Protein AF-A0A3L7RV10-F1 (afdb_monomer_lite)

pLDDT: mean 90.23, std 9.14, range [39.81, 98.38]

Sequence (395 aa):
PRLGLLSETFELLQVALQMERTSRPSGQAVTEFDRLFRIGLSSSVEAVLQSAAKWKGESSQKVRNILKRIQRLLDAYSDLWTRHSGSMRLSVVEDLHDEEYAEDVKQFIETYGEDLFHTRMLTLGNARAILHHGAESLFDELQQTVALTQNVKILEDLESGELDREDAAELAEFVYECVVDNFDRFLEYNTTTTHSDYGNRLYCLLDFLRLEALYDRFEWNTIPWQVAHETMVRKGELEVAAGVEEYVGDESRDIANSFVEELVQLEAEYGVRLPALHDHVGERVVGALAQNRMAALVSRACSDAAGLSQDEVNSNFQTLRQEIADFMSTRIGSGIEPPDWMQRLASELDRVQEGRPGQLSDSLMEGDFQKLSQKAIDQQISDISRLNDAAGSGM

Structure (mmCIF, N/CA/C/O backbone):
data_AF-A0A3L7RV10-F1
#
_entry.id   AF-A0A3L7RV10-F1
#
loop_
_atom_site.group_PDB
_atom_site.id
_atom_site.type_symbol
_atom_site.label_atom_id
_atom_site.label_alt_id
_atom_site.label_comp_id
_atom_site.label_asym_id
_atom_site.label_entity_id
_atom_site.label_seq_id
_atom_site.pdbx_PDB_ins_code
_atom_site.Cartn_x
_atom_site.Cartn_y
_atom_site.Cartn_z
_atom_site.occupancy
_atom_site.B_iso_or_equiv
_atom_site.auth_seq_id
_atom_site.auth_comp_id
_atom_site.auth_asym_id
_atom_site.auth_atom_id
_atom_site.pdbx_PDB_model_num
ATOM 1 N N . PRO A 1 1 ? 5.960 -12.779 -22.281 1.00 82.56 1 PRO A N 1
ATOM 2 C CA . PRO A 1 1 ? 6.681 -11.556 -22.745 1.00 82.56 1 PRO A CA 1
ATOM 3 C C . PRO A 1 1 ? 8.024 -11.779 -23.449 1.00 82.56 1 PRO A C 1
ATOM 5 O O . PRO A 1 1 ? 8.232 -11.196 -24.506 1.00 82.56 1 PRO A O 1
ATOM 8 N N . ARG A 1 2 ? 8.939 -12.597 -22.896 1.00 85.00 2 ARG A N 1
ATOM 9 C CA . ARG A 1 2 ? 10.297 -12.793 -23.455 1.00 85.00 2 ARG A CA 1
ATOM 10 C C . ARG A 1 2 ? 10.323 -13.247 -24.915 1.00 85.00 2 ARG A C 1
ATOM 12 O O . ARG A 1 2 ? 11.174 -12.803 -25.671 1.00 85.00 2 ARG A O 1
ATOM 19 N N . LEU A 1 3 ? 9.336 -14.035 -25.334 1.00 89.00 3 LEU A N 1
ATOM 20 C CA . LEU A 1 3 ? 9.142 -14.465 -26.726 1.00 89.00 3 LEU A CA 1
ATOM 21 C C . LEU A 1 3 ? 8.536 -13.374 -27.637 1.00 89.00 3 LEU A C 1
ATOM 23 O O . LEU A 1 3 ? 8.089 -13.664 -28.738 1.00 89.00 3 LEU A O 1
ATOM 27 N N . GLY A 1 4 ? 8.466 -12.119 -27.185 1.00 89.00 4 GLY A N 1
ATOM 28 C CA . GLY A 1 4 ? 7.871 -11.021 -27.947 1.00 89.00 4 GLY A CA 1
ATOM 29 C C . GLY A 1 4 ? 6.340 -11.068 -28.036 1.00 89.00 4 GLY A C 1
ATOM 30 O O . GLY A 1 4 ? 5.780 -10.440 -28.929 1.00 89.00 4 GLY A O 1
ATOM 31 N N . LEU A 1 5 ? 5.693 -11.812 -27.134 1.00 93.69 5 LEU A N 1
ATOM 32 C CA . LEU A 1 5 ? 4.243 -12.030 -27.058 1.00 93.69 5 LEU A CA 1
ATOM 33 C C . LEU A 1 5 ? 3.642 -11.207 -25.906 1.00 93.69 5 LEU A C 1
ATOM 35 O O . LEU A 1 5 ? 3.408 -11.736 -24.817 1.00 93.69 5 LEU A O 1
ATOM 39 N N . LEU A 1 6 ? 3.518 -9.890 -26.078 1.00 95.38 6 LEU A N 1
ATOM 40 C CA . LEU A 1 6 ? 2.980 -8.978 -25.058 1.00 95.38 6 LEU A CA 1
ATOM 41 C C . LEU A 1 6 ? 1.459 -9.121 -24.945 1.00 95.38 6 LEU A C 1
ATOM 43 O O . LEU A 1 6 ? 0.950 -9.272 -23.837 1.00 95.38 6 LEU A O 1
ATOM 47 N N . SER A 1 7 ? 0.755 -9.142 -26.079 1.00 96.25 7 SER A N 1
ATOM 48 C CA . SER A 1 7 ? -0.704 -9.310 -26.155 1.00 96.25 7 SER A CA 1
ATOM 49 C C . SER A 1 7 ? -1.182 -10.598 -25.494 1.00 96.25 7 SER A C 1
ATOM 51 O O . SER A 1 7 ? -2.079 -10.570 -24.660 1.00 96.25 7 SER A O 1
ATOM 53 N N . GLU A 1 8 ? -0.522 -11.711 -25.788 1.00 96.06 8 GLU A N 1
ATOM 54 C CA . GLU A 1 8 ? -0.854 -13.033 -25.266 1.00 96.06 8 GLU A CA 1
ATOM 55 C C . GLU A 1 8 ? -0.511 -13.143 -23.777 1.00 96.06 8 GLU A C 1
ATOM 57 O O . GLU A 1 8 ? -1.174 -13.858 -23.033 1.00 96.06 8 GLU A O 1
ATOM 62 N N . THR A 1 9 ? 0.512 -12.412 -23.312 1.00 95.44 9 THR A N 1
ATOM 63 C CA . THR A 1 9 ? 0.781 -12.320 -21.868 1.00 95.44 9 THR A CA 1
ATOM 64 C C . THR A 1 9 ? -0.363 -11.598 -21.170 1.00 95.44 9 THR A C 1
ATOM 66 O O . THR A 1 9 ? -0.821 -12.054 -20.128 1.00 95.44 9 THR A O 1
ATOM 69 N N . PHE A 1 10 ? -0.827 -10.482 -21.728 1.00 96.38 10 PHE A N 1
ATOM 70 C CA . PHE A 1 10 ? -1.940 -9.736 -21.154 1.00 96.38 10 PHE A CA 1
ATOM 71 C C . PHE A 1 10 ? -3.239 -10.552 -21.166 1.00 96.38 10 PHE A C 1
ATOM 73 O O . PHE A 1 10 ? -3.935 -10.600 -20.157 1.00 96.38 10 PHE A O 1
ATOM 80 N N . GLU A 1 11 ? -3.527 -11.259 -22.261 1.00 95.50 11 GLU A N 1
ATOM 81 C CA . GLU A 1 11 ? -4.657 -12.190 -22.352 1.00 95.50 11 GLU A CA 1
ATOM 82 C C . GLU A 1 11 ? -4.570 -13.292 -21.285 1.00 95.50 11 GLU A C 1
ATOM 84 O O . GLU A 1 11 ? -5.546 -13.554 -20.587 1.00 95.50 11 GLU A O 1
ATOM 89 N N . LEU A 1 12 ? -3.386 -13.879 -21.072 1.00 95.06 12 LEU A N 1
ATOM 90 C CA . LEU A 1 12 ? -3.177 -14.868 -20.012 1.00 95.06 12 LEU A CA 1
ATOM 91 C C . LEU A 1 12 ? -3.457 -14.292 -18.616 1.00 95.06 12 LEU A C 1
ATOM 93 O O . LEU A 1 12 ? -4.049 -14.979 -17.785 1.00 95.06 12 LEU A O 1
ATOM 97 N N . LEU A 1 13 ? -3.068 -13.040 -18.354 1.00 95.38 13 LEU A N 1
ATOM 98 C CA . LEU A 1 13 ? -3.403 -12.369 -17.096 1.00 95.38 13 LEU A CA 1
ATOM 99 C C . LEU A 1 13 ? -4.918 -12.159 -16.962 1.00 95.38 13 LEU A C 1
ATOM 101 O O . LEU A 1 13 ? -5.470 -12.428 -15.900 1.00 95.38 13 LEU A O 1
ATOM 105 N N . GLN A 1 14 ? -5.617 -11.754 -18.026 1.00 94.38 14 GLN A N 1
ATOM 106 C CA . GLN A 1 14 ? -7.081 -11.649 -17.988 1.00 94.38 14 GLN A CA 1
ATOM 107 C C . GLN A 1 14 ? -7.743 -12.991 -17.652 1.00 94.38 14 GLN A C 1
ATOM 109 O O . GLN A 1 14 ? -8.644 -13.038 -16.813 1.00 94.38 14 GLN A O 1
ATOM 114 N N . VAL A 1 15 ? -7.266 -14.083 -18.258 1.00 93.31 15 VAL A N 1
ATOM 115 C CA . VAL A 1 15 ? -7.745 -15.441 -17.964 1.00 93.31 15 VAL A CA 1
ATOM 116 C C . VAL A 1 15 ? -7.464 -15.814 -16.508 1.00 93.31 15 VAL A C 1
ATOM 118 O O . VAL A 1 15 ? -8.359 -16.320 -15.836 1.00 93.31 15 VAL A O 1
ATOM 121 N N . ALA A 1 16 ? -6.265 -15.528 -15.992 1.00 92.50 16 ALA A N 1
ATOM 122 C CA . ALA A 1 16 ? -5.918 -15.792 -14.596 1.00 92.50 16 ALA A CA 1
ATOM 123 C C . ALA A 1 16 ? -6.843 -15.039 -13.622 1.00 92.50 16 ALA A C 1
ATOM 125 O O . ALA A 1 16 ? -7.386 -15.650 -12.702 1.00 92.50 16 ALA A O 1
ATOM 126 N N . LEU A 1 17 ? -7.103 -13.750 -13.873 1.00 91.00 17 LEU A N 1
ATOM 127 C CA . LEU A 1 17 ? -8.033 -12.952 -13.068 1.00 91.00 17 LEU A CA 1
ATOM 128 C C . LEU A 1 17 ? -9.462 -13.513 -13.121 1.00 91.00 17 LEU A C 1
ATOM 130 O O . LEU A 1 17 ? -10.152 -13.581 -12.103 1.00 91.00 17 LEU A O 1
ATOM 134 N N . GLN A 1 18 ? -9.922 -13.925 -14.305 1.00 89.88 18 GLN A N 1
ATOM 135 C CA . GLN A 1 18 ? -11.240 -14.533 -14.463 1.00 89.88 18 GLN A CA 1
ATOM 136 C C . GLN A 1 18 ? -11.344 -15.856 -13.690 1.00 89.88 18 GLN A C 1
ATOM 138 O O . GLN A 1 18 ? -12.330 -16.088 -12.988 1.00 89.88 18 GLN A O 1
ATOM 143 N N . MET A 1 19 ? -10.330 -16.718 -13.789 1.00 88.88 19 MET A N 1
ATOM 144 C CA . MET A 1 19 ? -10.284 -17.986 -13.061 1.00 88.88 19 MET A CA 1
ATOM 145 C C . MET A 1 19 ? -10.368 -17.763 -11.551 1.00 88.88 19 MET A C 1
ATOM 147 O O . MET A 1 19 ? -11.185 -18.406 -10.895 1.00 88.88 19 MET A O 1
ATOM 151 N N . GLU A 1 20 ? -9.601 -16.811 -11.020 1.00 86.31 20 GLU A N 1
ATOM 152 C CA . GLU A 1 20 ? -9.607 -16.490 -9.592 1.00 86.31 20 GLU A CA 1
ATOM 153 C C . GLU A 1 20 ? -10.981 -16.004 -9.109 1.00 86.31 20 GLU A C 1
ATOM 155 O O . GLU A 1 20 ? -11.493 -16.480 -8.097 1.00 86.31 20 GLU A O 1
ATOM 160 N N . ARG A 1 21 ? -11.639 -15.135 -9.885 1.00 83.94 21 ARG A N 1
ATOM 161 C CA . ARG A 1 21 ? -12.991 -14.645 -9.570 1.00 83.94 21 ARG A CA 1
ATOM 162 C C . ARG A 1 21 ? -14.054 -15.741 -9.616 1.00 83.94 21 ARG A C 1
ATOM 164 O O . ARG A 1 21 ? -14.984 -15.729 -8.819 1.00 83.94 21 ARG A O 1
ATOM 171 N N . THR A 1 22 ? -13.939 -16.676 -10.558 1.00 84.38 22 THR A N 1
ATOM 172 C CA . THR A 1 22 ? -14.929 -17.756 -10.737 1.00 84.38 22 THR A CA 1
ATOM 173 C C . THR A 1 22 ? -14.748 -18.936 -9.785 1.00 84.38 22 THR A C 1
ATOM 175 O O . THR A 1 22 ? -15.707 -19.664 -9.550 1.00 84.38 22 THR A O 1
ATOM 178 N N . SER A 1 23 ? -13.544 -19.144 -9.249 1.00 77.69 23 SER A N 1
ATOM 179 C CA . SER A 1 23 ? -13.180 -20.360 -8.508 1.00 77.69 23 SER A CA 1
ATOM 180 C C . SER A 1 23 ? -12.632 -20.055 -7.112 1.00 77.69 23 SER A C 1
ATOM 182 O O . SER A 1 23 ? -11.711 -20.729 -6.647 1.00 77.69 23 SER A O 1
ATOM 184 N N . ARG A 1 24 ? -13.173 -19.029 -6.440 1.00 71.06 24 ARG A N 1
ATOM 185 C CA . ARG A 1 24 ? -12.690 -18.613 -5.119 1.00 71.06 24 ARG A CA 1
ATOM 186 C C . ARG A 1 24 ? -12.996 -19.693 -4.061 1.00 71.06 24 ARG A C 1
ATOM 188 O O . ARG A 1 24 ? -14.158 -20.085 -3.931 1.00 71.06 24 ARG A O 1
ATOM 195 N N . PRO A 1 25 ? -11.992 -20.185 -3.309 1.00 72.25 25 PRO A N 1
ATOM 196 C CA . PRO A 1 25 ? -12.217 -21.102 -2.192 1.00 72.25 25 PRO A CA 1
ATOM 197 C C . PRO A 1 25 ? -13.092 -20.459 -1.108 1.00 72.25 25 PRO A C 1
ATOM 199 O O . PRO A 1 25 ? -13.104 -19.238 -0.961 1.00 72.25 25 PRO A O 1
ATOM 202 N N . SER A 1 26 ? -13.790 -21.272 -0.313 1.00 67.06 26 SER A N 1
ATOM 203 C CA . SER A 1 26 ? -14.480 -20.790 0.890 1.00 67.06 26 SER A CA 1
ATOM 204 C C . SER A 1 26 ? -13.469 -20.406 1.978 1.00 67.06 26 SER A C 1
ATOM 206 O O . SER A 1 26 ? -12.641 -21.242 2.343 1.00 67.06 26 SER A O 1
ATOM 208 N N . GLY A 1 27 ? -13.576 -19.194 2.529 1.00 64.62 27 GLY A N 1
ATOM 209 C CA . GLY A 1 27 ? -12.704 -18.673 3.593 1.00 64.62 27 GLY A CA 1
ATOM 210 C C . GLY A 1 27 ? -11.655 -17.669 3.096 1.00 64.62 27 GLY A C 1
ATOM 211 O O . GLY A 1 27 ? -11.717 -17.202 1.957 1.00 64.62 27 GLY A O 1
ATOM 212 N N . GLN A 1 28 ? -10.691 -17.322 3.957 1.00 62.41 28 GLN A N 1
ATOM 213 C CA . GLN A 1 28 ? -9.563 -16.463 3.581 1.00 62.41 28 GLN A CA 1
ATOM 214 C C . GLN A 1 28 ? -8.718 -17.148 2.498 1.00 62.41 28 GLN A C 1
ATOM 216 O O . GLN A 1 28 ? -8.235 -18.266 2.677 1.00 62.41 28 GLN A O 1
ATOM 221 N N . ALA A 1 29 ? -8.542 -16.470 1.367 1.00 67.00 29 ALA A N 1
ATOM 222 C CA . ALA A 1 29 ? -7.756 -16.950 0.239 1.00 67.00 29 ALA A CA 1
ATOM 223 C C . ALA A 1 29 ? -6.799 -15.849 -0.220 1.00 67.00 29 ALA A C 1
ATOM 225 O O . ALA A 1 29 ? -7.225 -14.716 -0.453 1.00 67.00 29 ALA A O 1
ATOM 226 N N . VAL A 1 30 ? -5.521 -16.200 -0.357 1.00 71.56 30 VAL A N 1
ATOM 227 C CA . VAL A 1 30 ? -4.487 -15.322 -0.916 1.00 71.56 30 VAL A CA 1
ATOM 228 C C . VAL A 1 30 ? -4.592 -15.353 -2.439 1.00 71.56 30 VAL A C 1
ATOM 230 O O . VAL A 1 30 ? -4.742 -16.423 -3.032 1.00 71.56 30 VAL A O 1
ATOM 233 N N . THR A 1 31 ? -4.539 -14.181 -3.067 1.00 78.88 31 THR A N 1
ATOM 234 C CA . THR A 1 31 ? -4.520 -14.065 -4.527 1.00 78.88 31 THR A CA 1
ATOM 235 C C . THR A 1 31 ? -3.152 -14.457 -5.083 1.00 78.88 31 THR A C 1
ATOM 237 O O . THR A 1 31 ? -2.127 -13.911 -4.680 1.00 78.88 31 THR A O 1
ATOM 240 N N . GLU A 1 32 ? -3.120 -15.374 -6.051 1.00 84.94 32 GLU A N 1
ATOM 241 C CA . GLU A 1 32 ? -1.907 -15.606 -6.850 1.00 84.94 32 GLU A CA 1
ATOM 242 C C . GLU A 1 32 ? -1.825 -14.630 -8.034 1.00 84.94 32 GLU A C 1
ATOM 244 O O . GLU A 1 32 ? -0.769 -14.492 -8.664 1.00 84.94 32 GLU A O 1
ATOM 249 N N . PHE A 1 33 ? -2.921 -13.930 -8.349 1.00 90.25 33 PHE A N 1
ATOM 250 C CA . PHE A 1 33 ? -2.957 -12.976 -9.443 1.00 90.25 33 PHE A CA 1
ATOM 251 C C . PHE A 1 33 ? -1.999 -11.800 -9.231 1.00 90.25 33 PHE A C 1
ATOM 253 O O . PHE A 1 33 ? -1.328 -11.443 -10.195 1.00 90.25 33 PHE A O 1
ATOM 260 N N . ASP A 1 34 ? -1.850 -11.249 -8.018 1.00 89.94 34 ASP A N 1
ATOM 261 C CA . ASP A 1 34 ? -0.875 -10.169 -7.754 1.00 89.94 34 ASP A CA 1
ATOM 262 C C . ASP A 1 34 ? 0.541 -10.567 -8.206 1.00 89.94 34 ASP A C 1
ATOM 264 O O . ASP A 1 34 ? 1.200 -9.864 -8.982 1.00 89.94 34 ASP A O 1
ATOM 268 N N . ARG A 1 35 ? 0.980 -11.770 -7.825 1.00 89.25 35 ARG A N 1
ATOM 269 C CA . ARG A 1 35 ? 2.285 -12.302 -8.224 1.00 89.25 35 ARG A CA 1
ATOM 270 C C . ARG A 1 35 ? 2.400 -12.452 -9.742 1.00 89.25 35 ARG A C 1
ATOM 272 O O . ARG A 1 35 ? 3.405 -12.038 -10.329 1.00 89.25 35 ARG A O 1
ATOM 279 N N . LEU A 1 36 ? 1.393 -13.042 -10.391 1.00 92.31 36 LEU A N 1
ATOM 280 C CA . LEU A 1 36 ? 1.373 -13.210 -11.849 1.00 92.31 36 LEU A CA 1
ATOM 281 C C . LEU A 1 36 ? 1.370 -11.860 -12.573 1.00 92.31 36 LEU A C 1
ATOM 283 O O . LEU A 1 36 ? 2.097 -11.692 -13.555 1.00 92.31 36 LEU A O 1
ATOM 287 N N . PHE A 1 37 ? 0.607 -10.892 -12.069 1.00 94.19 37 PHE A N 1
ATOM 288 C CA . PHE A 1 37 ? 0.517 -9.534 -12.582 1.00 94.19 37 PHE A CA 1
ATOM 289 C C . PHE A 1 37 ? 1.879 -8.844 -12.540 1.00 94.19 37 PHE A C 1
ATOM 291 O O . PHE A 1 37 ? 2.361 -8.389 -13.580 1.00 94.19 37 PHE A O 1
ATOM 298 N N . ARG A 1 38 ? 2.553 -8.845 -11.381 1.00 93.94 38 ARG A N 1
ATOM 299 C CA . ARG A 1 38 ? 3.892 -8.254 -11.215 1.00 93.94 38 ARG A CA 1
ATOM 300 C C . ARG A 1 38 ? 4.911 -8.873 -12.169 1.00 93.94 38 ARG A C 1
ATOM 302 O O . ARG A 1 38 ? 5.669 -8.148 -12.819 1.00 93.94 38 ARG A O 1
ATOM 309 N N . ILE A 1 39 ? 4.907 -10.201 -12.318 1.00 91.81 39 ILE A N 1
ATOM 310 C CA . ILE A 1 39 ? 5.794 -10.915 -13.254 1.00 91.81 39 ILE A CA 1
ATOM 311 C C . ILE A 1 39 ? 5.473 -10.539 -14.704 1.00 91.81 39 ILE A C 1
ATOM 313 O O . ILE A 1 39 ? 6.379 -10.233 -15.485 1.00 91.81 39 ILE A O 1
ATOM 317 N N . GLY A 1 40 ? 4.194 -10.561 -15.077 1.00 93.81 40 GLY A N 1
ATOM 318 C CA . GLY A 1 40 ? 3.740 -10.264 -16.430 1.00 93.81 40 GLY A CA 1
ATOM 319 C C . GLY A 1 40 ? 4.053 -8.828 -16.837 1.00 93.81 40 GLY A C 1
ATOM 320 O O . GLY A 1 40 ? 4.583 -8.612 -17.927 1.00 93.81 40 GLY A O 1
ATOM 321 N N . LEU A 1 41 ? 3.786 -7.864 -15.956 1.00 96.12 41 LEU A N 1
ATOM 322 C CA . LEU A 1 41 ? 4.036 -6.448 -16.198 1.00 96.12 41 LEU A CA 1
ATOM 323 C C . LEU A 1 41 ? 5.531 -6.135 -16.282 1.00 96.12 41 LEU A C 1
ATOM 325 O O . LEU A 1 41 ? 5.975 -5.596 -17.297 1.00 96.12 41 LEU A O 1
ATOM 329 N N . SER A 1 42 ? 6.320 -6.519 -15.274 1.00 94.81 42 SER A N 1
ATOM 330 C CA . SER A 1 42 ? 7.775 -6.284 -15.277 1.00 94.81 42 SER A CA 1
ATOM 331 C C . SER A 1 42 ? 8.442 -6.895 -16.513 1.00 94.81 42 SER A C 1
ATOM 333 O O . SER A 1 42 ? 9.223 -6.242 -17.205 1.00 94.81 42 SER A O 1
ATOM 335 N N . SER A 1 43 ? 8.054 -8.116 -16.886 1.00 92.62 43 SER A N 1
ATOM 336 C CA . SER A 1 43 ? 8.576 -8.790 -18.077 1.00 92.62 43 SER A CA 1
ATOM 337 C C . SER A 1 43 ? 8.138 -8.126 -19.390 1.00 92.62 43 SER A C 1
ATOM 339 O O . SER A 1 43 ? 8.893 -8.141 -20.366 1.00 92.62 43 SER A O 1
ATOM 341 N N . SER A 1 44 ? 6.930 -7.558 -19.452 1.00 95.38 44 SER A N 1
ATOM 342 C CA . SER A 1 44 ? 6.452 -6.791 -20.611 1.00 95.38 44 SER A CA 1
ATOM 343 C C . SER A 1 44 ? 7.190 -5.459 -20.753 1.00 95.38 44 SER A C 1
ATOM 345 O O . SER A 1 44 ? 7.634 -5.126 -21.854 1.00 95.38 44 SER A O 1
ATOM 347 N N . VAL A 1 45 ? 7.401 -4.740 -19.647 1.00 95.81 45 VAL A N 1
ATOM 348 C CA . VAL A 1 45 ? 8.211 -3.513 -19.611 1.00 95.81 45 VAL A CA 1
ATOM 349 C C . VAL A 1 45 ? 9.643 -3.816 -20.051 1.00 95.81 45 VAL A C 1
ATOM 351 O O . VAL A 1 45 ? 10.155 -3.167 -20.964 1.00 95.81 45 VAL A O 1
ATOM 354 N N . GLU A 1 46 ? 10.271 -4.857 -19.498 1.00 93.12 46 GLU A N 1
ATOM 355 C CA . GLU A 1 46 ? 11.624 -5.261 -19.883 1.00 93.12 46 GLU A CA 1
ATOM 356 C C . GLU A 1 46 ? 11.720 -5.596 -21.380 1.00 93.12 46 GLU A C 1
ATOM 358 O O . GLU A 1 46 ? 12.658 -5.161 -22.050 1.00 93.12 46 GLU A O 1
ATOM 363 N N . ALA A 1 47 ? 10.737 -6.304 -21.944 1.00 92.88 47 ALA A N 1
ATOM 364 C CA . ALA A 1 47 ? 10.714 -6.619 -23.372 1.00 92.88 47 ALA A CA 1
ATOM 365 C C . ALA A 1 47 ? 10.668 -5.360 -24.259 1.00 92.88 47 ALA A C 1
ATOM 367 O O . ALA A 1 47 ? 11.331 -5.314 -25.305 1.00 92.88 47 ALA A O 1
ATOM 368 N N . VAL A 1 48 ? 9.929 -4.324 -23.842 1.00 94.62 48 VAL A N 1
ATOM 369 C CA . VAL A 1 48 ? 9.898 -3.025 -24.532 1.00 94.62 48 VAL A CA 1
ATOM 370 C C . VAL A 1 48 ? 11.262 -2.334 -24.444 1.00 94.62 48 VAL A C 1
ATOM 372 O O . VAL A 1 48 ? 11.792 -1.928 -25.481 1.00 94.62 48 VAL A O 1
ATOM 375 N N . LEU A 1 49 ? 11.873 -2.266 -23.256 1.00 93.56 49 LEU A N 1
ATOM 376 C CA . LEU A 1 49 ? 13.194 -1.651 -23.046 1.00 93.56 49 LEU A CA 1
ATOM 377 C C . LEU A 1 49 ? 14.291 -2.361 -23.866 1.00 93.56 49 LEU A C 1
ATOM 379 O O . LEU A 1 49 ? 15.023 -1.729 -24.632 1.00 93.56 49 LEU A O 1
ATOM 383 N N . GLN A 1 50 ? 14.335 -3.697 -23.816 1.00 91.06 50 GLN A N 1
ATOM 384 C CA . GLN A 1 50 ? 15.288 -4.526 -24.570 1.00 91.06 50 GLN A CA 1
ATOM 385 C C . GLN A 1 50 ? 15.154 -4.359 -26.089 1.00 91.06 50 GLN A C 1
ATOM 387 O O . GLN A 1 50 ? 16.146 -4.369 -26.833 1.00 91.06 50 GLN A O 1
ATOM 392 N N . SER A 1 51 ? 13.923 -4.190 -26.569 1.00 92.00 51 SER A N 1
ATOM 393 C CA . SER A 1 51 ? 13.642 -3.901 -27.976 1.00 92.00 51 SER A CA 1
ATOM 394 C C . SER A 1 51 ? 14.088 -2.487 -28.355 1.00 92.00 51 SER A C 1
ATOM 396 O O . SER A 1 51 ? 14.646 -2.276 -29.438 1.00 92.00 51 SER A O 1
ATOM 398 N N . ALA A 1 52 ? 13.903 -1.528 -27.445 1.00 90.88 52 ALA A N 1
ATOM 399 C CA . ALA A 1 52 ? 14.257 -0.132 -27.644 1.00 90.88 52 ALA A CA 1
ATOM 400 C C . ALA A 1 52 ? 15.765 0.134 -27.669 1.00 90.88 52 ALA A C 1
ATOM 402 O O . ALA A 1 52 ? 16.200 1.073 -28.340 1.00 90.88 52 ALA A O 1
ATOM 403 N N . ALA A 1 53 ? 16.588 -0.718 -27.050 1.00 85.62 53 ALA A N 1
ATOM 404 C CA . ALA A 1 53 ? 18.048 -0.604 -27.070 1.00 85.62 53 ALA A CA 1
ATOM 405 C C . ALA A 1 53 ? 18.632 -0.381 -28.485 1.00 85.62 53 ALA A C 1
ATOM 407 O O . ALA A 1 53 ? 19.578 0.387 -28.647 1.00 85.62 53 ALA A O 1
ATOM 408 N N . LYS A 1 54 ? 18.031 -0.980 -29.528 1.00 81.38 54 LYS A N 1
ATOM 409 C CA . LYS A 1 54 ? 18.483 -0.877 -30.934 1.00 81.38 54 LYS A CA 1
ATOM 410 C C . LYS A 1 54 ? 17.817 0.237 -31.754 1.00 81.38 54 LYS A C 1
ATOM 412 O O . LYS A 1 54 ? 18.081 0.346 -32.954 1.00 81.38 54 LYS A O 1
ATOM 417 N N . TRP A 1 55 ? 16.921 1.029 -31.170 1.00 84.88 55 TRP A N 1
ATOM 418 C CA . TRP A 1 55 ? 16.232 2.086 -31.911 1.00 84.88 55 TRP A CA 1
ATOM 419 C C . TRP A 1 55 ? 17.189 3.223 -32.262 1.00 84.88 55 TRP A C 1
ATOM 421 O O . TRP A 1 55 ? 17.976 3.671 -31.430 1.00 84.88 55 TRP A O 1
ATOM 431 N N . LYS A 1 56 ? 17.104 3.691 -33.511 1.00 79.25 56 LYS A N 1
ATOM 432 C CA . LYS A 1 56 ? 17.861 4.847 -33.996 1.00 79.25 56 LYS A CA 1
ATOM 433 C C . LYS A 1 56 ? 17.140 6.137 -33.608 1.00 79.25 56 LYS A C 1
ATOM 435 O O . LYS A 1 56 ? 15.917 6.206 -33.716 1.00 79.25 56 LYS A O 1
ATOM 440 N N . GLY A 1 57 ? 17.900 7.154 -33.223 1.00 78.56 57 GLY A N 1
ATOM 441 C CA . GLY A 1 57 ? 17.392 8.486 -32.901 1.00 78.56 57 GLY A CA 1
ATOM 442 C C . GLY A 1 57 ? 18.289 9.195 -31.895 1.00 78.56 57 GLY A C 1
ATOM 443 O O . GLY A 1 57 ? 19.148 8.567 -31.278 1.00 78.56 57 GLY A O 1
ATOM 444 N N . GLU A 1 58 ? 18.087 10.499 -31.736 1.00 81.69 58 GLU A N 1
ATOM 445 C CA . GLU A 1 58 ? 18.679 11.258 -30.632 1.00 81.69 58 GLU A CA 1
ATOM 446 C C . GLU A 1 58 ? 18.173 10.720 -29.285 1.00 81.69 58 GLU A C 1
ATOM 448 O O . GLU A 1 58 ? 17.008 10.319 -29.189 1.00 81.69 58 GLU A O 1
ATOM 453 N N . SER A 1 59 ? 19.026 10.728 -28.250 1.00 83.38 59 SER A N 1
ATOM 454 C CA . SER A 1 59 ? 18.712 10.130 -26.936 1.00 83.38 59 SER A CA 1
ATOM 455 C C . SER A 1 59 ? 17.388 10.648 -26.371 1.00 83.38 59 SER A C 1
ATOM 457 O O . SER A 1 59 ? 16.494 9.868 -26.053 1.00 83.38 59 SER A O 1
ATOM 459 N N . SER A 1 60 ? 17.190 11.970 -26.390 1.00 87.88 60 SER A N 1
ATOM 460 C CA . SER A 1 60 ? 15.979 12.602 -25.854 1.00 87.88 60 SER A CA 1
ATOM 461 C C . SER A 1 60 ? 14.704 12.195 -26.606 1.00 87.88 60 SER A C 1
ATOM 463 O O . SER A 1 60 ? 13.663 11.947 -25.998 1.00 87.88 60 SER A O 1
ATOM 465 N N . GLN A 1 61 ? 14.764 12.076 -27.936 1.00 89.62 61 GLN A N 1
ATOM 466 C CA . GLN A 1 61 ? 13.622 11.629 -28.734 1.00 89.62 61 GLN A CA 1
ATOM 467 C C . GLN A 1 61 ? 13.337 10.142 -28.520 1.00 89.62 61 GLN A C 1
ATOM 469 O O . GLN A 1 61 ? 12.173 9.735 -28.506 1.00 89.62 61 GLN A O 1
ATOM 474 N N . LYS A 1 62 ? 14.386 9.333 -28.347 1.00 90.38 62 LYS A N 1
ATOM 475 C CA . LYS A 1 62 ? 14.266 7.911 -28.032 1.00 90.38 62 LYS A CA 1
ATOM 476 C C . LYS A 1 62 ? 13.567 7.712 -26.684 1.00 90.38 62 LYS A C 1
ATOM 478 O O . LYS A 1 62 ? 12.584 6.978 -26.657 1.00 90.38 62 LYS A O 1
ATOM 483 N N . VAL A 1 63 ? 13.990 8.408 -25.627 1.00 92.94 63 VAL A N 1
ATOM 484 C CA . VAL A 1 63 ? 13.353 8.351 -24.297 1.00 92.94 63 VAL A CA 1
ATOM 485 C C . VAL A 1 63 ? 11.877 8.721 -24.376 1.00 92.94 63 VAL A C 1
ATOM 487 O O . VAL A 1 63 ? 11.033 7.919 -23.984 1.00 92.94 63 VAL A O 1
ATOM 490 N N . ARG A 1 64 ? 11.532 9.857 -25.001 1.00 92.69 64 ARG A N 1
ATOM 491 C CA . ARG A 1 64 ? 10.124 10.259 -25.192 1.00 92.69 64 ARG A CA 1
ATOM 492 C C . ARG A 1 64 ? 9.299 9.200 -25.928 1.00 92.69 64 ARG A C 1
ATOM 494 O O . ARG A 1 64 ? 8.134 8.980 -25.608 1.00 92.69 64 ARG A O 1
ATOM 501 N N . ASN A 1 65 ? 9.880 8.550 -26.934 1.00 93.50 65 ASN A N 1
ATOM 502 C CA . ASN A 1 65 ? 9.198 7.512 -27.706 1.00 93.50 65 ASN A CA 1
ATOM 503 C C . ASN A 1 65 ? 8.994 6.210 -26.917 1.00 93.50 65 ASN A C 1
ATOM 505 O O . ASN A 1 65 ? 8.015 5.506 -27.180 1.00 93.50 65 ASN A O 1
ATOM 509 N N . ILE A 1 66 ? 9.918 5.871 -26.012 1.00 95.31 66 ILE A N 1
ATOM 510 C CA . ILE A 1 66 ? 9.789 4.731 -25.096 1.00 95.31 66 ILE A CA 1
ATOM 511 C C . ILE A 1 66 ? 8.724 5.049 -24.050 1.00 95.31 66 ILE A C 1
ATOM 513 O O . ILE A 1 66 ? 7.780 4.276 -23.919 1.00 95.31 66 ILE A O 1
ATOM 517 N N . LEU A 1 67 ? 8.823 6.208 -23.392 1.00 95.31 67 LEU A N 1
ATOM 518 C CA . LEU A 1 67 ? 7.900 6.637 -22.342 1.00 95.31 67 LEU A CA 1
ATOM 519 C C . LEU A 1 67 ? 6.446 6.592 -22.819 1.00 95.31 67 LEU A C 1
ATOM 521 O O . LEU A 1 67 ? 5.625 5.936 -22.195 1.00 95.31 67 LEU A O 1
ATOM 525 N N . LYS A 1 68 ? 6.151 7.145 -24.004 1.00 95.25 68 LYS A N 1
ATOM 526 C CA . LYS A 1 68 ? 4.803 7.089 -24.603 1.00 95.25 68 LYS A CA 1
ATOM 527 C C . LYS A 1 68 ? 4.259 5.671 -24.796 1.00 95.25 68 LYS A C 1
ATOM 529 O O . LYS A 1 68 ? 3.053 5.463 -24.749 1.00 95.25 68 LYS A O 1
ATOM 534 N N . ARG A 1 69 ? 5.122 4.697 -25.099 1.00 96.12 69 ARG A N 1
ATOM 535 C CA . ARG A 1 69 ? 4.710 3.294 -25.272 1.00 96.12 69 ARG A CA 1
ATOM 536 C C . ARG A 1 69 ? 4.526 2.604 -23.935 1.00 96.12 69 ARG A C 1
ATOM 538 O O . ARG A 1 69 ? 3.593 1.824 -23.805 1.00 96.12 69 ARG A O 1
ATOM 545 N N . ILE A 1 70 ? 5.389 2.902 -22.969 1.00 96.81 70 ILE A N 1
ATOM 546 C CA . ILE A 1 70 ? 5.217 2.408 -21.610 1.00 96.81 70 ILE A CA 1
ATOM 547 C C . ILE A 1 70 ? 3.924 2.953 -21.009 1.00 96.81 70 ILE A C 1
ATOM 549 O O . ILE A 1 70 ? 3.147 2.149 -20.530 1.00 96.81 70 ILE A O 1
ATOM 553 N N . GLN A 1 71 ? 3.643 4.254 -21.100 1.00 96.00 71 GLN A N 1
ATOM 554 C CA . GLN A 1 71 ? 2.399 4.840 -20.582 1.00 96.00 71 GLN A CA 1
ATOM 555 C C . GLN A 1 71 ? 1.170 4.124 -21.153 1.00 96.00 71 GLN A C 1
ATOM 557 O O . GLN A 1 71 ? 0.405 3.549 -20.399 1.00 96.00 71 GLN A O 1
ATOM 562 N N . ARG A 1 72 ? 1.078 3.977 -22.483 1.00 96.00 72 ARG A N 1
ATOM 563 C CA . ARG A 1 72 ? -0.024 3.227 -23.120 1.00 96.00 72 ARG A CA 1
ATOM 564 C C . ARG A 1 72 ? -0.129 1.764 -22.677 1.00 96.00 72 ARG A C 1
ATOM 566 O O . ARG A 1 72 ? -1.218 1.199 -22.680 1.00 96.00 72 ARG A O 1
ATOM 573 N N . LEU A 1 73 ? 1.002 1.118 -22.393 1.00 96.69 73 LEU A N 1
ATOM 574 C CA . LEU A 1 73 ? 1.019 -0.237 -21.844 1.00 96.69 73 LEU A CA 1
ATOM 575 C C . LEU A 1 73 ? 0.497 -0.229 -20.401 1.00 96.69 73 LEU A C 1
ATOM 577 O O . LEU A 1 73 ? -0.306 -1.086 -20.045 1.00 96.69 73 LEU A O 1
ATOM 581 N N . LEU A 1 74 ? 0.937 0.734 -19.592 1.00 96.69 74 LEU A N 1
ATOM 582 C CA . LEU A 1 74 ? 0.550 0.877 -18.195 1.00 96.69 74 LEU A CA 1
ATOM 583 C C . LEU A 1 74 ? -0.906 1.268 -18.030 1.00 96.69 74 LEU A C 1
ATOM 585 O O . LEU A 1 74 ? -1.512 0.760 -17.100 1.00 96.69 74 LEU A O 1
ATOM 589 N N . ASP A 1 75 ? -1.489 2.047 -18.936 1.00 94.81 75 ASP A N 1
ATOM 590 C CA . ASP A 1 75 ? -2.921 2.355 -18.921 1.00 94.81 75 ASP A CA 1
ATOM 591 C C . ASP A 1 75 ? -3.741 1.051 -18.933 1.00 94.81 75 ASP A C 1
ATOM 593 O O . ASP A 1 75 ? -4.534 0.784 -18.034 1.00 94.81 75 ASP A O 1
ATOM 597 N N . ALA A 1 76 ? -3.450 0.147 -19.876 1.00 95.19 76 ALA A N 1
ATOM 598 C CA . ALA A 1 76 ? -4.168 -1.123 -19.981 1.00 95.19 76 ALA A CA 1
ATOM 599 C C . ALA A 1 76 ? -3.902 -2.080 -18.803 1.00 95.19 76 ALA A C 1
ATOM 601 O O . ALA A 1 76 ? -4.797 -2.810 -18.372 1.00 95.19 76 ALA A O 1
ATOM 602 N N . TYR A 1 77 ? -2.672 -2.108 -18.281 1.00 96.75 77 TYR A N 1
ATOM 603 C CA . TYR A 1 77 ? -2.355 -2.891 -17.082 1.00 96.75 77 TYR A CA 1
ATOM 604 C C . TYR A 1 77 ? -2.988 -2.296 -15.819 1.00 96.75 77 TYR A C 1
ATOM 606 O O . TYR A 1 77 ? -3.376 -3.061 -14.940 1.00 96.75 77 TYR A O 1
ATOM 614 N N . SER A 1 78 ? -3.133 -0.974 -15.741 1.00 95.62 78 SER A N 1
ATOM 615 C CA . SER A 1 78 ? -3.796 -0.288 -14.632 1.00 95.62 78 SER A CA 1
ATOM 616 C C . SER A 1 78 ? -5.278 -0.618 -14.610 1.00 95.62 78 SER A C 1
ATOM 618 O O . SER A 1 78 ? -5.774 -1.027 -13.573 1.00 95.62 78 SER A O 1
ATOM 620 N N . ASP A 1 79 ? -5.957 -0.617 -15.755 1.00 93.75 79 ASP A N 1
ATOM 621 C CA . ASP A 1 79 ? -7.361 -1.043 -15.826 1.00 93.75 79 ASP A CA 1
ATOM 622 C C . ASP A 1 79 ? -7.566 -2.511 -15.417 1.00 93.75 79 ASP A C 1
ATOM 624 O O . ASP A 1 79 ? -8.563 -2.880 -14.786 1.00 93.75 79 ASP A O 1
ATOM 628 N N . LEU A 1 80 ? -6.632 -3.393 -15.789 1.00 93.94 80 LEU A N 1
ATOM 629 C CA . LEU A 1 80 ? -6.653 -4.784 -15.338 1.00 93.94 80 LEU A CA 1
ATOM 630 C C . LEU A 1 80 ? -6.444 -4.880 -13.821 1.00 93.94 80 LEU A C 1
ATOM 632 O O . LEU A 1 80 ? -7.147 -5.639 -13.151 1.00 93.94 80 LEU A O 1
ATOM 636 N N . TRP A 1 81 ? -5.505 -4.098 -13.291 1.00 94.94 81 TRP A N 1
ATOM 637 C CA . TRP A 1 81 ? -5.222 -4.022 -11.866 1.00 94.94 81 TRP A CA 1
ATOM 638 C C . TRP A 1 81 ? -6.405 -3.474 -11.075 1.00 94.94 81 TRP A C 1
ATOM 640 O O . TRP A 1 81 ? -6.814 -4.121 -10.125 1.00 94.94 81 TRP A O 1
ATOM 650 N N . THR A 1 82 ? -7.029 -2.375 -11.502 1.00 92.69 82 THR A N 1
ATOM 651 C CA . THR A 1 82 ? -8.205 -1.781 -10.849 1.00 92.69 82 THR A CA 1
ATOM 652 C C . THR A 1 82 ? -9.356 -2.774 -10.730 1.00 92.69 82 THR A C 1
ATOM 654 O O . THR A 1 82 ? -10.017 -2.855 -9.695 1.00 92.69 82 THR A O 1
ATOM 657 N N . ARG A 1 83 ? -9.582 -3.598 -11.764 1.00 89.81 83 ARG A N 1
ATOM 658 C CA . ARG A 1 83 ? -10.568 -4.686 -11.686 1.00 89.81 83 ARG A CA 1
ATOM 659 C C . ARG A 1 83 ? -10.196 -5.687 -10.591 1.00 89.81 83 ARG A C 1
ATOM 661 O O . ARG A 1 83 ? -11.068 -6.122 -9.842 1.00 89.81 83 ARG A O 1
ATOM 668 N N . HIS A 1 84 ? -8.933 -6.076 -10.489 1.00 89.19 84 HIS A N 1
ATOM 669 C CA . HIS A 1 84 ? -8.483 -6.973 -9.430 1.00 89.19 84 HIS A CA 1
ATOM 670 C C . HIS A 1 84 ? -8.579 -6.326 -8.038 1.00 89.19 84 HIS A C 1
ATOM 672 O O . HIS A 1 84 ? -9.288 -6.845 -7.172 1.00 89.19 84 HIS A O 1
ATOM 678 N N . SER A 1 85 ? -7.939 -5.172 -7.852 1.00 88.56 85 SER A N 1
ATOM 679 C CA . SER A 1 85 ? -7.819 -4.474 -6.575 1.00 88.56 85 SER A CA 1
ATOM 680 C C . SER A 1 85 ? -9.165 -4.099 -5.968 1.00 88.56 85 SER A C 1
ATOM 682 O O . SER A 1 85 ? -9.353 -4.280 -4.769 1.00 88.56 85 SER A O 1
ATOM 684 N N . GLY A 1 86 ? -10.125 -3.654 -6.784 1.00 83.81 86 GLY A N 1
ATOM 685 C CA . GLY A 1 86 ? -11.458 -3.270 -6.316 1.00 83.81 86 GLY A CA 1
ATOM 686 C C . GLY A 1 86 ? -12.300 -4.426 -5.763 1.00 83.81 86 GLY A C 1
ATOM 687 O O . GLY A 1 86 ? -13.332 -4.185 -5.153 1.00 83.81 86 GLY A O 1
ATOM 688 N N . SER A 1 87 ? -11.886 -5.682 -5.962 1.00 81.50 87 SER A N 1
ATOM 689 C CA . SER A 1 87 ? -12.574 -6.858 -5.399 1.00 81.50 87 SER A CA 1
ATOM 690 C C . SER A 1 87 ? -11.978 -7.360 -4.080 1.00 81.50 87 SER A C 1
ATOM 692 O O . SER A 1 87 ? -12.460 -8.348 -3.520 1.00 81.50 87 SER A O 1
ATOM 694 N N . MET A 1 88 ? -10.920 -6.707 -3.594 1.00 82.44 88 MET A N 1
ATOM 695 C CA . MET A 1 88 ? -10.193 -7.095 -2.390 1.00 82.44 88 MET A CA 1
ATOM 696 C C . MET A 1 88 ? -10.353 -6.036 -1.305 1.00 82.44 88 MET A C 1
ATOM 698 O O . MET A 1 88 ? -10.174 -4.848 -1.567 1.00 82.44 88 MET A O 1
ATOM 702 N N . ARG A 1 89 ? -10.638 -6.487 -0.085 1.00 84.31 89 ARG A N 1
ATOM 703 C CA . ARG A 1 89 ? -10.561 -5.677 1.134 1.00 84.31 89 ARG A CA 1
ATOM 704 C C . ARG A 1 89 ? -9.111 -5.674 1.618 1.00 84.31 89 ARG A C 1
ATOM 706 O O . ARG A 1 89 ? -8.514 -6.750 1.682 1.00 84.31 89 ARG A O 1
ATOM 713 N N . LEU A 1 90 ? -8.552 -4.491 1.864 1.00 88.00 90 LEU A N 1
ATOM 714 C CA . LEU A 1 90 ? -7.169 -4.321 2.327 1.00 88.00 90 LEU A CA 1
ATOM 715 C C . LEU A 1 90 ? -7.086 -4.334 3.850 1.00 88.00 90 LEU A C 1
ATOM 717 O O . LEU A 1 90 ? -6.170 -4.939 4.392 1.00 88.00 90 LEU A O 1
ATOM 721 N N . SER A 1 91 ? -8.063 -3.720 4.515 1.00 91.88 91 SER A N 1
ATOM 722 C CA . SER A 1 91 ? -8.148 -3.680 5.973 1.00 91.88 91 SER A CA 1
ATOM 723 C C . SER A 1 91 ? -9.595 -3.798 6.429 1.00 91.88 91 SER A C 1
ATOM 725 O O . SER A 1 91 ? -10.537 -3.452 5.706 1.00 91.88 91 SER A O 1
ATOM 727 N N . VAL A 1 92 ? -9.784 -4.272 7.660 1.00 94.38 92 VAL A N 1
ATOM 728 C CA . VAL A 1 92 ? -11.096 -4.230 8.306 1.00 94.38 92 VAL A CA 1
ATOM 729 C C . VAL A 1 92 ? -11.612 -2.786 8.461 1.00 94.38 92 VAL A C 1
ATOM 731 O O . VAL A 1 92 ? -12.807 -2.527 8.360 1.00 94.38 92 VAL A O 1
ATOM 734 N N . VAL A 1 93 ? -10.705 -1.821 8.569 1.00 97.12 93 VAL A N 1
ATOM 735 C CA . VAL A 1 93 ? -11.019 -0.406 8.791 1.00 97.12 93 VAL A CA 1
ATOM 736 C C . VAL A 1 93 ? -11.781 0.238 7.624 1.00 97.12 93 VAL A C 1
ATOM 738 O O . VAL A 1 93 ? -12.452 1.246 7.815 1.00 97.12 93 VAL A O 1
ATOM 741 N N . GLU A 1 94 ? -11.744 -0.348 6.423 1.00 95.12 94 GLU A N 1
ATOM 742 C CA . GLU A 1 94 ? -12.457 0.190 5.253 1.00 95.12 94 GLU A CA 1
ATOM 743 C C . GLU A 1 94 ? -13.983 0.243 5.421 1.00 95.12 94 GLU A C 1
ATOM 745 O O . GLU A 1 94 ? -14.642 1.034 4.749 1.00 95.12 94 GLU A O 1
ATOM 750 N N . ASP A 1 95 ? -14.553 -0.538 6.344 1.00 95.56 95 ASP A N 1
ATOM 751 C CA . ASP A 1 95 ? -15.986 -0.453 6.647 1.00 95.56 95 ASP A CA 1
ATOM 752 C C . ASP A 1 95 ? -16.344 0.898 7.305 1.00 95.56 95 ASP A C 1
ATOM 754 O O . ASP A 1 95 ? -17.466 1.371 7.151 1.00 95.56 95 ASP A O 1
ATOM 758 N N . LEU A 1 96 ? -15.381 1.589 7.939 1.00 97.31 96 LEU A N 1
ATOM 759 C CA . LEU A 1 96 ? -15.559 2.944 8.492 1.00 97.31 96 LEU A CA 1
ATOM 760 C C . LEU A 1 96 ? -15.613 4.050 7.425 1.00 97.31 96 LEU A C 1
ATOM 762 O O . LEU A 1 96 ? -15.716 5.229 7.762 1.00 97.31 96 LEU A O 1
ATOM 766 N N . HIS A 1 97 ? -15.503 3.721 6.134 1.00 95.00 97 HIS A N 1
ATOM 767 C CA . HIS A 1 97 ? -15.766 4.693 5.065 1.00 95.00 97 HIS A CA 1
ATOM 768 C C . HIS A 1 97 ? -17.261 4.911 4.827 1.00 95.00 97 HIS A C 1
ATOM 770 O O . HIS A 1 97 ? -17.628 5.891 4.176 1.00 95.00 97 HIS A O 1
ATOM 776 N N . ASP A 1 98 ? -18.116 4.038 5.363 1.00 96.62 98 ASP A N 1
ATOM 777 C CA . ASP A 1 98 ? -19.535 4.327 5.528 1.00 96.62 98 ASP A CA 1
ATOM 778 C C . ASP A 1 98 ? -19.728 5.263 6.734 1.00 96.62 98 ASP A C 1
ATOM 780 O O . ASP A 1 98 ? -19.413 4.908 7.867 1.00 96.62 98 ASP A O 1
ATOM 784 N N . GLU A 1 99 ? -20.210 6.484 6.486 1.00 96.75 99 GLU A N 1
ATOM 785 C CA . GLU A 1 99 ? -20.333 7.517 7.526 1.00 96.75 99 GLU A CA 1
ATOM 786 C C . GLU A 1 99 ? -21.382 7.182 8.596 1.00 96.75 99 GLU A C 1
ATOM 788 O O . GLU A 1 99 ? -21.253 7.647 9.725 1.00 96.75 99 GLU A O 1
ATOM 793 N N . GLU A 1 100 ? -22.423 6.413 8.256 1.00 97.56 100 GLU A N 1
ATOM 794 C CA . GLU A 1 100 ? -23.449 6.001 9.222 1.00 97.56 100 GLU A CA 1
ATOM 795 C C . GLU A 1 100 ? -22.852 4.962 10.173 1.00 97.56 100 GLU A C 1
ATOM 797 O O . GLU A 1 100 ? -22.872 5.152 11.388 1.00 97.56 100 GLU A O 1
ATOM 802 N N . TYR A 1 101 ? -22.190 3.945 9.617 1.00 97.75 101 TYR A N 1
ATOM 803 C CA . TYR A 1 101 ? -21.507 2.932 10.419 1.00 97.75 101 TYR A CA 1
ATOM 804 C C . TYR A 1 101 ? -20.361 3.515 11.258 1.00 97.75 101 TYR A C 1
ATOM 806 O O . TYR A 1 101 ? -20.171 3.136 12.415 1.00 97.75 101 TYR A O 1
ATOM 814 N N . ALA A 1 102 ? -19.603 4.468 10.709 1.00 97.81 102 ALA A N 1
ATOM 815 C CA . ALA A 1 102 ? -18.529 5.127 11.442 1.00 97.81 102 ALA A CA 1
ATOM 816 C C . ALA A 1 102 ? -19.040 5.910 12.659 1.00 97.81 102 ALA A C 1
ATOM 818 O O . ALA A 1 102 ? -18.409 5.869 13.719 1.00 97.81 102 ALA A O 1
ATOM 819 N N . GLU A 1 103 ? -20.179 6.594 12.529 1.00 97.94 103 GLU A N 1
ATOM 820 C CA . GLU A 1 103 ? -20.800 7.303 13.648 1.00 97.94 103 GLU A CA 1
ATOM 821 C C . GLU A 1 103 ? -21.344 6.326 14.700 1.00 97.94 103 GLU A C 1
ATOM 823 O O . GLU A 1 103 ? -21.126 6.549 15.892 1.00 97.94 103 GLU A O 1
ATOM 828 N N . ASP A 1 104 ? -21.950 5.209 14.285 1.00 97.81 104 ASP A N 1
ATOM 829 C CA . ASP A 1 104 ? -22.421 4.163 15.203 1.00 97.81 104 ASP A CA 1
ATOM 830 C C . ASP A 1 104 ? -21.261 3.573 16.025 1.00 97.81 104 ASP A C 1
ATOM 832 O O . ASP A 1 104 ? -21.326 3.504 17.259 1.00 97.81 104 ASP A O 1
ATOM 836 N N . VAL A 1 105 ? -20.152 3.215 15.366 1.00 98.38 105 VAL A N 1
ATOM 837 C CA . VAL A 1 105 ? -18.938 2.708 16.030 1.00 98.38 105 VAL A CA 1
ATOM 838 C C . VAL A 1 105 ? -18.357 3.756 16.978 1.00 98.38 105 VAL A C 1
ATOM 840 O O . VAL A 1 105 ? -17.982 3.438 18.112 1.00 98.38 105 VAL A O 1
ATOM 843 N N . LYS A 1 106 ? -18.298 5.023 16.558 1.00 98.19 106 LYS A N 1
ATOM 844 C CA . LYS A 1 106 ? -17.804 6.115 17.400 1.00 98.19 106 LYS A CA 1
ATOM 845 C C . LYS A 1 106 ? -18.672 6.304 18.640 1.00 98.19 106 LYS A C 1
ATOM 847 O O . LYS A 1 106 ? -18.130 6.356 19.745 1.00 98.19 106 LYS A O 1
ATOM 852 N N . GLN A 1 107 ? -19.992 6.359 18.485 1.00 97.94 107 GLN A N 1
ATOM 853 C CA . GLN A 1 107 ? -20.924 6.512 19.599 1.00 97.94 107 GLN A CA 1
ATOM 854 C C . GLN A 1 107 ? -20.830 5.327 20.570 1.00 97.94 107 GLN A C 1
ATOM 856 O O . GLN A 1 107 ? -20.853 5.522 21.792 1.00 97.94 107 GLN A O 1
ATOM 861 N N . PHE A 1 108 ? -20.674 4.109 20.043 1.00 98.25 108 PHE A N 1
ATOM 862 C CA . PHE A 1 108 ? -20.450 2.909 20.842 1.00 98.25 108 PHE A CA 1
ATOM 863 C C . PHE A 1 108 ? -19.171 3.019 21.681 1.00 98.25 108 PHE A C 1
ATOM 865 O O . PHE A 1 108 ? -19.206 2.798 22.894 1.00 98.25 108 PHE A O 1
ATOM 872 N N . ILE A 1 109 ? -18.055 3.437 21.076 1.00 97.69 109 ILE A N 1
ATOM 873 C CA . ILE A 1 109 ? -16.789 3.650 21.789 1.00 97.69 109 ILE A CA 1
ATOM 874 C C . ILE A 1 109 ? -16.928 4.757 22.837 1.00 97.69 109 ILE A C 1
ATOM 876 O O . ILE A 1 109 ? -16.522 4.559 23.979 1.00 97.69 109 ILE A O 1
ATOM 880 N N . GLU A 1 110 ? -17.506 5.909 22.499 1.00 97.06 110 GLU A N 1
ATOM 881 C CA . GLU A 1 110 ? -17.661 7.019 23.448 1.00 97.06 110 GLU A CA 1
ATOM 882 C C . GLU A 1 110 ? -18.499 6.621 24.673 1.00 97.06 110 GLU A C 1
ATOM 884 O O . GLU A 1 110 ? -18.201 7.041 25.795 1.00 97.06 110 GLU A O 1
ATOM 889 N N . THR A 1 111 ? -19.520 5.784 24.466 1.00 96.81 111 THR A N 1
ATOM 890 C CA . THR A 1 111 ? -20.474 5.384 25.507 1.00 96.81 111 THR A CA 1
ATOM 891 C C . THR A 1 111 ? -19.970 4.215 26.357 1.00 96.81 111 THR A C 1
ATOM 893 O O . THR A 1 111 ? -20.127 4.244 27.578 1.00 96.81 111 THR A O 1
ATOM 896 N N . TYR A 1 112 ? -19.362 3.201 25.733 1.00 96.62 112 TYR A N 1
ATOM 897 C CA . TYR A 1 112 ? -19.025 1.919 26.369 1.00 96.62 112 TYR A CA 1
ATOM 898 C C . TYR A 1 112 ? -17.525 1.614 26.397 1.00 96.62 112 TYR A C 1
ATOM 900 O O . TYR A 1 112 ? -17.095 0.630 26.997 1.00 96.62 112 TYR A O 1
ATOM 908 N N . GLY A 1 113 ? -16.693 2.452 25.780 1.00 95.00 113 GLY A N 1
ATOM 909 C CA . GLY A 1 113 ? -15.269 2.175 25.627 1.00 95.00 113 GLY A CA 1
ATOM 910 C C . GLY A 1 113 ? -14.490 2.135 26.938 1.00 95.00 113 GLY A C 1
ATOM 911 O O . GLY A 1 113 ? -13.479 1.440 27.001 1.00 95.00 113 GLY A O 1
ATOM 912 N N . GLU A 1 114 ? -14.947 2.810 27.999 1.00 92.00 114 GLU A N 1
ATOM 913 C CA . GLU A 1 114 ? -14.359 2.637 29.339 1.00 92.00 114 GLU A CA 1
ATOM 914 C C . GLU A 1 114 ? -14.541 1.201 29.852 1.00 92.00 114 GLU A C 1
ATOM 916 O O . GLU A 1 114 ? -13.630 0.644 30.445 1.00 92.00 114 GLU A O 1
ATOM 921 N N . ASP A 1 115 ? -15.652 0.535 29.552 1.00 92.00 115 ASP A N 1
ATOM 922 C CA . ASP A 1 115 ? -15.860 -0.840 30.010 1.00 92.00 115 ASP A CA 1
ATOM 923 C C . ASP A 1 115 ? -15.065 -1.862 29.170 1.00 92.00 115 ASP A C 1
ATOM 925 O O . ASP A 1 115 ? -14.652 -2.905 29.682 1.00 92.00 115 ASP A O 1
ATOM 929 N N . LEU A 1 116 ? -14.829 -1.566 27.883 1.00 93.31 116 LEU A N 1
ATOM 930 C CA . LEU A 1 116 ? -14.364 -2.551 26.894 1.00 93.31 116 LEU A CA 1
ATOM 931 C C . LEU A 1 116 ? -12.915 -2.363 26.421 1.00 93.31 116 LEU A C 1
ATOM 933 O O . LEU A 1 116 ? -12.169 -3.330 26.242 1.00 93.31 116 LEU A O 1
ATOM 937 N N . PHE A 1 117 ? -12.486 -1.122 26.199 1.00 93.00 117 PHE A N 1
ATOM 938 C CA . PHE A 1 117 ? -11.318 -0.815 25.364 1.00 93.00 117 PHE A CA 1
ATOM 939 C C . PHE A 1 117 ? -10.144 -0.224 26.141 1.00 93.00 117 PHE A C 1
ATOM 941 O O . PHE A 1 117 ? -9.297 0.480 25.597 1.00 93.00 117 PHE A O 1
ATOM 948 N N . HIS A 1 118 ? -10.047 -0.522 27.433 1.00 84.62 118 HIS A N 1
ATOM 949 C CA . HIS A 1 118 ? -8.856 -0.168 28.192 1.00 84.62 118 HIS A CA 1
ATOM 950 C C . HIS A 1 118 ? -7.610 -0.892 27.666 1.00 84.62 118 HIS A C 1
ATOM 952 O O . HIS A 1 118 ? -7.653 -2.066 27.296 1.00 84.62 118 HIS A O 1
ATOM 958 N N . THR A 1 119 ? -6.450 -0.234 27.740 1.00 82.00 119 THR A N 1
ATOM 959 C CA . THR A 1 119 ? -5.167 -0.725 27.198 1.00 82.00 119 THR A CA 1
ATOM 960 C C . THR A 1 119 ? -4.805 -2.145 27.653 1.00 82.00 119 THR A C 1
ATOM 962 O O . THR A 1 119 ? -4.195 -2.908 26.911 1.00 82.00 119 THR A O 1
ATOM 965 N N . ARG A 1 120 ? -5.195 -2.538 28.876 1.00 81.06 120 ARG A N 1
ATOM 966 C CA . ARG A 1 120 ? -4.955 -3.895 29.410 1.00 81.06 120 ARG A CA 1
ATOM 967 C C . ARG A 1 120 ? -5.763 -4.975 28.688 1.00 81.06 120 ARG A C 1
ATOM 969 O O . ARG A 1 120 ? -5.281 -6.100 28.577 1.00 81.06 120 ARG A O 1
ATOM 976 N N . MET A 1 121 ? -6.953 -4.631 28.201 1.00 82.06 121 MET A N 1
ATOM 977 C CA . MET A 1 121 ? -7.805 -5.518 27.406 1.00 82.06 121 MET A CA 1
ATOM 978 C C . MET A 1 121 ? -7.350 -5.579 25.947 1.00 82.06 121 MET A C 1
ATOM 980 O O . MET A 1 121 ? -7.506 -6.606 25.296 1.00 82.06 121 MET A O 1
ATOM 984 N N . LEU A 1 122 ? -6.696 -4.526 25.459 1.00 89.62 122 LEU A N 1
ATOM 985 C CA . LEU A 1 122 ? -6.189 -4.422 24.089 1.00 89.62 122 LEU A CA 1
ATOM 986 C C . LEU A 1 122 ? -4.773 -4.987 23.904 1.00 89.62 122 LEU A C 1
ATOM 988 O O . LEU A 1 122 ? -4.075 -4.641 22.956 1.00 89.62 122 LEU A O 1
ATOM 992 N N . THR A 1 123 ? -4.311 -5.882 24.781 1.00 91.56 123 THR A N 1
ATOM 993 C CA . THR A 1 123 ? -3.099 -6.652 24.458 1.00 91.56 123 THR A CA 1
ATOM 994 C C . THR A 1 123 ? -3.393 -7.595 23.291 1.00 91.56 123 THR A C 1
ATOM 996 O O . THR A 1 123 ? -4.461 -8.203 23.250 1.00 91.56 123 THR A O 1
ATOM 999 N N . LEU A 1 124 ? -2.443 -7.776 22.366 1.00 92.81 124 LEU A N 1
ATOM 1000 C CA . LEU A 1 124 ? -2.658 -8.584 21.154 1.00 92.81 124 LEU A CA 1
ATOM 1001 C C . LEU A 1 124 ? -3.189 -9.995 21.450 1.00 92.81 124 LEU A C 1
ATOM 1003 O O . LEU A 1 124 ? -4.047 -10.506 20.737 1.00 92.81 124 LEU A O 1
ATOM 1007 N N . GLY A 1 125 ? -2.678 -10.633 22.509 1.00 92.75 125 GLY A N 1
ATOM 1008 C CA . GLY A 1 125 ? -3.127 -11.962 22.923 1.00 92.75 125 GLY A CA 1
ATOM 1009 C C . GLY A 1 125 ? -4.568 -11.972 23.432 1.00 92.75 125 GLY A C 1
ATOM 1010 O O . GLY A 1 125 ? -5.319 -12.876 23.079 1.00 92.75 125 GLY A O 1
ATOM 1011 N N . ASN A 1 126 ? -4.956 -10.964 24.219 1.00 92.25 126 ASN A N 1
ATOM 1012 C CA . ASN A 1 126 ? -6.311 -10.857 24.751 1.00 92.25 126 ASN A CA 1
ATOM 1013 C C . ASN A 1 126 ? -7.318 -10.496 23.656 1.00 92.25 126 ASN A C 1
ATOM 1015 O O . ASN A 1 126 ? -8.318 -11.187 23.506 1.00 92.25 126 ASN A O 1
ATOM 1019 N N . ALA A 1 127 ? -7.008 -9.494 22.830 1.00 93.56 127 ALA A N 1
ATOM 1020 C CA . ALA A 1 127 ? -7.852 -9.096 21.707 1.00 93.56 127 ALA A CA 1
ATOM 1021 C C . ALA A 1 127 ? -8.106 -10.273 20.746 1.00 93.56 127 ALA A C 1
ATOM 1023 O O . ALA A 1 127 ? -9.245 -10.550 20.388 1.00 93.56 127 ALA A O 1
ATOM 1024 N N . ARG A 1 128 ? -7.070 -11.058 20.411 1.00 93.88 128 ARG A N 1
ATOM 1025 C CA . ARG A 1 128 ? -7.233 -12.281 19.602 1.00 93.88 128 ARG A CA 1
ATOM 1026 C C . ARG A 1 128 ? -8.073 -13.358 20.285 1.00 93.88 128 ARG A C 1
ATOM 1028 O O . ARG A 1 128 ? -8.784 -14.081 19.597 1.00 93.88 128 ARG A O 1
ATOM 1035 N N . ALA A 1 129 ? -7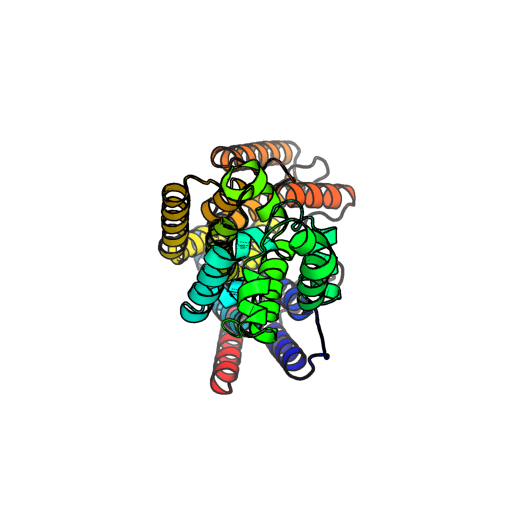.967 -13.505 21.605 1.00 93.81 129 ALA A N 1
ATOM 1036 C CA . ALA A 1 129 ? -8.783 -14.462 22.347 1.00 93.81 129 ALA A CA 1
ATOM 1037 C C . ALA A 1 129 ? -10.264 -14.058 22.328 1.00 93.81 129 ALA A C 1
ATOM 1039 O O . ALA A 1 129 ? -11.106 -14.916 22.074 1.00 93.81 129 ALA A O 1
ATOM 1040 N N . ILE A 1 130 ? -10.558 -12.767 22.516 1.00 92.88 130 ILE A N 1
ATOM 1041 C CA . ILE A 1 130 ? -11.915 -12.213 22.414 1.00 92.88 130 ILE A CA 1
ATOM 1042 C C . ILE A 1 130 ? -12.481 -12.482 21.018 1.00 92.88 130 ILE A C 1
ATOM 1044 O O . ILE A 1 130 ? -13.519 -13.118 20.914 1.00 92.88 130 ILE A O 1
ATOM 1048 N N . LEU A 1 131 ? -11.758 -12.130 19.950 1.00 94.00 131 LEU A N 1
ATOM 1049 C CA . LEU A 1 131 ? -12.203 -12.392 18.572 1.00 94.00 131 LEU A CA 1
ATOM 1050 C C . LEU A 1 131 ? -12.405 -13.885 18.272 1.00 94.00 131 LEU A C 1
ATOM 1052 O O . LEU A 1 131 ? -13.304 -14.265 17.534 1.00 94.00 131 LEU A O 1
ATOM 1056 N N . HIS A 1 132 ? -11.580 -14.762 18.846 1.00 93.56 132 HIS A N 1
ATOM 1057 C CA . HIS A 1 132 ? -11.716 -16.205 18.642 1.00 93.56 132 HIS A CA 1
ATOM 1058 C C . HIS A 1 132 ? -12.935 -16.804 19.370 1.00 93.56 132 HIS A C 1
ATOM 1060 O O . HIS A 1 132 ? -13.496 -17.801 18.913 1.00 93.56 132 HIS A O 1
ATOM 1066 N N . HIS A 1 133 ? -13.311 -16.257 20.527 1.00 92.75 133 HIS A N 1
ATOM 1067 C CA . HIS A 1 133 ? -14.422 -16.751 21.346 1.00 92.75 133 HIS A CA 1
ATOM 1068 C C . HIS A 1 133 ? -15.734 -15.976 21.151 1.00 92.75 133 HIS A C 1
ATOM 1070 O O . HIS A 1 133 ? -16.779 -16.472 21.572 1.00 92.75 133 HIS A O 1
ATOM 1076 N N . GLY A 1 134 ? -15.669 -14.817 20.498 1.00 93.25 134 GLY A N 1
ATOM 1077 C CA . GLY A 1 134 ? -16.744 -13.846 20.338 1.00 93.25 134 GLY A CA 1
ATOM 1078 C C . GLY A 1 134 ? -16.801 -12.841 21.494 1.00 93.25 134 GLY A C 1
ATOM 1079 O O . GLY A 1 134 ? -16.533 -13.192 22.651 1.00 93.25 134 GLY A O 1
ATOM 1080 N N . ALA A 1 135 ? -17.180 -11.594 21.212 1.00 93.06 135 ALA A N 1
ATOM 1081 C CA . ALA A 1 135 ? -17.273 -10.536 22.223 1.00 93.06 135 ALA A CA 1
ATOM 1082 C C . ALA A 1 135 ? -18.390 -10.773 23.248 1.00 93.06 135 ALA A C 1
ATOM 1084 O O . ALA A 1 135 ? -18.301 -10.275 24.368 1.00 93.06 135 ALA A O 1
ATOM 1085 N N . GLU A 1 136 ? -19.386 -11.615 22.957 1.00 93.19 136 GLU A N 1
ATOM 1086 C CA . GLU A 1 136 ? -20.362 -12.023 23.977 1.00 93.19 136 GLU A CA 1
ATOM 1087 C C . GLU A 1 136 ? -19.694 -12.656 25.208 1.00 93.19 136 GLU A C 1
ATOM 1089 O O . GLU A 1 136 ? -20.145 -12.456 26.339 1.00 93.19 136 GLU A O 1
ATOM 1094 N N . SER A 1 137 ? -18.593 -13.390 25.000 1.00 90.88 137 SER A N 1
ATOM 1095 C CA . SER A 1 137 ? -17.837 -14.014 26.090 1.00 90.88 137 SER A CA 1
ATOM 1096 C C . SER A 1 137 ? -17.163 -12.983 27.003 1.00 90.88 137 SER A C 1
ATOM 1098 O O . SER A 1 137 ? -17.042 -13.218 28.206 1.00 90.88 137 SER A O 1
ATOM 1100 N N . LEU A 1 138 ? -16.801 -11.814 26.460 1.00 91.69 138 LEU A N 1
ATOM 1101 C CA . LEU A 1 138 ? -16.286 -10.684 27.232 1.00 91.69 138 LEU A CA 1
ATOM 1102 C C . LEU A 1 138 ? -17.372 -10.121 28.155 1.00 91.69 138 LEU A C 1
ATOM 1104 O O . LEU A 1 138 ? -17.098 -9.842 29.321 1.00 91.69 138 LEU A O 1
ATOM 1108 N N . PHE A 1 139 ? -18.612 -9.991 27.677 1.00 93.56 139 PHE A N 1
ATOM 1109 C CA . PHE A 1 139 ? -19.718 -9.501 28.506 1.00 93.56 139 PHE A CA 1
ATOM 1110 C C . PHE A 1 139 ? -20.009 -10.451 29.675 1.00 93.56 139 PHE A C 1
ATOM 1112 O O . PHE A 1 139 ? -20.204 -10.000 30.806 1.00 93.56 139 PHE A O 1
ATOM 1119 N N . ASP A 1 140 ? -19.965 -11.762 29.429 1.00 91.38 140 ASP A N 1
ATOM 1120 C CA . ASP A 1 140 ? -20.112 -12.773 30.481 1.00 91.38 140 ASP A CA 1
ATOM 1121 C C . ASP A 1 140 ? -18.983 -12.689 31.518 1.00 91.38 140 ASP A C 1
ATOM 1123 O O . ASP A 1 140 ? -19.231 -12.793 32.724 1.00 91.38 140 ASP A O 1
ATOM 1127 N N . GLU A 1 141 ? -17.742 -12.470 31.072 1.00 89.56 141 GLU A N 1
ATOM 1128 C CA . GLU A 1 141 ? -16.597 -12.277 31.964 1.00 89.56 141 GLU A CA 1
ATOM 1129 C C . GLU A 1 141 ? -16.753 -11.009 32.813 1.00 89.56 141 GLU A C 1
ATOM 1131 O O . GLU A 1 141 ? -16.570 -11.062 34.035 1.00 89.56 141 GLU A O 1
ATOM 1136 N N . LEU A 1 142 ? -17.145 -9.884 32.206 1.00 90.06 142 LEU A N 1
ATOM 1137 C CA . LEU A 1 142 ? -17.397 -8.624 32.911 1.00 90.06 142 LEU A CA 1
ATOM 1138 C C . LEU A 1 142 ? -18.483 -8.791 33.981 1.00 90.06 142 LEU A C 1
ATOM 1140 O O . LEU A 1 142 ? -18.307 -8.319 35.110 1.00 90.06 142 LEU A O 1
ATOM 1144 N N . GLN A 1 143 ? -19.559 -9.520 33.670 1.00 89.75 143 GLN A N 1
ATOM 1145 C CA . GLN A 1 143 ? -20.647 -9.791 34.612 1.00 89.75 143 GLN A CA 1
ATOM 1146 C C . GLN A 1 143 ? -20.184 -10.655 35.796 1.00 89.75 143 GLN A C 1
ATOM 1148 O O . GLN A 1 143 ? -20.586 -10.430 36.939 1.00 89.75 143 GLN A O 1
ATOM 1153 N N . GLN A 1 144 ? -19.311 -11.634 35.549 1.00 88.94 144 GLN A N 1
ATOM 1154 C CA . GLN A 1 144 ? -18.818 -12.553 36.580 1.00 88.94 144 GLN A CA 1
ATOM 1155 C C . GLN A 1 144 ? -17.685 -11.977 37.436 1.00 88.94 144 GLN A C 1
ATOM 1157 O O . GLN A 1 144 ? -17.421 -12.501 38.521 1.00 88.94 144 GLN A O 1
ATOM 1162 N N . THR A 1 145 ? -17.001 -10.929 36.970 1.00 85.50 145 THR A N 1
ATOM 1163 C CA . THR A 1 145 ? -15.786 -10.409 37.615 1.00 85.50 145 THR A CA 1
ATOM 1164 C C . THR A 1 145 ? -15.927 -8.953 38.057 1.00 85.50 145 THR A C 1
ATOM 1166 O O . THR A 1 145 ? -15.884 -8.672 39.257 1.00 85.50 145 THR A O 1
ATOM 1169 N N . VAL A 1 146 ? -16.109 -8.026 37.114 1.00 80.19 146 VAL A N 1
ATOM 1170 C CA . VAL A 1 146 ? -16.047 -6.573 37.341 1.00 80.19 146 VAL A CA 1
ATOM 1171 C C . VAL A 1 146 ? -17.337 -6.053 37.974 1.00 80.19 146 VAL A C 1
ATOM 1173 O O . VAL A 1 146 ? -17.273 -5.349 38.989 1.00 80.19 146 VAL A O 1
ATOM 1176 N N . ALA A 1 147 ? -18.493 -6.489 37.461 1.00 75.94 147 ALA A N 1
ATOM 1177 C CA . ALA A 1 147 ? -19.821 -6.068 37.922 1.00 75.94 147 ALA A CA 1
ATOM 1178 C C . ALA A 1 147 ? -20.089 -6.378 39.409 1.00 75.94 147 ALA A C 1
ATOM 1180 O O . ALA A 1 147 ? -20.941 -5.769 40.052 1.00 75.94 147 ALA A O 1
ATOM 1181 N N . LEU A 1 148 ? -19.322 -7.301 40.003 1.00 78.06 148 LEU A N 1
ATOM 1182 C CA . LEU A 1 148 ? -19.393 -7.614 41.433 1.00 78.06 148 LEU A CA 1
ATOM 1183 C C . LEU A 1 148 ? -18.878 -6.479 42.331 1.00 78.06 148 LEU A C 1
ATOM 1185 O O . LEU A 1 148 ? -19.158 -6.467 43.531 1.00 78.06 148 LEU A O 1
ATOM 1189 N N . THR A 1 149 ? -18.078 -5.563 41.781 1.00 75.88 149 THR A N 1
ATOM 1190 C CA . THR A 1 149 ? -17.374 -4.525 42.552 1.00 75.88 149 THR A CA 1
ATOM 1191 C C . THR A 1 149 ? -17.554 -3.115 42.007 1.00 75.88 149 THR A C 1
ATOM 1193 O O . THR A 1 149 ? -17.353 -2.153 42.752 1.00 75.88 149 THR A O 1
ATOM 1196 N N . GLN A 1 150 ? -17.926 -2.981 40.737 1.00 83.81 150 GLN A N 1
ATOM 1197 C CA . GLN A 1 150 ? -18.064 -1.714 40.030 1.00 83.81 150 GLN A CA 1
ATOM 1198 C C . GLN A 1 150 ? -19.301 -1.755 39.144 1.00 83.81 150 GLN A C 1
ATOM 1200 O O . GLN A 1 150 ? -19.757 -2.830 38.765 1.00 83.81 150 GLN A O 1
ATOM 1205 N N . ASN A 1 151 ? -19.838 -0.578 38.836 1.00 84.19 151 ASN A N 1
ATOM 1206 C CA . ASN A 1 151 ? -20.893 -0.478 37.846 1.00 84.19 151 ASN A CA 1
ATOM 1207 C C . ASN A 1 151 ? -20.280 -0.507 36.441 1.00 84.19 151 ASN A C 1
ATOM 1209 O O . ASN A 1 151 ? -19.273 0.165 36.227 1.00 84.19 151 ASN A O 1
ATOM 1213 N N . VAL A 1 152 ? -20.877 -1.276 35.535 1.00 90.94 152 VAL A N 1
ATOM 1214 C CA . VAL A 1 152 ? -20.413 -1.487 34.160 1.00 90.94 152 VAL A CA 1
ATOM 1215 C C . VAL A 1 152 ? -21.571 -1.102 33.251 1.00 90.94 152 VAL A C 1
ATOM 1217 O O . VAL A 1 152 ? -22.566 -1.826 33.175 1.00 90.94 152 VAL A O 1
ATOM 1220 N N . LYS A 1 153 ? -21.463 0.057 32.600 1.00 93.50 153 LYS A N 1
ATOM 1221 C CA . LYS A 1 153 ? -22.577 0.691 31.889 1.00 93.50 153 LYS A CA 1
ATOM 1222 C C . LYS A 1 153 ? -23.108 -0.193 30.766 1.00 93.50 153 LYS A C 1
ATOM 1224 O O . LYS A 1 153 ? -24.320 -0.305 30.613 1.00 93.50 153 LYS A O 1
ATOM 1229 N N . ILE A 1 154 ? -22.224 -0.850 30.012 1.00 94.56 154 ILE A N 1
ATOM 1230 C CA . ILE A 1 154 ? -22.674 -1.737 28.932 1.00 94.56 154 ILE A CA 1
ATOM 1231 C C . ILE A 1 154 ? -23.564 -2.871 29.455 1.00 94.56 154 ILE A C 1
ATOM 1233 O O . ILE A 1 154 ? -24.559 -3.206 28.824 1.00 94.56 154 ILE A O 1
ATOM 1237 N N . LEU A 1 155 ? -23.278 -3.426 30.637 1.00 94.31 155 LEU A N 1
ATOM 1238 C CA . LEU A 1 155 ? -24.104 -4.491 31.210 1.00 94.31 155 LEU A CA 1
ATOM 1239 C C . LEU A 1 155 ? -25.468 -3.969 31.677 1.00 94.31 155 LEU A C 1
ATOM 1241 O O . LEU A 1 155 ? -26.462 -4.667 31.505 1.00 94.31 155 LEU A O 1
ATOM 1245 N N . GLU A 1 156 ? -25.534 -2.751 32.223 1.00 93.19 156 GLU A N 1
ATOM 1246 C CA . GLU A 1 156 ? -26.808 -2.123 32.602 1.00 93.19 156 GLU A CA 1
ATOM 1247 C C . GLU A 1 156 ? -27.717 -1.893 31.389 1.00 93.19 156 GLU A C 1
ATOM 1249 O O . GLU A 1 156 ? -28.911 -2.202 31.435 1.00 93.19 156 GLU A O 1
ATOM 1254 N N . ASP A 1 157 ? -27.153 -1.376 30.297 1.00 95.75 157 ASP A N 1
ATOM 1255 C CA . ASP A 1 157 ? -27.901 -1.064 29.078 1.00 95.75 157 ASP A CA 1
ATOM 1256 C C . ASP A 1 157 ? -28.330 -2.354 28.338 1.00 95.75 157 ASP A C 1
ATOM 1258 O O . ASP A 1 157 ? -29.429 -2.412 27.781 1.00 95.75 157 ASP A O 1
ATOM 1262 N N . LEU A 1 158 ? -27.528 -3.426 28.416 1.00 94.69 158 LEU A N 1
ATOM 1263 C CA . LEU A 1 158 ? -27.904 -4.766 27.943 1.00 94.69 158 LEU A CA 1
ATOM 1264 C C . LEU A 1 158 ? -29.034 -5.386 28.786 1.00 94.69 158 LEU A C 1
ATOM 1266 O O . LEU A 1 158 ? -29.960 -5.988 28.244 1.00 94.69 158 LEU A O 1
ATOM 1270 N N . GLU A 1 159 ? -28.987 -5.257 30.116 1.00 92.81 159 GLU A N 1
ATOM 1271 C CA . GLU A 1 159 ? -30.026 -5.791 31.012 1.00 92.81 159 GLU A CA 1
ATOM 1272 C C . GLU A 1 159 ? -31.355 -5.030 30.893 1.00 92.81 159 GLU A C 1
ATOM 1274 O O . GLU A 1 159 ? -32.429 -5.628 31.021 1.00 92.81 159 GLU A O 1
ATOM 1279 N N . SER A 1 160 ? -31.300 -3.718 30.650 1.00 93.56 160 SER A N 1
ATOM 1280 C CA . SER A 1 160 ? -32.484 -2.877 30.451 1.00 93.56 160 SER A CA 1
ATOM 1281 C C . SER A 1 160 ? -33.119 -3.045 29.063 1.00 93.56 160 SER A C 1
ATOM 1283 O O . SER A 1 160 ? -34.299 -2.720 28.893 1.00 93.56 160 SER A O 1
ATOM 1285 N N . GLY A 1 161 ? -32.369 -3.597 28.102 1.00 92.06 161 GLY A N 1
ATOM 1286 C CA . GLY A 1 161 ? -32.769 -3.739 26.702 1.00 92.06 161 GLY A CA 1
ATOM 1287 C C . GLY A 1 161 ? -32.658 -2.440 25.900 1.00 92.06 161 GLY A C 1
ATOM 1288 O O . GLY A 1 161 ? -33.299 -2.322 24.858 1.00 92.06 161 GLY A O 1
ATOM 1289 N N . GLU A 1 162 ? -31.902 -1.456 26.398 1.00 93.75 162 GLU A N 1
ATOM 1290 C CA . GLU A 1 162 ? -31.553 -0.239 25.652 1.00 93.75 162 GLU A CA 1
ATOM 1291 C C . GLU A 1 162 ? -30.544 -0.528 24.533 1.00 93.75 162 GLU A C 1
ATOM 1293 O O . GLU A 1 162 ? -30.576 0.140 23.501 1.00 93.75 162 GLU A O 1
ATOM 1298 N N . LEU A 1 163 ? -29.697 -1.543 24.725 1.00 94.56 163 LEU A N 1
ATOM 1299 C CA . LEU A 1 163 ? -28.730 -2.034 23.751 1.00 94.56 163 LEU A CA 1
ATOM 1300 C C . LEU A 1 163 ? -29.012 -3.512 23.453 1.00 94.56 163 LEU A C 1
ATOM 1302 O O . LEU A 1 163 ? -29.168 -4.312 24.379 1.00 94.56 163 LEU A O 1
ATOM 1306 N N . ASP A 1 164 ? -29.082 -3.880 22.173 1.00 96.06 164 ASP A N 1
ATOM 1307 C CA . ASP A 1 164 ? -29.170 -5.287 21.785 1.00 96.06 164 ASP A CA 1
ATOM 1308 C C . ASP A 1 164 ? -27.809 -5.976 21.957 1.00 96.06 164 ASP A C 1
ATOM 1310 O O . ASP A 1 164 ? -26.752 -5.391 21.715 1.00 96.06 164 ASP A O 1
ATOM 1314 N N . ARG A 1 165 ? -27.827 -7.224 22.431 1.00 95.00 165 ARG A N 1
ATOM 1315 C CA . ARG A 1 165 ? -26.602 -7.956 22.765 1.00 95.00 165 ARG A CA 1
ATOM 1316 C C . ARG A 1 165 ? -25.821 -8.397 21.532 1.00 95.00 165 ARG A C 1
ATOM 1318 O O . ARG A 1 165 ? -24.593 -8.391 21.598 1.00 95.00 165 ARG A O 1
ATOM 1325 N N . GLU A 1 166 ? -26.515 -8.787 20.466 1.00 95.19 166 GLU A N 1
ATOM 1326 C CA . GLU A 1 166 ? -25.893 -9.206 19.209 1.00 95.19 166 GLU A CA 1
ATOM 1327 C C . GLU A 1 166 ? -25.225 -7.986 18.564 1.00 95.19 166 GLU A C 1
ATOM 1329 O O . GLU A 1 166 ? -24.017 -8.011 18.336 1.00 95.19 166 GLU A O 1
ATOM 1334 N N . ASP A 1 167 ? -25.952 -6.867 18.456 1.00 95.25 167 ASP A N 1
ATOM 1335 C CA . ASP A 1 167 ? -25.423 -5.600 17.928 1.00 95.25 167 ASP A CA 1
ATOM 1336 C C . ASP A 1 167 ? -24.199 -5.104 18.730 1.00 95.25 167 ASP A C 1
ATOM 1338 O O . ASP A 1 167 ? -23.183 -4.683 18.169 1.00 95.25 167 ASP A O 1
ATOM 1342 N N . ALA A 1 168 ? -24.255 -5.181 20.066 1.00 96.88 168 ALA A N 1
ATOM 1343 C CA . ALA A 1 168 ? -23.136 -4.799 20.929 1.00 96.88 168 ALA A CA 1
ATOM 1344 C C . ALA A 1 168 ? -21.901 -5.683 20.724 1.00 96.88 168 ALA A C 1
ATOM 1346 O O . ALA A 1 168 ? -20.770 -5.192 20.786 1.00 96.88 168 ALA A O 1
ATOM 1347 N N . ALA A 1 169 ? -22.108 -6.989 20.532 1.00 96.75 169 ALA A N 1
ATOM 1348 C CA . ALA A 1 169 ? -21.027 -7.927 20.276 1.00 96.75 169 ALA A CA 1
ATOM 1349 C C . ALA A 1 169 ? -20.391 -7.656 18.908 1.00 96.75 169 ALA A C 1
ATOM 1351 O O . ALA A 1 169 ? -19.168 -7.575 18.840 1.00 96.75 169 ALA A O 1
ATOM 1352 N N . GLU A 1 170 ? -21.193 -7.427 17.865 1.00 96.88 170 GLU A N 1
ATOM 1353 C CA . GLU A 1 170 ? -20.702 -7.096 16.521 1.00 96.88 170 GLU A CA 1
ATOM 1354 C C . GLU A 1 170 ? -19.847 -5.819 16.521 1.00 96.88 170 GLU A C 1
ATOM 1356 O O . GLU A 1 170 ? -18.727 -5.820 16.005 1.00 96.88 170 GLU A O 1
ATOM 1361 N N . LEU A 1 171 ? -20.316 -4.742 17.162 1.00 97.81 171 LEU A N 1
ATOM 1362 C CA . LEU A 1 171 ? -19.554 -3.492 17.277 1.00 97.81 171 LEU A CA 1
ATOM 1363 C C . LEU A 1 171 ? -18.269 -3.670 18.097 1.00 97.81 171 LEU A C 1
ATOM 1365 O O . LEU A 1 171 ? -17.217 -3.141 17.732 1.00 97.81 171 LEU A O 1
ATOM 1369 N N . ALA A 1 172 ? -18.322 -4.428 19.196 1.00 97.25 172 ALA A N 1
ATOM 1370 C CA . ALA A 1 172 ? -17.137 -4.710 20.000 1.00 97.25 172 ALA A CA 1
ATOM 1371 C C . ALA A 1 172 ? -16.103 -5.533 19.219 1.00 97.25 172 ALA A C 1
ATOM 1373 O O . ALA A 1 172 ? -14.920 -5.185 19.224 1.00 97.25 172 ALA A O 1
ATOM 1374 N N . GLU A 1 173 ? -16.538 -6.594 18.534 1.00 97.19 173 GLU A N 1
ATOM 1375 C CA . GLU A 1 173 ? -15.687 -7.417 17.671 1.00 97.19 173 GLU A CA 1
ATOM 1376 C C . GLU A 1 173 ? -15.036 -6.567 16.591 1.00 97.19 173 GLU A C 1
ATOM 1378 O O . GLU A 1 173 ? -13.813 -6.576 16.490 1.00 97.19 173 GLU A O 1
ATOM 1383 N N . PHE A 1 174 ? -15.809 -5.745 15.881 1.00 98.00 174 PHE A N 1
ATOM 1384 C CA . PHE A 1 174 ? -15.285 -4.858 14.849 1.00 98.00 174 PHE A CA 1
ATOM 1385 C C . PHE A 1 174 ? -14.151 -3.952 15.359 1.00 98.00 174 PHE A C 1
ATOM 1387 O O . PHE A 1 174 ? -13.094 -3.836 14.729 1.00 98.00 174 PHE A O 1
ATOM 1394 N N . VAL A 1 175 ? -14.318 -3.340 16.537 1.00 97.69 175 VAL A N 1
ATOM 1395 C CA . VAL A 1 175 ? -13.278 -2.487 17.136 1.00 97.69 175 VAL A CA 1
ATOM 1396 C C . VAL A 1 175 ? -12.031 -3.300 17.502 1.00 97.69 175 VAL A C 1
ATOM 1398 O O . VAL A 1 175 ? -10.908 -2.855 17.239 1.00 97.69 175 VAL A O 1
ATOM 1401 N N . TYR A 1 176 ? -12.188 -4.503 18.065 1.00 97.12 176 TYR A N 1
ATOM 1402 C CA . TYR A 1 176 ? -11.051 -5.390 18.333 1.00 97.12 176 TYR A CA 1
ATOM 1403 C C . TYR A 1 176 ? -10.361 -5.850 17.045 1.00 97.12 176 TYR A C 1
ATOM 1405 O O . TYR A 1 176 ? -9.130 -5.910 17.023 1.00 97.12 176 TYR A O 1
ATOM 1413 N N . GLU A 1 177 ? -11.106 -6.141 15.978 1.00 96.88 177 GLU A N 1
ATOM 1414 C CA . GLU A 1 177 ? -10.543 -6.480 14.671 1.00 96.88 177 GLU A CA 1
ATOM 1415 C C . GLU A 1 177 ? -9.701 -5.324 14.135 1.00 96.88 177 GLU A C 1
ATOM 1417 O O . GLU A 1 177 ? -8.550 -5.554 13.768 1.00 96.88 177 GLU A O 1
ATOM 1422 N N . CYS A 1 178 ? -10.204 -4.083 14.179 1.00 97.06 178 CYS A N 1
ATOM 1423 C CA . CYS A 1 178 ? -9.454 -2.894 13.756 1.00 97.06 178 CYS A CA 1
ATOM 1424 C C . CYS A 1 178 ? -8.114 -2.764 14.488 1.00 97.06 178 CYS A C 1
ATOM 1426 O O . CYS A 1 178 ? -7.083 -2.506 13.861 1.00 97.06 178 CYS A O 1
ATOM 1428 N N . VAL A 1 179 ? -8.113 -2.976 15.809 1.00 95.88 179 VAL A N 1
ATOM 1429 C CA . VAL A 1 179 ? -6.897 -2.910 16.634 1.00 95.88 179 VAL A CA 1
ATOM 1430 C C . VAL A 1 179 ? -5.947 -4.070 16.342 1.00 95.88 179 VAL A C 1
ATOM 1432 O O . VAL A 1 179 ? -4.736 -3.868 16.309 1.00 95.88 179 VAL A O 1
ATOM 1435 N N . VAL A 1 180 ? -6.457 -5.288 16.147 1.00 95.62 180 VAL A N 1
ATOM 1436 C CA . VAL A 1 180 ? -5.619 -6.463 15.857 1.00 95.62 180 VAL A CA 1
ATOM 1437 C C . VAL A 1 180 ? -4.998 -6.373 14.465 1.00 95.62 180 VAL A C 1
ATOM 1439 O O . VAL A 1 180 ? -3.824 -6.714 14.321 1.00 95.62 180 VAL A O 1
ATOM 1442 N N . ASP A 1 181 ? -5.761 -5.910 13.474 1.00 95.00 181 ASP A N 1
ATOM 1443 C CA . ASP A 1 181 ? -5.311 -5.696 12.094 1.00 95.00 181 ASP A CA 1
ATOM 1444 C C . ASP A 1 181 ? -4.219 -4.612 12.033 1.00 95.00 181 ASP A C 1
ATOM 1446 O O . ASP A 1 181 ? -3.241 -4.751 11.305 1.00 95.00 181 ASP A O 1
ATOM 1450 N N . ASN A 1 182 ? -4.313 -3.591 12.896 1.00 94.94 182 ASN A N 1
ATOM 1451 C CA . ASN A 1 182 ? -3.414 -2.432 12.924 1.00 94.94 182 ASN A CA 1
ATOM 1452 C C . ASN A 1 182 ? -2.630 -2.310 14.243 1.00 94.94 182 ASN A C 1
ATOM 1454 O O . ASN A 1 182 ? -2.451 -1.218 14.795 1.00 94.94 182 ASN A O 1
ATOM 1458 N N . PHE A 1 183 ? -2.152 -3.436 14.780 1.00 93.69 183 PHE A N 1
ATOM 1459 C CA . PHE A 1 183 ? -1.585 -3.466 16.132 1.00 93.69 183 PHE A CA 1
ATOM 1460 C C . PHE A 1 183 ? -0.331 -2.593 16.296 1.00 93.69 183 PHE A C 1
ATOM 1462 O O . PHE A 1 183 ? -0.142 -1.980 17.346 1.00 93.69 183 PHE A O 1
ATOM 1469 N N . ASP A 1 184 ? 0.502 -2.470 15.260 1.00 91.62 184 ASP A N 1
ATOM 1470 C CA . ASP A 1 184 ? 1.698 -1.619 15.308 1.00 91.62 184 ASP A CA 1
ATOM 1471 C C . ASP A 1 184 ? 1.337 -0.128 15.419 1.00 91.62 184 ASP A C 1
ATOM 1473 O O . ASP A 1 184 ? 1.978 0.615 16.169 1.00 91.62 184 ASP A O 1
ATOM 1477 N N . ARG A 1 185 ? 0.253 0.302 14.757 1.00 93.19 185 ARG A N 1
ATOM 1478 C CA . ARG A 1 185 ? -0.308 1.657 14.896 1.00 93.19 185 ARG A CA 1
ATOM 1479 C C . ARG A 1 185 ? -0.905 1.875 16.277 1.00 93.19 185 ARG A C 1
ATOM 1481 O O . ARG A 1 185 ? -0.713 2.937 16.865 1.00 93.19 185 ARG A O 1
ATOM 1488 N N . PHE A 1 186 ? -1.566 0.863 16.837 1.00 93.88 186 PHE A N 1
ATOM 1489 C CA . PHE A 1 186 ? -2.053 0.917 18.214 1.00 93.88 186 PHE A CA 1
ATOM 1490 C C . PHE A 1 186 ? -0.907 1.045 19.231 1.00 93.88 186 PHE A C 1
ATOM 1492 O O . PHE A 1 186 ? -0.991 1.850 20.160 1.00 93.88 186 PHE A O 1
ATOM 1499 N N . LEU A 1 187 ? 0.195 0.307 19.055 1.00 92.31 187 LEU A N 1
ATOM 1500 C CA . LEU A 1 187 ? 1.385 0.455 19.898 1.00 92.31 187 LEU A CA 1
ATOM 1501 C C . LEU A 1 187 ? 1.961 1.871 19.809 1.00 92.31 187 LEU A C 1
ATOM 1503 O O . LEU A 1 187 ? 2.239 2.485 20.840 1.00 92.31 187 LEU A O 1
ATOM 1507 N N . GLU A 1 188 ? 2.097 2.409 18.598 1.00 91.69 188 GLU A N 1
ATOM 1508 C CA . GLU A 1 188 ? 2.554 3.781 18.377 1.00 91.69 188 GLU A CA 1
ATOM 1509 C C . GLU A 1 188 ? 1.639 4.805 19.060 1.00 91.69 188 GLU A C 1
ATOM 1511 O O . GLU A 1 188 ? 2.116 5.657 19.818 1.00 91.69 188 GLU A O 1
ATOM 1516 N N . TYR A 1 189 ? 0.325 4.671 18.895 1.00 92.94 189 TYR A N 1
ATOM 1517 C CA . TYR A 1 189 ? -0.678 5.504 19.557 1.00 92.94 189 TYR A CA 1
ATOM 1518 C C . TYR A 1 189 ? -0.539 5.478 21.086 1.00 92.94 189 TYR A C 1
ATOM 1520 O O . TYR A 1 189 ? -0.458 6.529 21.725 1.00 92.94 189 TYR A O 1
ATOM 1528 N N . ASN A 1 190 ? -0.380 4.293 21.681 1.00 90.56 190 ASN A N 1
ATOM 1529 C CA . ASN A 1 190 ? -0.201 4.152 23.130 1.00 90.56 190 ASN A CA 1
ATOM 1530 C C . ASN A 1 190 ? 1.068 4.829 23.659 1.00 90.56 190 ASN A C 1
ATOM 1532 O O . ASN A 1 190 ? 1.109 5.272 24.804 1.00 90.56 190 ASN A O 1
ATOM 1536 N N . THR A 1 191 ? 2.122 4.905 22.845 1.00 88.12 191 THR A N 1
ATOM 1537 C CA . THR A 1 191 ? 3.374 5.564 23.248 1.00 88.12 191 THR A CA 1
ATOM 1538 C C . THR A 1 191 ? 3.379 7.076 23.032 1.00 88.12 191 THR A C 1
ATOM 1540 O O . THR A 1 191 ? 4.193 7.772 23.642 1.00 88.12 191 THR A O 1
ATOM 1543 N N . THR A 1 192 ? 2.486 7.598 22.188 1.00 87.56 192 THR A N 1
ATOM 1544 C CA . THR A 1 192 ? 2.490 9.003 21.747 1.00 87.56 192 THR A CA 1
ATOM 1545 C C . THR A 1 192 ? 1.444 9.866 22.449 1.00 87.56 192 THR A C 1
ATOM 1547 O O . THR A 1 192 ? 1.629 11.081 22.532 1.00 87.56 192 THR A O 1
ATOM 1550 N N . THR A 1 193 ? 0.380 9.274 23.002 1.00 87.94 193 THR A N 1
ATOM 1551 C CA . THR A 1 193 ? -0.689 10.021 23.677 1.00 87.94 193 THR A CA 1
ATOM 1552 C C . THR A 1 193 ? -1.226 9.333 24.928 1.00 87.94 193 THR A C 1
ATOM 1554 O O . THR A 1 193 ? -1.325 8.110 24.998 1.00 87.94 193 THR A O 1
ATOM 1557 N N . THR A 1 194 ? -1.651 10.137 25.907 1.00 84.56 194 THR A N 1
ATOM 1558 C CA . THR A 1 194 ? -2.379 9.671 27.100 1.00 84.56 194 THR A CA 1
ATOM 1559 C C . THR A 1 194 ? -3.850 9.379 26.819 1.00 84.56 194 THR A C 1
ATOM 1561 O O . THR A 1 194 ? -4.543 8.847 27.680 1.00 84.56 194 THR A O 1
ATOM 1564 N N . HIS A 1 195 ? -4.364 9.713 25.630 1.00 83.56 195 HIS A N 1
ATOM 1565 C CA . HIS A 1 195 ? -5.718 9.321 25.230 1.00 83.56 195 HIS A CA 1
ATOM 1566 C C . HIS A 1 195 ? -5.896 7.800 25.214 1.00 83.56 195 HIS A C 1
ATOM 1568 O O . HIS A 1 195 ? -6.971 7.321 25.549 1.00 83.56 195 HIS A O 1
ATOM 1574 N N . SER A 1 196 ? -4.821 7.056 24.952 1.00 83.00 196 SER A N 1
ATOM 1575 C CA . SER A 1 196 ? -4.782 5.592 25.002 1.00 83.00 196 SER A CA 1
ATOM 1576 C C . SER A 1 196 ? -5.134 4.963 26.354 1.00 83.00 196 SER A C 1
ATOM 1578 O O . SER A 1 196 ? -5.533 3.798 26.396 1.00 83.00 196 SER A O 1
ATOM 1580 N N . ASP A 1 197 ? -5.014 5.713 27.455 1.00 81.19 197 ASP A N 1
ATOM 1581 C CA . ASP A 1 197 ? -5.413 5.248 28.787 1.00 81.19 197 ASP A CA 1
ATOM 1582 C C . ASP A 1 197 ? -6.949 5.149 28.919 1.00 81.19 197 ASP A C 1
ATOM 1584 O O . ASP A 1 197 ? -7.468 4.416 29.768 1.00 81.19 197 ASP A O 1
ATOM 1588 N N . TYR A 1 198 ? -7.684 5.868 28.065 1.00 86.88 198 TYR A N 1
ATOM 1589 C CA . TYR A 1 198 ? -9.135 6.008 28.106 1.00 86.88 198 TYR A CA 1
ATOM 1590 C C . TYR A 1 198 ? -9.768 5.262 26.931 1.00 86.88 198 TYR A C 1
ATOM 1592 O O . TYR A 1 198 ? -9.713 5.714 25.789 1.00 86.88 198 TYR A O 1
ATOM 1600 N N . GLY A 1 199 ? -10.406 4.121 27.202 1.00 89.81 199 GLY A N 1
ATOM 1601 C CA . GLY A 1 199 ? -10.979 3.290 26.140 1.00 89.81 199 GLY A CA 1
ATOM 1602 C C . GLY A 1 199 ? -12.096 3.985 25.347 1.00 89.81 199 GLY A C 1
ATOM 1603 O O . GLY A 1 199 ? -12.245 3.735 24.156 1.00 89.81 199 GLY A O 1
ATOM 1604 N N . ASN A 1 200 ? -12.80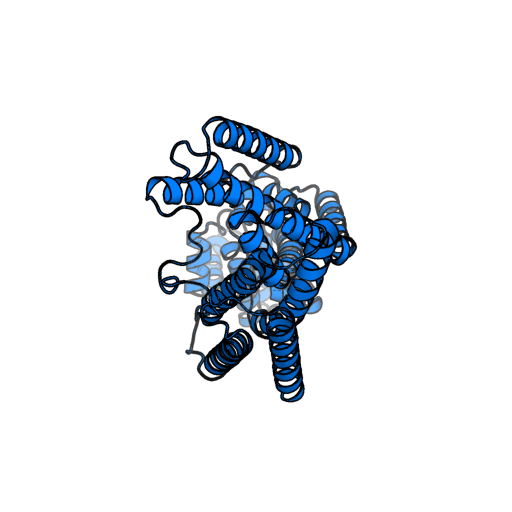3 4.949 25.949 1.00 93.88 200 ASN A N 1
ATOM 1605 C CA . ASN A 1 200 ? -13.784 5.799 25.261 1.00 93.88 200 ASN A CA 1
ATOM 1606 C C . ASN A 1 200 ? -13.180 6.848 24.313 1.00 93.88 200 ASN A C 1
ATOM 1608 O O . ASN A 1 200 ? -13.918 7.579 23.660 1.00 93.88 200 ASN A O 1
ATOM 1612 N N . ARG A 1 201 ? -11.849 6.941 24.222 1.00 94.94 201 ARG A N 1
ATOM 1613 C CA . ARG A 1 201 ? -11.128 7.774 23.247 1.00 94.94 201 ARG A CA 1
ATOM 1614 C C . ARG A 1 201 ? -10.502 6.965 22.115 1.00 94.94 201 ARG A C 1
ATOM 1616 O O . ARG A 1 201 ? -9.827 7.546 21.270 1.00 94.94 201 ARG A O 1
ATOM 1623 N N . LEU A 1 202 ? -10.728 5.649 22.065 1.00 95.88 202 LEU A N 1
ATOM 1624 C CA . LEU A 1 202 ? -10.134 4.793 21.037 1.00 95.88 202 LEU A CA 1
ATOM 1625 C C . LEU A 1 202 ? -10.568 5.187 19.614 1.00 95.88 202 LEU A C 1
ATOM 1627 O O . LEU A 1 202 ? -9.800 4.991 18.677 1.00 95.88 202 LEU A O 1
ATOM 1631 N N . TYR A 1 203 ? -11.738 5.812 19.453 1.00 96.06 203 TYR A N 1
ATOM 1632 C CA . TYR A 1 203 ? -12.212 6.305 18.157 1.00 96.06 203 TYR A CA 1
ATOM 1633 C C . TYR A 1 203 ? -11.213 7.278 17.505 1.00 96.06 203 TYR A C 1
ATOM 1635 O O . TYR A 1 203 ? -11.054 7.245 16.293 1.00 96.06 203 TYR A O 1
ATOM 1643 N N . CYS A 1 204 ? -10.445 8.048 18.292 1.00 96.44 204 CYS A N 1
ATOM 1644 C CA . CYS A 1 204 ? -9.402 8.925 17.757 1.00 96.44 204 CYS A CA 1
ATOM 1645 C C . CYS A 1 204 ? -8.339 8.144 16.971 1.00 96.44 204 CYS A C 1
ATOM 1647 O O . CYS A 1 204 ? -7.826 8.646 15.979 1.00 96.44 204 CYS A O 1
ATOM 1649 N N . LEU A 1 205 ? -7.979 6.931 17.417 1.00 96.75 205 LEU A N 1
ATOM 1650 C CA . LEU A 1 205 ? -7.090 6.054 16.652 1.00 96.75 205 LEU A CA 1
ATOM 1651 C C . LEU A 1 205 ? -7.784 5.565 15.379 1.00 96.75 205 LEU A C 1
ATOM 1653 O O . LEU A 1 205 ? -7.157 5.557 14.325 1.00 96.75 205 LEU A O 1
ATOM 1657 N N . LEU A 1 206 ? -9.057 5.170 15.467 1.00 97.69 206 LEU A N 1
ATOM 1658 C CA . LEU A 1 206 ? -9.803 4.686 14.304 1.00 97.69 206 LEU A CA 1
ATOM 1659 C C . LEU A 1 206 ? -9.912 5.746 13.204 1.00 97.69 206 LEU A C 1
ATOM 1661 O O . LEU A 1 206 ? -9.801 5.388 12.039 1.00 97.69 206 LEU A O 1
ATOM 1665 N N . ASP A 1 207 ? -10.015 7.031 13.547 1.00 97.94 207 ASP A N 1
ATOM 1666 C CA . ASP A 1 207 ? -9.994 8.115 12.558 1.00 97.94 207 ASP A CA 1
ATOM 1667 C C . ASP A 1 207 ? -8.646 8.192 11.810 1.00 97.94 207 ASP A C 1
ATOM 1669 O O . ASP A 1 207 ? -8.618 8.364 10.590 1.00 97.94 207 ASP A O 1
ATOM 1673 N N . PHE A 1 208 ? -7.515 7.985 12.503 1.00 98.12 208 PHE A N 1
ATOM 1674 C CA . PHE A 1 208 ? -6.200 7.891 11.846 1.00 98.12 208 PHE A CA 1
ATOM 1675 C C . PHE A 1 208 ? -6.114 6.667 10.934 1.00 98.12 208 PHE A C 1
ATOM 1677 O O . PHE A 1 208 ? -5.633 6.775 9.806 1.00 98.12 208 PHE A O 1
ATOM 1684 N N . LEU A 1 209 ? -6.598 5.514 11.402 1.00 98.06 209 LEU A N 1
ATOM 1685 C CA . LEU A 1 209 ? -6.608 4.286 10.607 1.00 98.06 209 LEU A CA 1
ATOM 1686 C C . LEU A 1 209 ? -7.532 4.411 9.390 1.00 98.06 209 LEU A C 1
ATOM 1688 O O . LEU A 1 209 ? -7.219 3.892 8.323 1.00 98.06 209 LEU A O 1
ATOM 1692 N N . ARG A 1 210 ? -8.661 5.116 9.521 1.00 97.75 210 ARG A N 1
ATOM 1693 C CA . ARG A 1 210 ? -9.607 5.370 8.429 1.00 97.75 210 ARG A CA 1
ATOM 1694 C C . ARG A 1 210 ? -8.939 6.160 7.306 1.00 97.75 210 ARG A C 1
ATOM 1696 O O . ARG A 1 210 ? -9.119 5.811 6.135 1.00 97.75 210 ARG A O 1
ATOM 1703 N N . LEU A 1 211 ? -8.154 7.180 7.659 1.00 98.25 211 LEU A N 1
ATOM 1704 C CA . LEU A 1 211 ? -7.346 7.950 6.713 1.00 98.25 211 LEU A CA 1
ATOM 1705 C C . LEU A 1 211 ? -6.247 7.093 6.073 1.00 98.25 211 LEU A C 1
ATOM 1707 O O . LEU A 1 211 ? -6.080 7.126 4.853 1.00 98.25 211 LEU A O 1
ATOM 1711 N N . GLU A 1 212 ? -5.522 6.313 6.881 1.00 97.50 212 GLU A N 1
ATOM 1712 C CA . GLU A 1 212 ? -4.482 5.398 6.401 1.00 97.50 212 GLU A CA 1
ATOM 1713 C C . GLU A 1 212 ? -5.051 4.397 5.393 1.00 97.50 212 GLU A C 1
ATOM 1715 O O . GLU A 1 212 ? -4.521 4.278 4.296 1.00 97.50 212 GLU A O 1
ATOM 1720 N N . ALA A 1 213 ? -6.200 3.785 5.684 1.00 96.50 213 ALA A N 1
ATOM 1721 C CA . ALA A 1 213 ? -6.858 2.840 4.787 1.00 96.50 213 ALA A CA 1
ATOM 1722 C C . ALA A 1 213 ? -7.247 3.470 3.432 1.00 96.50 213 ALA A C 1
ATOM 1724 O O . ALA A 1 213 ? -7.101 2.831 2.385 1.00 96.50 213 ALA A O 1
ATOM 1725 N N . LEU A 1 214 ? -7.706 4.732 3.412 1.00 95.94 214 LEU A N 1
ATOM 1726 C CA . LEU A 1 214 ? -7.957 5.454 2.152 1.00 95.94 214 LEU A CA 1
ATOM 1727 C C . LEU A 1 214 ? -6.664 5.707 1.378 1.00 95.94 214 LEU A C 1
ATOM 1729 O O . LEU A 1 214 ? -6.630 5.545 0.153 1.00 95.94 214 LEU A O 1
ATOM 1733 N N . TYR A 1 215 ? -5.612 6.120 2.081 1.00 97.06 215 TYR A N 1
ATOM 1734 C CA . TYR A 1 215 ? -4.317 6.387 1.475 1.00 97.06 215 TYR A CA 1
ATOM 1735 C C . TYR A 1 215 ? -3.684 5.105 0.918 1.00 97.06 215 TYR A C 1
ATOM 1737 O O . TYR A 1 215 ? -3.242 5.095 -0.231 1.00 97.06 215 TYR A O 1
ATOM 1745 N N . ASP A 1 216 ? -3.740 4.001 1.659 1.00 95.12 216 ASP A N 1
ATOM 1746 C CA . ASP A 1 216 ? -3.280 2.681 1.230 1.00 95.12 216 ASP A CA 1
ATOM 1747 C C . ASP A 1 216 ? -4.032 2.216 -0.010 1.00 95.12 216 ASP A C 1
ATOM 1749 O O . ASP A 1 216 ? -3.431 1.723 -0.962 1.00 95.12 216 ASP A O 1
ATOM 1753 N N . ARG A 1 217 ? -5.352 2.427 -0.065 1.00 93.62 217 ARG A N 1
ATOM 1754 C CA . ARG A 1 217 ? -6.154 2.125 -1.255 1.00 93.62 217 ARG A CA 1
ATOM 1755 C C . ARG A 1 217 ? -5.722 2.961 -2.460 1.00 93.62 217 ARG A C 1
ATOM 1757 O O . ARG A 1 217 ? -5.657 2.448 -3.584 1.00 93.62 217 ARG A O 1
ATOM 1764 N N . PHE A 1 218 ? -5.437 4.242 -2.245 1.00 94.44 218 PHE A N 1
ATOM 1765 C CA . PHE A 1 218 ? -4.911 5.132 -3.272 1.00 94.44 218 PHE A CA 1
ATOM 1766 C C . PHE A 1 218 ? -3.536 4.666 -3.766 1.00 94.44 218 PHE A C 1
ATOM 1768 O O . PHE A 1 218 ? -3.357 4.503 -4.976 1.00 94.44 218 PHE A O 1
ATOM 1775 N N . GLU A 1 219 ? -2.602 4.363 -2.864 1.00 93.81 219 GLU A N 1
ATOM 1776 C CA . GLU A 1 219 ? -1.281 3.839 -3.209 1.00 93.81 219 GLU A CA 1
ATOM 1777 C C . GLU A 1 219 ? -1.385 2.488 -3.925 1.00 93.81 219 GLU A C 1
ATOM 1779 O O . GLU A 1 219 ? -0.728 2.271 -4.947 1.00 93.81 219 GLU A O 1
ATOM 1784 N N . TRP A 1 220 ? -2.266 1.604 -3.461 1.00 93.31 220 TRP A N 1
ATOM 1785 C CA . TRP A 1 220 ? -2.499 0.289 -4.044 1.00 93.31 220 TRP A CA 1
ATOM 1786 C C . TRP A 1 220 ? -2.882 0.383 -5.522 1.00 93.31 220 TRP A C 1
ATOM 1788 O O . TRP A 1 220 ? -2.442 -0.429 -6.334 1.00 93.31 220 TRP A O 1
ATOM 1798 N N . ASN A 1 221 ? -3.624 1.411 -5.933 1.00 93.06 221 ASN A N 1
ATOM 1799 C CA . ASN A 1 221 ? -3.956 1.629 -7.344 1.00 93.06 221 ASN A CA 1
ATOM 1800 C C . ASN A 1 221 ? -2.753 2.071 -8.203 1.00 93.06 221 ASN A C 1
ATOM 1802 O O . ASN A 1 221 ? -2.808 1.980 -9.429 1.00 93.06 221 ASN A O 1
ATOM 1806 N N . THR A 1 222 ? -1.642 2.481 -7.587 1.00 94.38 222 THR A N 1
ATOM 1807 C CA . THR A 1 222 ? -0.412 2.913 -8.276 1.00 94.38 222 THR A CA 1
ATOM 1808 C C . THR A 1 222 ? 0.602 1.787 -8.500 1.00 94.38 222 THR A C 1
ATOM 1810 O O . THR A 1 222 ? 1.582 1.983 -9.224 1.00 94.38 222 THR A O 1
ATOM 1813 N N . ILE A 1 223 ? 0.356 0.583 -7.966 1.00 95.31 223 ILE A N 1
ATOM 1814 C CA . ILE A 1 223 ? 1.229 -0.597 -8.107 1.00 95.31 223 ILE A CA 1
ATOM 1815 C C . ILE A 1 223 ? 1.718 -0.854 -9.548 1.00 95.31 223 ILE A C 1
ATOM 1817 O O . ILE A 1 223 ? 2.915 -1.117 -9.712 1.00 95.31 223 ILE A O 1
ATOM 1821 N N . PRO A 1 224 ? 0.897 -0.741 -10.616 1.00 97.31 224 PRO A N 1
ATOM 1822 C CA . PRO A 1 224 ? 1.381 -0.918 -11.988 1.00 97.31 224 PRO A CA 1
ATOM 1823 C C . PRO A 1 224 ? 2.550 0.018 -12.334 1.00 97.31 224 PRO A C 1
ATOM 1825 O O . PRO A 1 224 ? 3.561 -0.409 -12.902 1.00 97.31 224 PRO A O 1
ATOM 1828 N N . TRP A 1 225 ? 2.451 1.285 -11.935 1.00 97.25 225 TRP A N 1
ATOM 1829 C CA . TRP A 1 225 ? 3.490 2.287 -12.157 1.00 97.25 225 TRP A CA 1
ATOM 1830 C C . TRP A 1 225 ? 4.736 1.999 -11.324 1.00 97.25 225 TRP A C 1
ATOM 1832 O O . TRP A 1 225 ? 5.847 2.066 -11.852 1.00 97.25 225 TRP A O 1
ATOM 1842 N N . GLN A 1 226 ? 4.564 1.593 -10.063 1.00 96.62 226 GLN A N 1
ATOM 1843 C CA . GLN A 1 226 ? 5.677 1.226 -9.185 1.00 96.62 226 GLN A CA 1
ATOM 1844 C C . GLN A 1 226 ? 6.472 0.025 -9.731 1.00 96.62 226 GLN A C 1
ATOM 1846 O O . GLN A 1 226 ? 7.701 0.072 -9.781 1.00 96.62 226 GLN A O 1
ATOM 1851 N N . VAL A 1 227 ? 5.792 -1.023 -10.211 1.00 96.56 227 VAL A N 1
ATOM 1852 C CA . VAL A 1 227 ? 6.423 -2.222 -10.803 1.00 96.56 227 VAL A CA 1
ATOM 1853 C C . VAL A 1 227 ? 7.190 -1.874 -12.079 1.00 96.56 227 VAL A C 1
ATOM 1855 O O . VAL A 1 227 ? 8.313 -2.345 -12.303 1.00 96.56 227 VAL A O 1
ATOM 1858 N N . ALA A 1 228 ? 6.596 -1.047 -12.939 1.00 97.12 228 ALA A N 1
ATOM 1859 C CA . ALA A 1 228 ? 7.235 -0.612 -14.174 1.00 97.12 228 ALA A CA 1
ATOM 1860 C C . ALA A 1 228 ? 8.470 0.244 -13.898 1.00 97.12 228 ALA A C 1
ATOM 1862 O O . ALA A 1 228 ? 9.525 0.017 -14.493 1.00 97.12 228 ALA A O 1
ATOM 1863 N N . HIS A 1 229 ? 8.348 1.176 -12.955 1.00 97.62 229 HIS A N 1
ATOM 1864 C CA . HIS A 1 229 ? 9.443 2.007 -12.497 1.00 97.62 229 HIS A CA 1
ATOM 1865 C C . HIS A 1 229 ? 10.590 1.165 -11.923 1.00 97.62 229 HIS A C 1
ATOM 1867 O O . HIS A 1 229 ? 11.727 1.305 -12.374 1.00 97.62 229 HIS A O 1
ATOM 1873 N N . GLU A 1 230 ? 10.306 0.234 -11.001 1.00 95.50 230 GLU A N 1
ATOM 1874 C CA . GLU A 1 230 ? 11.314 -0.678 -10.440 1.00 95.50 230 GLU A CA 1
ATOM 1875 C C . GLU A 1 230 ? 12.049 -1.453 -11.542 1.00 95.50 230 GLU A C 1
ATOM 1877 O O . GLU A 1 230 ? 13.279 -1.560 -11.536 1.00 95.50 230 GLU A O 1
ATOM 1882 N N . THR A 1 231 ? 11.306 -1.942 -12.537 1.00 94.62 231 THR A N 1
ATOM 1883 C CA . THR A 1 231 ? 11.886 -2.638 -13.690 1.00 94.62 231 THR A CA 1
ATOM 1884 C C . THR A 1 231 ? 12.879 -1.744 -14.437 1.00 94.62 231 THR A C 1
ATOM 1886 O O . THR A 1 231 ? 13.977 -2.190 -14.769 1.00 94.62 231 THR A O 1
ATOM 1889 N N . MET A 1 232 ? 12.537 -0.479 -14.691 1.00 95.12 232 MET A N 1
ATOM 1890 C CA . MET A 1 232 ? 13.411 0.454 -15.412 1.00 95.12 232 MET A CA 1
ATOM 1891 C C . MET A 1 232 ? 14.695 0.765 -14.646 1.00 95.12 232 MET A C 1
ATOM 1893 O O . MET A 1 232 ? 15.783 0.664 -15.220 1.00 95.12 232 MET A O 1
ATOM 1897 N N . VAL A 1 233 ? 14.591 1.101 -13.356 1.00 94.50 233 VAL A N 1
ATOM 1898 C CA . VAL A 1 233 ? 15.762 1.472 -12.545 1.00 94.50 233 VAL A CA 1
ATOM 1899 C C . VAL A 1 233 ? 16.716 0.293 -12.375 1.00 94.50 233 VAL A C 1
ATOM 1901 O O . VAL A 1 233 ? 17.929 0.462 -12.509 1.00 94.50 233 VAL A O 1
ATOM 1904 N N . ARG A 1 234 ? 16.187 -0.929 -12.219 1.00 90.06 234 ARG A N 1
ATOM 1905 C CA . ARG A 1 234 ? 16.996 -2.157 -12.159 1.00 90.06 234 ARG A CA 1
ATOM 1906 C C . ARG A 1 234 ? 17.673 -2.495 -13.487 1.00 90.06 234 ARG A C 1
ATOM 1908 O O . ARG A 1 234 ? 18.743 -3.096 -13.486 1.00 90.06 234 ARG A O 1
ATOM 1915 N N . LYS A 1 235 ? 17.092 -2.100 -14.624 1.00 87.69 235 LYS A N 1
ATOM 1916 C CA . LYS A 1 235 ? 17.714 -2.251 -15.954 1.00 87.69 235 LYS A CA 1
ATOM 1917 C C . LYS A 1 235 ? 18.639 -1.090 -16.327 1.00 87.69 235 LYS A C 1
ATOM 1919 O O . LYS A 1 235 ? 19.273 -1.147 -17.376 1.00 87.69 235 LYS A O 1
ATOM 1924 N N . GLY A 1 236 ? 18.755 -0.073 -15.471 1.00 88.62 236 GLY A N 1
ATOM 1925 C CA . GLY A 1 236 ? 19.597 1.101 -15.701 1.00 88.62 236 GLY A CA 1
ATOM 1926 C C . GLY A 1 236 ? 19.005 2.120 -16.680 1.00 88.62 236 GLY A C 1
ATOM 1927 O O . GLY A 1 236 ? 19.719 3.023 -17.110 1.00 88.62 236 GLY A O 1
ATOM 1928 N N . GLU A 1 237 ? 17.718 2.016 -17.017 1.00 92.56 237 GLU A N 1
ATOM 1929 C CA . GLU A 1 237 ? 17.010 2.931 -17.926 1.00 92.56 237 GLU A CA 1
ATOM 1930 C C . GLU A 1 237 ? 16.511 4.175 -17.161 1.00 92.56 237 GLU A C 1
ATOM 1932 O O . GLU A 1 237 ? 15.315 4.460 -17.096 1.00 92.56 237 GLU A O 1
ATOM 1937 N N . LEU A 1 238 ? 17.449 4.907 -16.543 1.00 93.12 238 LEU A N 1
ATOM 1938 C CA . LEU A 1 238 ? 17.167 5.972 -15.567 1.00 93.12 238 LEU A CA 1
ATOM 1939 C C . LEU A 1 238 ? 16.407 7.168 -16.160 1.00 93.12 238 LEU A C 1
ATOM 1941 O O . LEU A 1 238 ? 15.535 7.720 -15.500 1.00 93.12 238 LEU A O 1
ATOM 1945 N N . GLU A 1 239 ? 16.688 7.553 -17.409 1.00 94.38 239 GLU A N 1
ATOM 1946 C CA . GLU A 1 239 ? 15.976 8.665 -18.067 1.00 94.38 239 GLU A CA 1
ATOM 1947 C C . GLU A 1 239 ? 14.501 8.324 -18.339 1.00 94.38 239 GLU A C 1
ATOM 1949 O O . GLU A 1 239 ? 13.640 9.201 -18.301 1.00 94.38 239 GLU A O 1
ATOM 1954 N N . VAL A 1 240 ? 14.193 7.050 -18.611 1.00 95.44 240 VAL A N 1
ATOM 1955 C CA . VAL A 1 240 ? 12.809 6.592 -18.806 1.00 95.44 240 VAL A CA 1
ATOM 1956 C C . VAL A 1 240 ? 12.098 6.487 -17.457 1.00 95.44 240 VAL A C 1
ATOM 1958 O O . VAL A 1 240 ? 10.954 6.925 -17.355 1.00 95.44 240 VAL A O 1
ATOM 1961 N N . ALA A 1 241 ? 12.783 5.966 -16.431 1.00 96.69 241 ALA A N 1
ATOM 1962 C CA . ALA A 1 241 ? 12.271 5.906 -15.063 1.00 96.69 241 ALA A CA 1
ATOM 1963 C C . ALA A 1 241 ? 11.914 7.300 -14.532 1.00 96.69 241 ALA A C 1
ATOM 1965 O O . ALA A 1 241 ? 10.795 7.497 -14.074 1.00 96.69 241 ALA A O 1
ATOM 1966 N N . ALA A 1 242 ? 12.798 8.286 -14.708 1.00 96.38 242 ALA A N 1
ATOM 1967 C CA . ALA A 1 242 ? 12.548 9.671 -14.310 1.00 96.38 242 ALA A CA 1
ATOM 1968 C C . ALA A 1 242 ? 11.306 10.271 -14.994 1.00 96.38 242 ALA A C 1
ATOM 1970 O O . ALA A 1 242 ? 10.535 10.981 -14.358 1.00 96.38 242 ALA A O 1
ATOM 1971 N N . GLY A 1 243 ? 11.063 9.946 -16.269 1.00 95.81 243 GLY A N 1
ATOM 1972 C CA . GLY A 1 243 ? 9.841 10.372 -16.961 1.00 95.81 243 GLY A CA 1
ATOM 1973 C C . GLY A 1 243 ? 8.564 9.723 -16.411 1.00 95.81 243 GLY A C 1
ATOM 1974 O O . GLY A 1 243 ? 7.497 10.328 -16.471 1.00 95.81 243 GLY A O 1
ATOM 1975 N N . VAL A 1 244 ? 8.657 8.503 -15.870 1.00 95.50 244 VAL A N 1
ATOM 1976 C CA . VAL A 1 244 ? 7.552 7.862 -15.139 1.00 95.50 244 VAL A CA 1
ATOM 1977 C C . VAL A 1 244 ? 7.353 8.514 -13.773 1.00 95.50 244 VAL A C 1
ATOM 1979 O O . VAL A 1 244 ? 6.213 8.758 -13.396 1.00 95.50 244 VAL A O 1
ATOM 1982 N N . GLU A 1 245 ? 8.431 8.826 -13.052 1.00 95.50 245 GLU A N 1
ATOM 1983 C CA . GLU A 1 245 ? 8.352 9.532 -11.768 1.00 95.50 245 GLU A CA 1
ATOM 1984 C C . GLU A 1 245 ? 7.690 10.904 -11.904 1.00 95.50 245 GLU A C 1
ATOM 1986 O O . GLU A 1 245 ? 6.813 11.230 -11.110 1.00 95.50 245 GLU A O 1
ATOM 1991 N N . GLU A 1 246 ? 8.078 11.684 -12.918 1.00 95.81 246 GLU A N 1
ATOM 1992 C CA . GLU A 1 246 ? 7.474 12.987 -13.217 1.00 95.81 246 GLU A CA 1
ATOM 1993 C C . GLU A 1 246 ? 5.977 12.837 -13.499 1.00 95.81 246 GLU A C 1
ATOM 1995 O O . GLU A 1 246 ? 5.165 13.519 -12.882 1.00 95.81 246 GLU A O 1
ATOM 2000 N N . TYR A 1 247 ? 5.606 11.881 -14.358 1.00 94.56 247 TYR A N 1
ATOM 2001 C CA . TYR A 1 247 ? 4.208 11.616 -14.687 1.00 94.56 247 TYR A CA 1
ATOM 2002 C C . TYR A 1 247 ? 3.382 11.224 -13.455 1.00 94.56 247 TYR A C 1
ATOM 2004 O O . TYR A 1 247 ? 2.358 11.840 -13.184 1.00 94.56 247 TYR A O 1
ATOM 2012 N N . VAL A 1 248 ? 3.836 10.236 -12.677 1.00 94.81 248 VAL A N 1
ATOM 2013 C CA . VAL A 1 248 ? 3.125 9.789 -11.470 1.00 94.81 248 VAL A CA 1
ATOM 2014 C C . VAL A 1 248 ? 3.044 10.918 -10.446 1.00 94.81 248 VAL A C 1
ATOM 2016 O O . VAL A 1 248 ? 1.982 11.148 -9.879 1.00 94.81 248 VAL A O 1
ATOM 2019 N N . GLY A 1 249 ? 4.141 11.646 -10.233 1.00 95.31 249 GLY A N 1
ATOM 2020 C CA . GLY A 1 249 ? 4.195 12.748 -9.281 1.00 95.31 249 GLY A CA 1
ATOM 2021 C C . GLY A 1 249 ? 3.327 13.946 -9.667 1.00 95.31 249 GLY A C 1
ATOM 2022 O O . GLY A 1 249 ? 2.872 14.656 -8.773 1.00 95.31 249 GLY A O 1
ATOM 2023 N N . ASP A 1 250 ? 3.097 14.187 -10.960 1.00 95.88 250 ASP A N 1
ATOM 2024 C CA . ASP A 1 250 ? 2.157 15.202 -11.442 1.00 95.88 250 ASP A CA 1
ATOM 2025 C C . ASP A 1 250 ? 0.703 14.736 -11.296 1.00 95.88 250 ASP A C 1
ATOM 2027 O O . ASP A 1 250 ? -0.097 15.449 -10.691 1.00 95.88 250 ASP A O 1
ATOM 2031 N N . GLU A 1 251 ? 0.370 13.536 -11.779 1.00 94.38 251 GLU A N 1
ATOM 2032 C CA . GLU A 1 251 ? -1.003 13.005 -11.759 1.00 94.38 251 GLU A CA 1
ATOM 2033 C C . GLU A 1 251 ? -1.516 12.752 -10.335 1.00 94.38 251 GLU A C 1
ATOM 2035 O O . GLU A 1 251 ? -2.703 12.906 -10.055 1.00 94.38 251 GLU A O 1
ATOM 2040 N N . SER A 1 252 ? -0.627 12.378 -9.412 1.00 95.38 252 SER A N 1
ATOM 2041 C CA . SER A 1 252 ? -0.993 12.039 -8.037 1.00 95.38 252 SER A CA 1
ATOM 2042 C C . SER A 1 252 ? -0.936 13.235 -7.079 1.00 95.38 252 SER A C 1
ATOM 2044 O O . SER A 1 252 ? -1.249 13.069 -5.900 1.00 95.38 252 SER A O 1
ATOM 2046 N N . ARG A 1 253 ? -0.477 14.414 -7.528 1.00 95.69 253 ARG A N 1
ATOM 2047 C CA . ARG A 1 253 ? -0.089 15.532 -6.647 1.00 95.69 253 ARG A CA 1
ATOM 2048 C C . ARG A 1 253 ? -1.225 16.014 -5.760 1.00 95.69 253 ARG A C 1
ATOM 2050 O O . ARG A 1 253 ? -1.042 16.121 -4.550 1.00 95.69 253 ARG A O 1
ATOM 2057 N N . ASP A 1 254 ? -2.361 16.328 -6.369 1.00 97.19 254 ASP A N 1
ATOM 2058 C CA . ASP A 1 254 ? -3.469 16.980 -5.671 1.00 97.19 254 ASP A CA 1
ATOM 2059 C C . ASP A 1 254 ? -4.102 16.029 -4.648 1.00 97.19 254 ASP A C 1
ATOM 2061 O O . ASP A 1 254 ? -4.296 16.412 -3.498 1.00 97.19 254 ASP A O 1
ATOM 2065 N N . ILE A 1 255 ? -4.308 14.765 -5.033 1.00 96.75 255 ILE A N 1
ATOM 2066 C CA . ILE A 1 255 ? -4.852 13.719 -4.152 1.00 96.75 255 ILE A CA 1
ATOM 2067 C C . ILE A 1 255 ? -3.875 13.400 -3.012 1.00 96.75 255 ILE A C 1
ATOM 2069 O O . ILE A 1 255 ? -4.258 13.329 -1.850 1.00 96.75 255 ILE A O 1
ATOM 2073 N N . ALA A 1 256 ? -2.582 13.243 -3.306 1.00 96.19 256 ALA A N 1
ATOM 2074 C CA . ALA A 1 256 ? -1.599 12.969 -2.260 1.00 96.19 256 ALA A CA 1
ATOM 2075 C C . ALA A 1 256 ? -1.467 14.147 -1.277 1.00 96.19 256 ALA A C 1
ATOM 2077 O O . ALA A 1 256 ? -1.268 13.939 -0.084 1.00 96.19 256 ALA A O 1
ATOM 2078 N N . ASN A 1 257 ? -1.591 15.388 -1.758 1.00 97.38 257 ASN A N 1
ATOM 2079 C CA . ASN A 1 257 ? -1.583 16.560 -0.889 1.00 97.38 257 ASN A CA 1
ATOM 2080 C C . ASN A 1 257 ? -2.845 16.658 -0.028 1.00 97.38 257 ASN A C 1
ATOM 2082 O O . ASN A 1 257 ? -2.711 17.044 1.128 1.00 97.38 257 ASN A O 1
ATOM 2086 N N . SER A 1 258 ? -4.025 16.271 -0.529 1.00 98.06 258 SER A N 1
ATOM 2087 C CA . SER A 1 258 ? -5.238 16.281 0.298 1.00 98.06 258 SER A CA 1
ATOM 2088 C C . SER A 1 258 ? -5.127 15.323 1.483 1.00 98.06 258 SER A C 1
ATOM 2090 O O . SER A 1 258 ? -5.471 15.715 2.591 1.00 98.06 258 SER A O 1
ATOM 2092 N N . PHE A 1 259 ? -4.554 14.126 1.296 1.00 98.25 259 PHE A N 1
ATOM 2093 C CA . PHE A 1 259 ? -4.299 13.196 2.406 1.00 98.25 259 PHE A CA 1
ATOM 2094 C C . PHE A 1 259 ? -3.318 13.759 3.440 1.00 98.25 259 PHE A C 1
ATOM 2096 O O 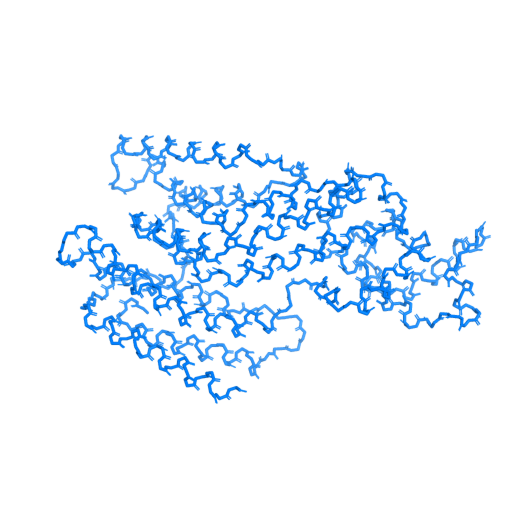. PHE A 1 259 ? -3.536 13.625 4.641 1.00 98.25 259 PHE A O 1
ATOM 2103 N N . VAL A 1 260 ? -2.250 14.426 2.991 1.00 97.69 260 VAL A N 1
ATOM 2104 C CA . VAL A 1 260 ? -1.298 15.087 3.900 1.00 97.69 260 VAL A CA 1
ATOM 2105 C C . VAL A 1 260 ? -1.979 16.216 4.680 1.00 97.69 260 VAL A C 1
ATOM 2107 O O . VAL A 1 260 ? -1.739 16.369 5.875 1.00 97.69 260 VAL A O 1
ATOM 2110 N N . GLU A 1 261 ? -2.817 17.017 4.024 1.00 98.31 261 GLU A N 1
ATOM 2111 C CA . GLU A 1 261 ? -3.559 18.105 4.667 1.00 98.31 261 GLU A CA 1
ATOM 2112 C C . GLU A 1 261 ? -4.578 17.585 5.684 1.00 98.31 261 GLU A C 1
ATOM 2114 O O . GLU A 1 261 ? -4.679 18.143 6.777 1.00 98.31 261 GLU A O 1
ATOM 2119 N N . GLU A 1 262 ? -5.300 16.518 5.347 1.00 98.38 262 GLU A N 1
ATOM 2120 C CA . GLU A 1 262 ? -6.256 15.853 6.232 1.00 98.38 262 GLU A CA 1
ATOM 2121 C C . GLU A 1 262 ? -5.555 15.229 7.443 1.00 98.38 262 GLU A C 1
ATOM 2123 O O . GLU A 1 262 ? -5.978 15.460 8.575 1.00 98.38 262 GLU A O 1
ATOM 2128 N N . LEU A 1 263 ? -4.409 14.565 7.241 1.00 98.31 263 LEU A N 1
ATOM 2129 C CA . LEU A 1 263 ? -3.608 14.042 8.347 1.00 98.31 263 LEU A CA 1
ATOM 2130 C C . LEU A 1 263 ? -3.167 15.160 9.294 1.00 98.31 263 LEU A C 1
ATOM 2132 O O . LEU A 1 263 ? -3.305 15.031 10.505 1.00 98.31 263 LEU A O 1
ATOM 2136 N N . VAL A 1 264 ? -2.663 16.277 8.764 1.00 97.69 264 VAL A N 1
ATOM 2137 C CA . VAL A 1 264 ? -2.228 17.417 9.589 1.00 97.69 264 VAL A CA 1
ATOM 2138 C C . VAL A 1 264 ? -3.394 18.021 10.378 1.00 97.69 264 VAL A C 1
ATOM 2140 O O . VAL A 1 264 ? -3.200 18.465 11.512 1.00 97.69 264 VAL A O 1
ATOM 2143 N N . GLN A 1 265 ? -4.599 18.050 9.804 1.00 98.19 265 GLN A N 1
ATOM 2144 C CA . GLN A 1 265 ? -5.800 18.491 10.516 1.00 98.19 265 GLN A CA 1
ATOM 2145 C C . GLN A 1 265 ? -6.142 17.538 11.660 1.00 98.19 265 GLN A C 1
ATOM 2147 O O . GLN A 1 265 ? -6.347 18.005 12.779 1.00 98.19 265 GLN A O 1
ATOM 2152 N N . LEU A 1 266 ? -6.110 16.230 11.407 1.00 97.44 266 LEU A N 1
ATOM 2153 C CA . LEU A 1 266 ? -6.384 15.200 12.405 1.00 97.44 266 LEU A CA 1
ATOM 2154 C C . LEU A 1 266 ? -5.358 15.217 13.549 1.00 97.44 266 LEU A C 1
ATOM 2156 O O . LEU A 1 266 ? -5.712 15.179 14.730 1.00 97.44 266 LEU A O 1
ATOM 2160 N N . GLU A 1 267 ? -4.076 15.375 13.206 1.00 96.88 267 GLU A N 1
ATOM 2161 C CA . GLU A 1 267 ? -2.988 15.531 14.173 1.00 96.88 267 GLU A CA 1
ATOM 2162 C C . GLU A 1 267 ? -3.190 16.760 15.069 1.00 96.88 267 GLU A C 1
ATOM 2164 O O . GLU A 1 267 ? -2.942 16.713 16.278 1.00 96.88 267 GLU A O 1
ATOM 2169 N N . ALA A 1 268 ? -3.654 17.870 14.490 1.00 97.31 268 ALA A N 1
ATOM 2170 C CA . ALA A 1 268 ? -3.927 19.099 15.224 1.00 97.31 268 ALA A CA 1
ATOM 2171 C C . ALA A 1 268 ? -5.193 19.004 16.089 1.00 97.31 268 ALA A C 1
ATOM 2173 O O . ALA A 1 268 ? -5.197 19.532 17.202 1.00 97.31 268 ALA A O 1
ATOM 2174 N N . GLU A 1 269 ? -6.244 18.348 15.595 1.00 96.81 269 GLU A N 1
ATOM 2175 C CA . GLU A 1 269 ? -7.515 18.170 16.299 1.00 96.81 269 GLU A CA 1
ATOM 2176 C C . GLU A 1 269 ? -7.334 17.349 17.576 1.00 96.81 269 GLU A C 1
ATOM 2178 O O . GLU A 1 269 ? -7.752 17.780 18.654 1.00 96.81 269 GLU A O 1
ATOM 2183 N N . TYR A 1 270 ? -6.660 16.201 17.474 1.00 95.44 270 TYR A N 1
ATOM 2184 C CA . TYR A 1 270 ? -6.440 15.321 18.622 1.00 95.44 270 TYR A CA 1
ATOM 2185 C C . TYR A 1 270 ? -5.174 15.647 19.409 1.00 95.44 270 TYR A C 1
ATOM 2187 O O . TYR A 1 270 ? -4.991 15.138 20.513 1.00 95.44 270 TYR A O 1
ATOM 2195 N N . GLY A 1 271 ? -4.293 16.503 18.885 1.00 95.38 271 GLY A N 1
ATOM 2196 C CA . GLY A 1 271 ? -2.992 16.762 19.503 1.00 95.38 271 GLY A CA 1
ATOM 2197 C C . GLY A 1 271 ? -2.124 15.501 19.578 1.00 95.38 271 GLY A C 1
ATOM 2198 O O . GLY A 1 271 ? -1.281 15.383 20.468 1.00 95.38 271 GLY A O 1
ATOM 2199 N N . VAL A 1 272 ? -2.352 14.556 18.664 1.00 93.94 272 VAL A N 1
ATOM 2200 C CA . VAL A 1 272 ? -1.655 13.271 18.562 1.00 93.94 272 VAL A CA 1
ATOM 2201 C C . VAL A 1 272 ? -0.930 13.237 17.234 1.00 93.94 272 VAL A C 1
ATOM 2203 O O . VAL A 1 272 ? -1.480 13.629 16.215 1.00 93.94 272 VAL A O 1
ATOM 2206 N N . ARG A 1 273 ? 0.301 12.737 17.231 1.00 93.00 273 ARG A N 1
ATOM 2207 C CA . ARG A 1 273 ? 1.043 12.474 16.003 1.00 93.00 273 ARG A CA 1
ATOM 2208 C C . ARG A 1 273 ? 1.542 11.046 16.044 1.00 93.00 273 ARG A C 1
ATOM 2210 O O . ARG A 1 273 ? 2.179 10.673 17.025 1.00 93.00 273 ARG A O 1
ATOM 2217 N N . LEU A 1 274 ? 1.263 10.294 14.985 1.00 93.94 274 LEU A N 1
ATOM 2218 C CA . LEU A 1 274 ? 1.733 8.927 14.777 1.00 93.94 274 LEU A CA 1
ATOM 2219 C C . LEU A 1 274 ? 2.902 8.974 13.780 1.00 93.94 274 LEU A C 1
ATOM 2221 O O . LEU A 1 274 ? 2.652 9.108 12.584 1.00 93.94 274 LEU A O 1
ATOM 2225 N N . PRO A 1 275 ? 4.172 8.965 14.234 1.00 92.69 275 PRO A N 1
ATOM 2226 C CA . PRO A 1 275 ? 5.335 9.146 13.364 1.00 92.69 275 PRO A CA 1
A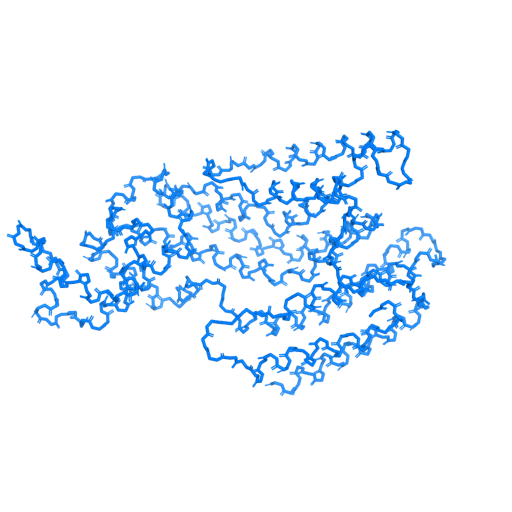TOM 2227 C C . PRO A 1 275 ? 5.382 8.262 12.116 1.00 92.69 275 PRO A C 1
ATOM 2229 O O . PRO A 1 275 ? 5.689 8.772 11.043 1.00 92.69 275 PRO A O 1
ATOM 2232 N N . ALA A 1 276 ? 5.092 6.966 12.218 1.00 91.69 276 ALA A N 1
ATOM 2233 C CA . ALA A 1 276 ? 5.160 6.071 11.070 1.00 91.69 276 ALA A CA 1
ATOM 2234 C C . ALA A 1 276 ? 4.006 6.292 10.085 1.00 91.69 276 ALA A C 1
ATOM 2236 O O . ALA A 1 276 ? 4.256 6.255 8.884 1.00 91.69 276 ALA A O 1
ATOM 2237 N N . LEU A 1 277 ? 2.793 6.598 10.559 1.00 93.75 277 LEU A N 1
ATOM 2238 C CA . LEU A 1 277 ? 1.701 7.035 9.679 1.00 93.75 277 LEU A CA 1
ATOM 2239 C C . LEU A 1 277 ? 2.030 8.377 9.004 1.00 93.75 277 LEU A C 1
ATOM 2241 O O . LEU A 1 277 ? 1.826 8.549 7.804 1.00 93.75 277 LEU A O 1
ATOM 2245 N N . HIS A 1 278 ? 2.582 9.321 9.769 1.00 94.81 278 HIS A N 1
ATOM 2246 C CA . HIS A 1 278 ? 3.002 10.622 9.259 1.00 94.81 278 HIS A CA 1
ATOM 2247 C C . HIS A 1 278 ? 4.044 10.494 8.159 1.00 94.81 278 HIS A C 1
ATOM 2249 O O . HIS A 1 278 ? 3.931 11.144 7.119 1.00 94.81 278 HIS A O 1
ATOM 2255 N N . ASP A 1 279 ? 5.053 9.657 8.387 1.00 93.38 279 ASP A N 1
ATOM 2256 C CA . ASP A 1 279 ? 6.058 9.368 7.382 1.00 93.38 279 ASP A CA 1
ATOM 2257 C C . ASP A 1 279 ? 5.397 8.726 6.160 1.00 93.38 279 ASP A C 1
ATOM 2259 O O . ASP A 1 279 ? 5.564 9.267 5.074 1.00 93.38 279 ASP A O 1
ATOM 2263 N N . HIS A 1 280 ? 4.593 7.668 6.338 1.00 93.38 280 HIS A N 1
ATOM 2264 C CA . HIS A 1 280 ? 3.916 6.920 5.265 1.00 93.38 280 HIS A CA 1
ATOM 2265 C C . HIS A 1 280 ? 3.094 7.813 4.320 1.00 93.38 280 HIS A C 1
ATOM 2267 O O . HIS A 1 280 ? 3.361 7.872 3.117 1.00 93.38 280 HIS A O 1
ATOM 2273 N N . VAL A 1 281 ? 2.162 8.600 4.865 1.00 95.50 281 VAL A N 1
ATOM 2274 C CA . VAL A 1 281 ? 1.347 9.546 4.079 1.00 95.50 281 VAL A CA 1
ATOM 2275 C C . VAL A 1 281 ? 2.214 10.679 3.515 1.00 95.50 281 VAL A C 1
ATOM 2277 O O . VAL A 1 281 ? 2.043 11.118 2.374 1.00 95.50 281 VAL A O 1
ATOM 2280 N N . GLY A 1 282 ? 3.195 11.145 4.293 1.00 93.75 282 GLY A N 1
ATOM 2281 C CA . GLY A 1 282 ? 4.126 12.201 3.905 1.00 93.75 282 GLY A CA 1
ATOM 2282 C C . GLY A 1 282 ? 5.034 11.825 2.731 1.00 93.75 282 GLY A C 1
ATOM 2283 O O . GLY A 1 282 ? 5.407 12.709 1.944 1.00 93.75 282 GLY A O 1
ATOM 2284 N N . GLU A 1 283 ? 5.359 10.535 2.567 1.00 91.38 283 GLU A N 1
ATOM 2285 C CA . GLU A 1 283 ? 6.164 10.047 1.445 1.00 91.38 283 GLU A CA 1
ATOM 2286 C C . GLU A 1 283 ? 5.470 10.290 0.105 1.00 91.38 283 GLU A C 1
ATOM 2288 O O . GLU A 1 283 ? 6.152 10.516 -0.904 1.00 91.38 283 GLU A O 1
ATOM 2293 N N . ARG A 1 284 ? 4.129 10.286 0.102 1.00 94.38 284 ARG A N 1
ATOM 2294 C CA . ARG A 1 284 ? 3.291 10.257 -1.102 1.00 94.38 284 ARG A CA 1
ATOM 2295 C C . ARG A 1 284 ? 3.644 9.040 -1.981 1.00 94.38 284 ARG A C 1
ATOM 2297 O O . ARG A 1 284 ? 4.576 8.283 -1.723 1.00 94.38 284 ARG A O 1
ATOM 2304 N N . VAL A 1 285 ? 2.973 8.904 -3.122 1.00 90.69 285 VAL A N 1
ATOM 2305 C CA . VAL A 1 285 ? 3.258 7.831 -4.102 1.00 90.69 285 VAL A CA 1
ATOM 2306 C C . VAL A 1 285 ? 4.713 7.858 -4.600 1.00 90.69 285 VAL A C 1
ATOM 2308 O O . VAL A 1 285 ? 5.314 6.827 -4.904 1.00 90.69 285 VAL A O 1
ATOM 2311 N N . VAL A 1 286 ? 5.317 9.048 -4.675 1.00 93.00 286 VAL A N 1
ATOM 2312 C CA . VAL A 1 286 ? 6.714 9.214 -5.109 1.00 93.00 286 VAL A CA 1
ATOM 2313 C C . VAL A 1 286 ? 7.719 8.606 -4.125 1.00 93.00 286 VAL A C 1
ATOM 2315 O O . VAL A 1 286 ? 8.828 8.256 -4.539 1.00 93.00 286 VAL A O 1
ATOM 2318 N N . GLY A 1 287 ? 7.332 8.422 -2.859 1.00 92.94 287 GLY A N 1
ATOM 2319 C CA . GLY A 1 287 ? 8.100 7.703 -1.848 1.00 92.94 287 GLY A CA 1
ATOM 2320 C C . GLY A 1 287 ? 8.477 6.302 -2.305 1.00 92.94 287 GLY A C 1
ATOM 2321 O O . GLY A 1 287 ? 9.664 5.979 -2.388 1.00 92.94 287 GLY A O 1
ATOM 2322 N N . ALA A 1 288 ? 7.490 5.513 -2.734 1.00 93.44 288 ALA A N 1
ATOM 2323 C CA . ALA A 1 288 ? 7.701 4.161 -3.247 1.00 93.44 288 ALA A CA 1
ATOM 2324 C C . ALA A 1 288 ? 8.659 4.122 -4.457 1.00 93.44 288 ALA A C 1
ATOM 2326 O O . ALA A 1 288 ? 9.477 3.205 -4.599 1.00 93.44 288 ALA A O 1
ATOM 2327 N N . LEU A 1 289 ? 8.625 5.144 -5.322 1.00 95.62 289 LEU A N 1
ATOM 2328 C CA . LEU A 1 289 ? 9.544 5.254 -6.462 1.00 95.62 289 LEU A CA 1
ATOM 2329 C C . LEU A 1 289 ? 10.979 5.569 -6.015 1.00 95.62 289 LEU A C 1
ATOM 2331 O O . LEU A 1 289 ? 11.929 4.984 -6.540 1.00 95.62 289 LEU A O 1
ATOM 2335 N N . ALA A 1 290 ? 11.152 6.411 -4.996 1.00 94.69 290 ALA A N 1
ATOM 2336 C CA . ALA A 1 290 ? 12.460 6.638 -4.387 1.00 94.69 290 ALA A CA 1
ATOM 2337 C C . ALA A 1 290 ? 13.013 5.361 -3.735 1.00 94.69 290 ALA A C 1
ATOM 2339 O O . ALA A 1 290 ? 14.180 5.023 -3.939 1.00 94.69 290 ALA A O 1
ATOM 2340 N N . GLN A 1 291 ? 12.172 4.586 -3.045 1.00 94.75 291 GLN A N 1
ATOM 2341 C CA . GLN A 1 291 ? 12.567 3.286 -2.496 1.00 94.75 291 GLN A CA 1
ATOM 2342 C C . GLN A 1 291 ? 13.014 2.305 -3.595 1.00 94.75 291 GLN A C 1
ATOM 2344 O O . GLN A 1 291 ? 14.017 1.607 -3.430 1.00 94.75 291 GLN A O 1
ATOM 2349 N N . ASN A 1 292 ? 12.331 2.288 -4.749 1.00 94.88 292 ASN A N 1
ATOM 2350 C CA . ASN A 1 292 ? 12.745 1.499 -5.915 1.00 94.88 292 ASN A CA 1
ATOM 2351 C C . ASN A 1 292 ? 14.160 1.877 -6.395 1.00 94.88 292 ASN A C 1
ATOM 2353 O O . ASN A 1 292 ? 14.960 0.986 -6.694 1.00 94.88 292 ASN A O 1
ATOM 2357 N N . ARG A 1 293 ? 14.476 3.180 -6.478 1.00 94.69 293 ARG A N 1
ATOM 2358 C CA . ARG A 1 293 ? 15.809 3.663 -6.886 1.00 94.69 293 ARG A CA 1
ATOM 2359 C C . ARG A 1 293 ? 16.887 3.239 -5.899 1.00 94.69 293 ARG A C 1
ATOM 2361 O O . ARG A 1 293 ? 17.869 2.620 -6.315 1.00 94.69 293 ARG A O 1
ATOM 2368 N N . MET A 1 294 ? 16.667 3.498 -4.609 1.00 95.50 294 MET A N 1
ATOM 2369 C CA . MET A 1 294 ? 17.610 3.129 -3.555 1.00 95.50 294 MET A CA 1
ATOM 2370 C C . MET A 1 294 ? 17.884 1.622 -3.573 1.00 95.50 294 MET A C 1
ATOM 2372 O O . MET A 1 294 ? 19.042 1.209 -3.587 1.00 95.50 294 MET A O 1
ATOM 2376 N N . ALA A 1 295 ? 16.840 0.791 -3.675 1.00 94.06 295 ALA A N 1
ATOM 2377 C CA . ALA A 1 295 ? 16.993 -0.660 -3.772 1.00 94.06 295 ALA A CA 1
ATOM 2378 C C . ALA A 1 295 ? 17.793 -1.070 -5.019 1.00 94.06 295 ALA A C 1
ATOM 2380 O O . ALA A 1 295 ? 18.740 -1.845 -4.926 1.00 94.06 295 ALA A O 1
ATOM 2381 N N . ALA A 1 296 ? 17.490 -0.514 -6.194 1.00 91.94 296 ALA A N 1
ATOM 2382 C CA . ALA A 1 296 ? 18.246 -0.824 -7.407 1.00 91.94 296 ALA A CA 1
ATOM 2383 C C . ALA A 1 296 ? 19.734 -0.435 -7.300 1.00 91.94 296 ALA A C 1
ATOM 2385 O O . ALA A 1 296 ? 20.597 -1.151 -7.818 1.00 91.94 296 ALA A O 1
ATOM 2386 N N . LEU A 1 297 ? 20.046 0.664 -6.607 1.00 93.31 297 LEU A N 1
ATOM 2387 C CA . LEU A 1 297 ? 21.413 1.127 -6.382 1.00 93.31 297 LEU A CA 1
ATOM 2388 C C . LEU A 1 297 ? 22.225 0.207 -5.465 1.00 93.31 297 LEU A C 1
ATOM 2390 O O . LEU A 1 297 ? 23.429 0.101 -5.693 1.00 93.31 297 LEU A O 1
ATOM 2394 N N . VAL A 1 298 ? 21.609 -0.499 -4.504 1.00 93.25 298 VAL A N 1
ATOM 2395 C CA . VAL A 1 298 ? 22.315 -1.446 -3.610 1.00 93.25 298 VAL A CA 1
ATOM 2396 C C . VAL A 1 298 ? 23.162 -2.425 -4.422 1.00 93.25 298 VAL A C 1
ATOM 2398 O O . VAL A 1 298 ? 24.378 -2.487 -4.250 1.00 93.25 298 VAL A O 1
ATOM 2401 N N . SER A 1 299 ? 22.549 -3.104 -5.395 1.00 87.31 299 SER A N 1
ATOM 2402 C CA . SER A 1 299 ? 23.243 -4.077 -6.251 1.00 87.31 299 SER A CA 1
ATOM 2403 C C . SER A 1 299 ? 24.388 -3.475 -7.075 1.00 87.31 299 SER A C 1
ATOM 2405 O O . SER A 1 299 ? 25.372 -4.154 -7.360 1.00 87.31 299 SER A O 1
ATOM 2407 N N . ARG A 1 300 ? 24.290 -2.189 -7.433 1.00 88.19 300 ARG A N 1
ATOM 2408 C CA . ARG A 1 300 ? 25.274 -1.466 -8.258 1.00 88.19 300 ARG A CA 1
ATOM 2409 C C . ARG A 1 300 ? 26.370 -0.793 -7.426 1.00 88.19 300 ARG A C 1
ATOM 2411 O O . ARG A 1 300 ? 27.349 -0.311 -7.996 1.00 88.19 300 ARG A O 1
ATOM 2418 N N . ALA A 1 301 ? 26.188 -0.734 -6.109 1.00 91.06 301 ALA A N 1
ATOM 2419 C CA . ALA A 1 301 ? 27.108 -0.143 -5.144 1.00 91.06 301 ALA A CA 1
ATOM 2420 C C . ALA A 1 301 ? 27.988 -1.190 -4.431 1.00 91.06 301 ALA A C 1
ATOM 2422 O O . ALA A 1 301 ? 28.912 -0.820 -3.706 1.00 91.06 301 ALA A O 1
ATOM 2423 N N . CYS A 1 302 ? 27.737 -2.486 -4.635 1.00 88.00 302 CYS A N 1
ATOM 2424 C CA . CYS A 1 302 ? 28.553 -3.572 -4.091 1.00 88.00 302 CYS A CA 1
ATOM 2425 C C . CYS A 1 302 ? 29.791 -3.863 -4.963 1.00 88.00 302 CYS A C 1
ATOM 2427 O O . CYS A 1 302 ? 29.741 -3.770 -6.187 1.00 88.00 302 CYS A O 1
ATOM 2429 N N . SER A 1 303 ? 30.906 -4.259 -4.335 1.00 71.12 303 SER A N 1
ATOM 2430 C CA . SER A 1 303 ? 32.207 -4.483 -4.998 1.00 71.12 303 SER A CA 1
ATOM 2431 C C . SER A 1 303 ? 32.205 -5.591 -6.053 1.00 71.12 303 SER A C 1
ATOM 2433 O O . SER A 1 303 ? 33.001 -5.540 -6.986 1.00 71.12 303 SER A O 1
ATOM 2435 N N . ASP A 1 304 ? 31.295 -6.557 -5.927 1.00 70.69 304 ASP A N 1
ATOM 2436 C CA . ASP A 1 304 ? 31.181 -7.704 -6.834 1.00 70.69 304 ASP A CA 1
ATOM 2437 C C . ASP A 1 304 ? 30.151 -7.465 -7.956 1.00 70.69 304 ASP A C 1
ATOM 2439 O O . ASP A 1 304 ? 29.742 -8.398 -8.652 1.00 70.69 304 ASP A O 1
ATOM 2443 N N . ALA A 1 305 ? 29.715 -6.213 -8.154 1.00 71.81 305 ALA A N 1
ATOM 2444 C CA . ALA A 1 305 ? 28.765 -5.848 -9.198 1.00 71.81 305 ALA A CA 1
ATOM 2445 C C . ALA A 1 305 ? 29.350 -6.113 -10.597 1.00 71.81 305 ALA A C 1
ATOM 2447 O O . ALA A 1 305 ? 30.213 -5.389 -11.102 1.00 71.81 305 ALA A O 1
ATOM 2448 N N . ALA A 1 306 ? 28.863 -7.175 -11.243 1.00 68.44 306 ALA A N 1
ATOM 2449 C CA . ALA A 1 306 ? 29.356 -7.616 -12.539 1.00 68.44 306 ALA A CA 1
ATOM 2450 C C . ALA A 1 306 ? 29.219 -6.519 -13.611 1.00 68.44 306 ALA A C 1
ATOM 2452 O O . ALA A 1 306 ? 28.140 -5.975 -13.841 1.00 68.44 306 ALA A O 1
ATOM 2453 N N . GLY A 1 307 ? 30.316 -6.246 -14.321 1.00 75.56 307 GLY A N 1
ATOM 2454 C CA . GLY A 1 307 ? 30.330 -5.319 -15.455 1.00 75.56 307 GLY A CA 1
ATOM 2455 C C . GLY A 1 307 ? 30.496 -3.840 -15.100 1.00 75.56 307 GLY A C 1
ATOM 2456 O O . GLY A 1 307 ? 30.425 -3.021 -16.013 1.00 75.56 307 GLY A O 1
ATOM 2457 N N . LEU A 1 308 ? 30.747 -3.499 -13.830 1.00 82.56 308 LEU A N 1
ATOM 2458 C CA . LEU A 1 308 ? 31.072 -2.137 -13.395 1.00 82.56 308 LEU A CA 1
ATOM 2459 C C . LEU A 1 308 ? 32.550 -2.008 -13.010 1.00 82.56 308 LEU A C 1
ATOM 2461 O O . LEU A 1 308 ? 33.158 -2.929 -12.464 1.00 82.56 308 LEU A O 1
ATOM 2465 N N . SER A 1 309 ? 33.136 -0.849 -13.296 1.00 88.50 309 SER A N 1
ATOM 2466 C CA . SER A 1 309 ? 34.453 -0.467 -12.784 1.00 88.50 309 SER A CA 1
ATOM 2467 C C . SER A 1 309 ? 34.383 -0.058 -11.309 1.00 88.50 309 SER A C 1
ATOM 2469 O O . SER A 1 309 ? 33.337 0.351 -10.807 1.00 88.50 309 SER A O 1
ATOM 2471 N N . GLN A 1 310 ? 35.521 -0.106 -10.609 1.00 88.12 310 GLN A N 1
ATOM 2472 C CA . GLN A 1 310 ? 35.594 0.310 -9.203 1.00 88.12 310 GLN A CA 1
ATOM 2473 C C . GLN A 1 310 ? 35.156 1.772 -8.998 1.00 88.12 310 GLN A C 1
ATOM 2475 O O . GLN A 1 310 ? 34.545 2.095 -7.981 1.00 88.12 310 GLN A O 1
ATOM 2480 N N . ASP A 1 311 ? 35.443 2.646 -9.965 1.00 90.75 311 ASP A N 1
ATOM 2481 C CA . ASP A 1 311 ? 35.036 4.051 -9.919 1.00 90.75 311 ASP A CA 1
ATOM 2482 C C . ASP A 1 311 ? 33.514 4.202 -10.061 1.00 90.75 311 ASP A C 1
ATOM 2484 O O . ASP A 1 311 ? 32.905 4.987 -9.334 1.00 90.75 311 ASP A O 1
ATOM 2488 N N . GLU A 1 312 ? 32.880 3.410 -10.932 1.00 90.00 312 GLU A N 1
ATOM 2489 C CA . GLU A 1 312 ? 31.418 3.376 -11.073 1.00 90.00 312 GLU A CA 1
ATOM 2490 C C . GLU A 1 312 ? 30.739 2.839 -9.810 1.00 90.00 312 GLU A C 1
ATOM 2492 O O . GLU A 1 312 ? 29.764 3.430 -9.350 1.00 90.00 312 GLU A O 1
ATOM 2497 N N . VAL A 1 313 ? 31.276 1.773 -9.206 1.00 90.94 313 VAL A N 1
ATOM 2498 C CA . VAL A 1 313 ? 30.781 1.231 -7.927 1.00 90.94 313 VAL A CA 1
ATOM 2499 C C . VAL A 1 313 ? 30.861 2.290 -6.826 1.00 90.94 313 VAL A C 1
ATOM 2501 O O . VAL A 1 313 ? 29.875 2.543 -6.133 1.00 90.94 313 VAL A O 1
ATOM 2504 N N . ASN A 1 314 ? 32.006 2.967 -6.701 1.00 93.12 314 ASN A N 1
ATOM 2505 C CA . ASN A 1 314 ? 32.189 4.040 -5.725 1.00 93.12 314 ASN A CA 1
ATOM 2506 C C . ASN A 1 314 ? 31.218 5.205 -5.971 1.00 93.12 314 ASN A C 1
ATOM 2508 O O . ASN A 1 314 ? 30.662 5.745 -5.015 1.00 93.12 314 ASN A O 1
ATOM 2512 N N . SER A 1 315 ? 30.992 5.581 -7.234 1.00 93.62 315 SER A N 1
ATOM 2513 C CA . SER A 1 315 ? 30.025 6.618 -7.600 1.00 93.62 315 SER A CA 1
ATOM 2514 C C . SER A 1 315 ? 28.600 6.220 -7.213 1.00 93.62 315 SER A C 1
ATOM 2516 O O . SER A 1 315 ? 27.917 7.000 -6.554 1.00 93.62 315 SER A O 1
ATOM 2518 N N . ASN A 1 316 ? 28.167 5.002 -7.555 1.00 92.56 316 ASN A N 1
ATOM 2519 C CA . ASN A 1 316 ? 26.840 4.487 -7.200 1.00 92.56 316 ASN A CA 1
ATOM 2520 C C . ASN A 1 316 ? 26.644 4.431 -5.683 1.00 92.56 316 ASN A C 1
ATOM 2522 O O . ASN A 1 316 ? 25.570 4.772 -5.197 1.00 92.56 316 ASN A O 1
ATOM 2526 N N . PHE A 1 317 ? 27.679 4.056 -4.927 1.00 94.69 317 PHE A N 1
ATOM 2527 C CA . PHE A 1 317 ? 27.634 4.070 -3.467 1.00 94.69 317 PHE A CA 1
ATOM 2528 C C . PHE A 1 317 ? 27.444 5.486 -2.903 1.00 94.69 317 PHE A C 1
ATOM 2530 O O . PHE A 1 317 ? 26.648 5.672 -1.983 1.00 94.69 317 PHE A O 1
ATOM 2537 N N . GLN A 1 318 ? 28.127 6.500 -3.453 1.00 96.12 318 GLN A N 1
ATOM 2538 C CA . GLN A 1 318 ? 27.900 7.889 -3.030 1.00 96.12 318 GLN A CA 1
ATOM 2539 C C . GLN A 1 318 ? 26.489 8.368 -3.382 1.00 96.12 318 GLN A C 1
ATOM 2541 O O . GLN A 1 318 ? 25.859 9.022 -2.555 1.00 96.12 318 GLN A O 1
ATOM 2546 N N . THR A 1 319 ? 25.975 8.011 -4.563 1.00 95.00 319 THR A N 1
ATOM 2547 C CA . THR A 1 319 ? 24.589 8.311 -4.948 1.00 95.00 319 THR A CA 1
ATOM 2548 C C . THR A 1 319 ? 23.597 7.655 -3.992 1.00 95.00 319 THR A C 1
ATOM 2550 O O . THR A 1 319 ? 22.750 8.353 -3.451 1.00 95.00 319 THR A O 1
ATOM 2553 N N . LEU A 1 320 ? 23.742 6.356 -3.708 1.00 95.69 320 LEU A N 1
ATOM 2554 C CA . LEU A 1 320 ? 22.890 5.633 -2.759 1.00 95.69 320 LEU A CA 1
ATOM 2555 C C . LEU A 1 320 ? 22.906 6.289 -1.377 1.00 95.69 320 LEU A C 1
ATOM 2557 O O . LEU A 1 320 ? 21.861 6.508 -0.775 1.00 95.69 320 LEU A O 1
ATOM 2561 N N . ARG A 1 321 ? 24.096 6.635 -0.879 1.00 96.38 321 ARG A N 1
ATOM 2562 C CA . ARG A 1 321 ? 24.247 7.303 0.414 1.00 96.38 321 ARG A CA 1
ATOM 2563 C C . ARG A 1 321 ? 23.532 8.654 0.445 1.00 96.38 321 ARG A C 1
ATOM 2565 O O . ARG A 1 321 ? 22.933 8.983 1.465 1.00 96.38 321 ARG A O 1
ATOM 2572 N N . GLN A 1 322 ? 23.623 9.429 -0.635 1.00 96.25 322 GLN A N 1
ATOM 2573 C CA . GLN A 1 322 ? 22.942 10.715 -0.744 1.00 96.25 322 GLN A CA 1
ATOM 2574 C C . GLN A 1 322 ? 21.423 10.531 -0.807 1.00 96.25 322 GLN A C 1
ATOM 2576 O O . GLN A 1 322 ? 20.722 11.182 -0.042 1.00 96.25 322 GLN A O 1
ATOM 2581 N N . GLU A 1 323 ? 20.923 9.602 -1.629 1.00 94.62 323 GLU A N 1
ATOM 2582 C CA . GLU A 1 323 ? 19.485 9.318 -1.716 1.00 94.62 323 GLU A CA 1
ATOM 2583 C C . GLU A 1 323 ? 18.912 8.868 -0.369 1.00 94.62 323 GLU A C 1
ATOM 2585 O O . GLU A 1 323 ? 17.877 9.381 0.043 1.00 94.62 323 GLU A O 1
ATOM 2590 N N . ILE A 1 324 ? 19.606 7.984 0.359 1.00 95.25 324 ILE A N 1
ATOM 2591 C CA . ILE A 1 324 ? 19.194 7.571 1.710 1.00 95.25 324 ILE A CA 1
ATOM 2592 C C . ILE A 1 324 ? 19.178 8.772 2.661 1.00 95.25 324 ILE A C 1
ATOM 2594 O O . ILE A 1 324 ? 18.233 8.927 3.428 1.00 95.25 324 ILE A O 1
ATOM 2598 N N . ALA A 1 325 ? 20.203 9.628 2.628 1.00 94.38 325 ALA A N 1
ATOM 2599 C CA . ALA A 1 325 ? 20.263 10.797 3.503 1.00 94.38 325 ALA A CA 1
ATOM 2600 C C . ALA A 1 325 ? 19.119 11.784 3.222 1.00 94.38 325 ALA A C 1
ATOM 2602 O O . ALA A 1 325 ? 18.485 12.267 4.162 1.00 94.38 325 ALA A O 1
ATOM 2603 N N . ASP A 1 326 ? 18.828 12.045 1.947 1.00 92.81 326 ASP A N 1
ATOM 2604 C CA . ASP A 1 326 ? 17.736 12.924 1.529 1.00 92.81 326 ASP A CA 1
ATOM 2605 C C . ASP A 1 326 ? 16.380 12.323 1.911 1.00 92.81 326 ASP A C 1
ATOM 2607 O O . ASP A 1 326 ? 15.536 13.022 2.475 1.00 92.81 326 ASP A O 1
ATOM 2611 N N . PHE A 1 327 ? 16.198 11.016 1.702 1.00 91.75 327 PHE A N 1
ATOM 2612 C CA . PHE A 1 327 ? 14.996 10.292 2.108 1.00 91.75 327 PHE A CA 1
ATOM 2613 C C . PHE A 1 327 ? 14.810 10.336 3.634 1.00 91.75 327 PHE A C 1
ATOM 2615 O O . PHE A 1 327 ? 13.736 10.657 4.125 1.00 91.75 327 PHE A O 1
ATOM 2622 N N . MET A 1 328 ? 15.858 10.127 4.426 1.00 91.25 328 MET A N 1
ATOM 2623 C CA . MET A 1 328 ? 15.753 10.205 5.887 1.00 91.25 328 MET A CA 1
ATOM 2624 C C . MET A 1 328 ? 15.499 11.624 6.414 1.00 91.25 328 MET A C 1
ATOM 2626 O O . MET A 1 328 ? 14.933 11.774 7.492 1.00 91.25 328 MET A O 1
ATOM 2630 N N . SER A 1 329 ? 15.905 12.670 5.688 1.00 89.88 329 SER A N 1
ATOM 2631 C CA . SER A 1 329 ? 15.862 14.056 6.184 1.00 89.88 329 SER A CA 1
ATOM 2632 C C . SER A 1 329 ? 14.457 14.582 6.506 1.00 89.88 329 SER A C 1
ATOM 2634 O O . SER A 1 329 ? 14.320 15.534 7.275 1.00 89.88 329 SER A O 1
ATOM 2636 N N . THR A 1 330 ? 13.422 13.966 5.935 1.00 83.81 330 THR A N 1
ATOM 2637 C CA . THR A 1 330 ? 12.017 14.356 6.099 1.00 83.81 330 THR A CA 1
ATOM 2638 C C . THR A 1 330 ? 11.208 13.379 6.950 1.00 83.81 330 THR A C 1
ATOM 2640 O O . THR A 1 330 ? 9.995 13.541 7.035 1.00 83.81 330 THR A O 1
ATOM 2643 N N . ARG A 1 331 ? 11.861 12.389 7.575 1.00 85.75 331 ARG A N 1
ATOM 2644 C CA . ARG A 1 331 ? 11.213 11.269 8.274 1.00 85.75 331 ARG A CA 1
ATOM 2645 C C . ARG A 1 331 ? 11.595 11.200 9.744 1.00 85.75 331 ARG A C 1
ATOM 2647 O O . ARG A 1 331 ? 12.713 11.559 10.119 1.00 85.75 331 ARG A O 1
ATOM 2654 N N . ILE A 1 332 ? 10.668 10.724 10.565 1.00 82.50 332 ILE A N 1
ATOM 2655 C CA . ILE A 1 332 ? 10.831 10.612 12.019 1.00 82.50 332 ILE A CA 1
ATOM 2656 C C . ILE A 1 332 ? 11.084 9.154 12.421 1.00 82.50 332 ILE A C 1
ATOM 2658 O O . ILE A 1 332 ? 12.016 8.880 13.180 1.00 82.50 332 ILE A O 1
ATOM 2662 N N . GLY A 1 333 ? 10.294 8.229 11.874 1.00 80.25 333 GLY A N 1
ATOM 2663 C CA . GLY A 1 333 ? 10.198 6.829 12.275 1.00 80.25 333 GLY A CA 1
ATOM 2664 C C . GLY A 1 333 ? 9.435 6.634 13.591 1.00 80.25 333 GLY A C 1
ATOM 2665 O O . GLY A 1 333 ? 9.470 7.488 14.475 1.00 80.25 333 GLY A O 1
ATOM 2666 N N . SER A 1 334 ? 8.776 5.481 13.754 1.00 78.00 334 SER A N 1
ATOM 2667 C CA . SER A 1 334 ? 8.073 5.127 15.005 1.00 78.00 334 SER A CA 1
ATOM 2668 C C . SER A 1 334 ? 9.020 4.728 16.140 1.00 78.00 334 SER A C 1
ATOM 2670 O O . SER A 1 334 ? 8.680 4.842 17.313 1.00 78.00 334 SER A O 1
ATOM 2672 N N . GLY A 1 335 ? 10.214 4.225 15.807 1.00 75.75 335 GLY A N 1
ATOM 2673 C CA . GLY A 1 335 ? 11.159 3.667 16.779 1.00 75.75 335 GLY A CA 1
ATOM 2674 C C . GLY A 1 335 ? 10.743 2.311 17.369 1.00 75.75 335 GLY A C 1
ATOM 2675 O O . GLY A 1 335 ? 11.435 1.822 18.262 1.00 75.75 335 GLY A O 1
ATOM 2676 N N . ILE A 1 336 ? 9.649 1.712 16.879 1.00 80.81 336 ILE A N 1
ATOM 2677 C CA . ILE A 1 336 ? 9.136 0.403 17.316 1.00 80.81 336 ILE A CA 1
ATOM 2678 C C . ILE A 1 336 ? 9.756 -0.709 16.466 1.00 80.81 336 ILE A C 1
ATOM 2680 O O . ILE A 1 336 ? 10.494 -1.542 16.985 1.00 80.81 336 ILE A O 1
ATOM 2684 N N . GLU A 1 337 ? 9.517 -0.665 15.157 1.00 79.50 337 GLU A N 1
ATOM 2685 C CA . GLU A 1 337 ? 10.057 -1.601 14.168 1.00 79.50 337 GLU A CA 1
ATOM 2686 C C . GLU A 1 337 ? 10.855 -0.837 13.101 1.00 79.50 337 GLU A C 1
ATOM 2688 O O . GLU A 1 337 ? 10.587 0.347 12.863 1.00 79.50 337 GLU A O 1
ATOM 2693 N N . PRO A 1 338 ? 11.848 -1.464 12.443 1.00 85.81 338 PRO A N 1
ATOM 2694 C CA . PRO A 1 338 ? 12.521 -0.866 11.298 1.00 85.81 338 PRO A CA 1
ATOM 2695 C C . PRO A 1 338 ? 11.527 -0.630 10.145 1.00 85.81 338 PRO A C 1
ATOM 2697 O O . PRO A 1 338 ? 10.917 -1.597 9.693 1.00 85.81 338 PRO A O 1
ATOM 2700 N N . PRO A 1 339 ? 11.408 0.602 9.612 1.00 87.25 339 PRO A N 1
AT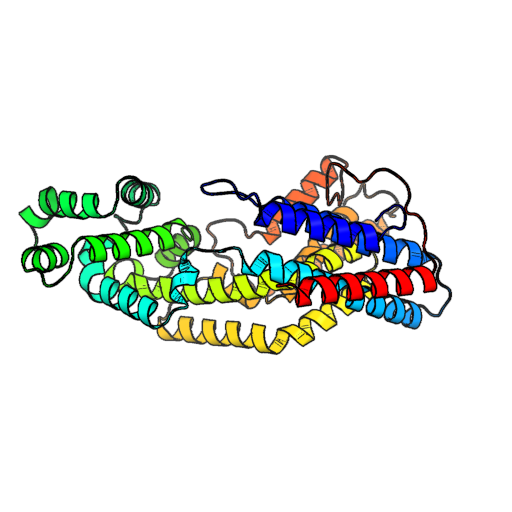OM 2701 C CA . PRO A 1 339 ? 10.617 0.890 8.418 1.00 87.25 339 PRO A CA 1
ATOM 2702 C C . PRO A 1 339 ? 10.863 -0.059 7.237 1.00 87.25 339 PRO A C 1
ATOM 2704 O O . PRO A 1 339 ? 12.009 -0.424 6.948 1.00 87.25 339 PRO A O 1
ATOM 2707 N N . ASP A 1 340 ? 9.802 -0.357 6.487 1.00 87.06 340 ASP A N 1
ATOM 2708 C CA . ASP A 1 340 ? 9.807 -1.290 5.350 1.00 87.06 340 ASP A CA 1
ATOM 2709 C C . ASP A 1 340 ? 10.866 -0.968 4.299 1.00 87.06 340 ASP A C 1
ATOM 2711 O O . ASP A 1 340 ? 11.531 -1.863 3.772 1.00 87.06 340 ASP A O 1
ATOM 2715 N N . TRP A 1 341 ? 11.101 0.318 4.026 1.00 90.56 341 TRP A N 1
ATOM 2716 C CA . TRP A 1 341 ? 12.120 0.726 3.065 1.00 90.56 341 TRP A CA 1
ATOM 2717 C C . TRP A 1 341 ? 13.525 0.266 3.484 1.00 90.56 341 TRP A C 1
ATOM 2719 O O . TRP A 1 341 ? 14.307 -0.144 2.628 1.00 90.56 341 TRP A O 1
ATOM 2729 N N . MET A 1 342 ? 13.853 0.261 4.784 1.00 92.31 342 MET A N 1
ATOM 2730 C CA . MET A 1 342 ? 15.141 -0.246 5.275 1.00 92.31 342 MET A CA 1
ATOM 2731 C C . MET A 1 342 ? 15.215 -1.764 5.169 1.00 92.31 342 MET A C 1
ATOM 2733 O O . MET A 1 342 ? 16.239 -2.292 4.728 1.00 92.31 342 MET A O 1
ATOM 2737 N N . GLN A 1 343 ? 14.134 -2.463 5.522 1.00 92.25 343 GLN A N 1
ATOM 2738 C CA . GLN A 1 343 ? 14.050 -3.918 5.371 1.00 92.25 343 GLN A CA 1
ATOM 2739 C C . GLN A 1 343 ? 14.217 -4.333 3.905 1.00 92.25 343 GLN A C 1
ATOM 2741 O O . GLN A 1 343 ? 14.892 -5.318 3.594 1.00 92.25 343 GLN A O 1
ATOM 2746 N N . ARG A 1 344 ? 13.674 -3.537 2.980 1.00 92.00 344 ARG A N 1
ATOM 2747 C CA . ARG A 1 344 ? 13.830 -3.722 1.538 1.00 92.00 344 ARG A CA 1
ATOM 2748 C C . ARG A 1 344 ? 15.280 -3.570 1.083 1.00 92.00 344 ARG A C 1
ATOM 2750 O O . ARG A 1 344 ? 15.751 -4.396 0.300 1.00 92.00 344 ARG A O 1
ATOM 2757 N N . LEU A 1 345 ? 16.002 -2.553 1.564 1.00 94.12 345 LEU A N 1
ATOM 2758 C CA . LEU A 1 345 ? 17.429 -2.392 1.252 1.00 94.12 345 LEU A CA 1
ATOM 2759 C C . LEU A 1 345 ? 18.270 -3.540 1.824 1.00 94.12 345 LEU A C 1
ATOM 2761 O O . LEU A 1 345 ? 19.164 -4.032 1.136 1.00 94.12 345 LEU A O 1
ATOM 2765 N N . ALA A 1 346 ? 17.965 -3.990 3.045 1.00 93.06 346 ALA A N 1
ATOM 2766 C CA . ALA A 1 346 ? 18.621 -5.140 3.665 1.00 93.06 346 ALA A CA 1
ATOM 2767 C C . ALA A 1 346 ? 18.383 -6.424 2.854 1.00 93.06 346 ALA A C 1
ATOM 2769 O O . ALA A 1 346 ? 19.335 -7.107 2.489 1.00 93.06 346 ALA A O 1
ATOM 2770 N N . SER A 1 347 ? 17.134 -6.678 2.460 1.00 91.38 347 SER A N 1
ATOM 2771 C CA . SER A 1 347 ? 16.769 -7.825 1.621 1.00 91.38 347 SER A CA 1
ATOM 2772 C C . SER A 1 347 ? 17.489 -7.810 0.270 1.00 91.38 347 SER A C 1
ATOM 2774 O O . SER A 1 347 ? 17.887 -8.853 -0.246 1.00 91.38 347 SER A O 1
ATOM 2776 N N . GLU A 1 348 ? 17.670 -6.633 -0.335 1.00 91.06 348 GLU A N 1
ATOM 2777 C CA . GLU A 1 348 ? 18.440 -6.517 -1.573 1.00 91.06 348 GLU A CA 1
ATOM 2778 C C . GLU A 1 348 ? 19.931 -6.791 -1.345 1.00 91.06 348 GLU A C 1
ATOM 2780 O O . GLU A 1 348 ? 20.560 -7.449 -2.173 1.00 91.06 348 GLU A O 1
ATOM 2785 N N . LEU A 1 349 ? 20.498 -6.335 -0.227 1.00 91.62 349 LEU A N 1
ATOM 2786 C CA . LEU A 1 349 ? 21.884 -6.630 0.130 1.00 91.62 349 LEU A CA 1
ATOM 2787 C C . LEU A 1 349 ? 22.103 -8.138 0.316 1.00 91.62 349 LEU A C 1
ATOM 2789 O O . LEU A 1 349 ? 23.078 -8.673 -0.214 1.00 91.62 349 LEU A O 1
ATOM 2793 N N . ASP A 1 350 ? 21.183 -8.825 0.993 1.00 90.81 350 ASP A N 1
ATOM 2794 C CA . ASP A 1 350 ? 21.232 -10.279 1.172 1.00 90.81 350 ASP A CA 1
ATOM 2795 C C . ASP A 1 350 ? 21.198 -11.001 -0.185 1.00 90.81 350 ASP A C 1
ATOM 2797 O O . ASP A 1 350 ? 22.048 -11.846 -0.472 1.00 90.81 350 ASP A O 1
ATOM 2801 N N . ARG A 1 351 ? 20.308 -10.589 -1.099 1.00 87.75 351 ARG A N 1
ATOM 2802 C CA . ARG A 1 351 ? 20.250 -11.134 -2.471 1.00 87.75 351 ARG A CA 1
ATOM 2803 C C . ARG A 1 351 ? 21.549 -10.941 -3.247 1.00 87.75 351 ARG A C 1
ATOM 2805 O O . ARG A 1 351 ? 21.945 -11.819 -4.015 1.00 87.75 351 ARG A O 1
ATOM 2812 N N . VAL A 1 352 ? 22.215 -9.797 -3.079 1.00 87.19 352 VAL A N 1
ATOM 2813 C CA . VAL A 1 352 ? 23.521 -9.545 -3.703 1.00 87.19 352 VAL A CA 1
ATOM 2814 C C . VAL A 1 352 ? 24.565 -10.524 -3.161 1.00 87.19 352 VAL A C 1
ATOM 2816 O O . VAL A 1 352 ? 25.305 -11.109 -3.951 1.00 87.19 352 VAL A O 1
ATOM 2819 N N . GLN A 1 353 ? 24.590 -10.757 -1.846 1.00 87.00 353 GLN A N 1
ATOM 2820 C CA . GLN A 1 353 ? 25.512 -11.706 -1.208 1.00 87.00 353 GLN A CA 1
ATOM 2821 C C . GLN A 1 353 ? 25.254 -13.159 -1.633 1.00 87.00 353 GLN A C 1
ATOM 2823 O O . GLN A 1 353 ? 26.195 -13.938 -1.783 1.00 87.00 353 GLN A O 1
ATOM 2828 N N . GLU A 1 354 ? 23.998 -13.516 -1.901 1.00 86.38 354 GLU A N 1
ATOM 2829 C CA . GLU A 1 354 ? 23.601 -14.824 -2.437 1.00 86.38 354 GLU A CA 1
ATOM 2830 C C . GLU A 1 354 ? 23.882 -14.998 -3.943 1.00 86.38 354 GLU A C 1
ATOM 2832 O O . GLU A 1 354 ? 23.628 -16.066 -4.509 1.00 86.38 354 GLU A O 1
ATOM 2837 N N . GLY A 1 355 ? 24.401 -13.967 -4.622 1.00 81.06 355 GLY A N 1
ATOM 2838 C CA . GLY A 1 355 ? 24.673 -13.997 -6.061 1.00 81.06 355 GLY A CA 1
ATOM 2839 C C . GLY A 1 355 ? 23.417 -13.895 -6.934 1.00 81.06 355 GLY A C 1
ATOM 2840 O O . GLY A 1 355 ? 23.441 -14.307 -8.095 1.00 81.06 355 GLY A O 1
ATOM 2841 N N . ARG A 1 356 ? 22.323 -13.342 -6.394 1.00 80.19 356 ARG A N 1
ATOM 2842 C CA . ARG A 1 356 ? 21.027 -13.135 -7.067 1.00 80.19 356 ARG A CA 1
ATOM 2843 C C . ARG A 1 356 ? 20.613 -11.649 -7.113 1.00 80.19 356 ARG A C 1
ATOM 2845 O O . ARG A 1 356 ? 19.470 -11.319 -6.784 1.00 80.19 356 ARG A O 1
ATOM 2852 N N . PRO A 1 357 ? 21.508 -10.719 -7.509 1.00 77.06 357 PRO A N 1
ATOM 2853 C CA . PRO A 1 357 ? 21.223 -9.287 -7.466 1.00 77.06 357 PRO A CA 1
ATOM 2854 C C . PRO A 1 357 ? 20.039 -8.923 -8.368 1.00 77.06 357 PRO A C 1
ATOM 2856 O O . PRO A 1 357 ? 19.958 -9.356 -9.520 1.00 77.06 357 PRO A O 1
ATOM 2859 N N . GLY A 1 358 ? 19.123 -8.101 -7.857 1.00 70.25 358 GLY A N 1
ATOM 2860 C CA . GLY A 1 358 ? 17.986 -7.582 -8.611 1.00 70.25 358 GLY A CA 1
ATOM 2861 C C . GLY A 1 358 ? 17.008 -8.610 -9.174 1.00 70.25 358 GLY A C 1
ATOM 2862 O O . GLY A 1 358 ? 16.254 -8.292 -10.099 1.00 70.25 358 GLY A O 1
ATOM 2863 N N . GLN A 1 359 ? 16.998 -9.829 -8.632 1.00 68.12 359 GLN A N 1
ATOM 2864 C CA . GLN A 1 359 ? 16.052 -10.857 -9.031 1.00 68.12 359 GLN A CA 1
ATOM 2865 C C . GLN A 1 359 ? 14.637 -10.491 -8.554 1.00 68.12 359 GLN A C 1
ATOM 2867 O O . GLN A 1 359 ? 14.323 -10.543 -7.369 1.00 68.12 359 GLN A O 1
ATOM 2872 N N . LEU A 1 360 ? 13.776 -10.105 -9.502 1.00 62.44 360 LEU A N 1
ATOM 2873 C CA . LEU A 1 360 ? 12.362 -9.785 -9.252 1.00 62.44 360 LEU A CA 1
ATOM 2874 C C . LEU A 1 360 ? 11.473 -11.044 -9.158 1.00 62.44 360 LEU A C 1
ATOM 2876 O O . LEU A 1 360 ? 10.362 -10.970 -8.645 1.00 62.44 360 LEU A O 1
ATOM 2880 N N . SER A 1 361 ? 11.932 -12.204 -9.656 1.00 59.34 361 SER A N 1
ATOM 2881 C CA . SER A 1 361 ? 11.219 -13.488 -9.532 1.00 59.34 361 SER A CA 1
ATOM 2882 C C . SER A 1 361 ? 12.161 -14.693 -9.639 1.00 59.34 361 SER A C 1
ATOM 2884 O O . SER A 1 361 ? 13.058 -14.697 -10.488 1.00 59.34 361 SER A O 1
ATOM 2886 N N . ASP A 1 362 ? 11.893 -15.750 -8.871 1.00 51.34 362 ASP A N 1
ATOM 2887 C CA . ASP A 1 362 ? 12.762 -16.933 -8.787 1.00 51.34 362 ASP A CA 1
ATOM 2888 C C . ASP A 1 362 ? 12.571 -17.994 -9.888 1.00 51.34 362 ASP A C 1
ATOM 2890 O O . ASP A 1 362 ? 13.410 -18.881 -9.999 1.00 51.34 362 ASP A O 1
ATOM 2894 N N . SER A 1 363 ? 11.511 -17.947 -10.715 1.00 49.19 363 SER A N 1
ATOM 2895 C CA . SER A 1 363 ? 11.055 -19.192 -11.377 1.00 49.19 363 SER A CA 1
ATOM 2896 C C . SER A 1 363 ? 10.736 -19.176 -12.883 1.00 49.19 363 SER A C 1
ATOM 2898 O O . SER A 1 363 ? 10.414 -20.241 -13.403 1.00 49.19 363 SER A O 1
ATOM 2900 N N . LEU A 1 364 ? 10.793 -18.064 -13.629 1.00 52.75 364 LEU A N 1
ATOM 2901 C CA . LEU A 1 364 ? 10.317 -18.060 -15.039 1.00 52.75 364 LEU A CA 1
ATOM 2902 C C . LEU A 1 364 ? 11.194 -17.271 -16.030 1.00 52.75 364 LEU A C 1
ATOM 2904 O O . LEU A 1 364 ? 10.762 -16.935 -17.131 1.00 52.75 364 LEU A O 1
ATOM 2908 N N . MET A 1 365 ? 12.432 -16.957 -15.648 1.00 59.84 365 MET A N 1
ATOM 2909 C CA . MET A 1 365 ? 13.240 -15.910 -16.283 1.00 59.84 365 MET A CA 1
ATOM 2910 C C . MET A 1 365 ? 14.506 -16.436 -16.979 1.00 59.84 365 MET A C 1
ATOM 2912 O O . MET A 1 365 ? 15.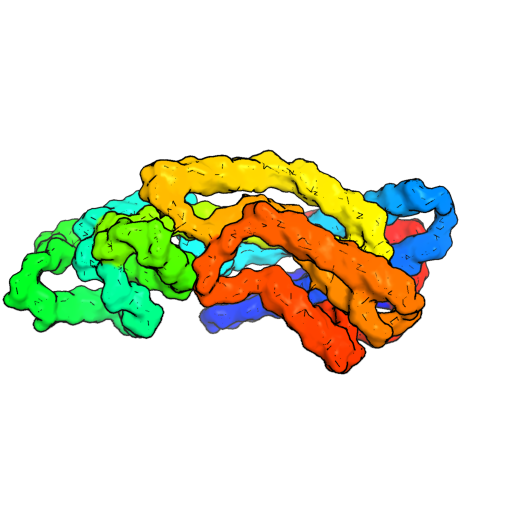551 -15.781 -16.956 1.00 59.84 365 MET A O 1
ATOM 2916 N N . GLU A 1 366 ? 14.418 -17.580 -17.655 1.00 59.19 366 GLU A N 1
ATOM 2917 C CA . GLU A 1 366 ? 15.503 -18.109 -18.495 1.00 59.19 366 GLU A CA 1
ATOM 2918 C C . GLU A 1 366 ? 15.266 -17.806 -19.988 1.00 59.19 366 GLU A C 1
ATOM 2920 O O . GLU A 1 366 ? 14.139 -17.847 -20.479 1.00 59.19 366 GLU A O 1
ATOM 2925 N N . GLY A 1 367 ? 16.339 -17.475 -20.717 1.00 65.81 367 GLY A N 1
ATOM 2926 C CA . GLY A 1 367 ? 16.322 -17.242 -22.169 1.00 65.81 367 GLY A CA 1
ATOM 2927 C C . GLY A 1 367 ? 16.315 -15.771 -22.609 1.00 65.81 367 GLY A C 1
ATOM 2928 O O . GLY A 1 367 ? 15.876 -14.882 -21.877 1.00 65.81 367 GLY A O 1
ATOM 2929 N N . ASP A 1 368 ? 16.815 -15.523 -23.822 1.00 75.56 368 ASP A N 1
ATOM 2930 C CA . ASP A 1 368 ? 16.941 -14.184 -24.404 1.00 75.56 368 ASP A CA 1
ATOM 2931 C C . ASP A 1 368 ? 15.588 -13.567 -24.777 1.00 75.56 368 ASP A C 1
ATOM 2933 O O . ASP A 1 368 ? 14.658 -14.245 -25.218 1.00 75.56 368 ASP A O 1
ATOM 2937 N N . PHE A 1 369 ? 15.503 -12.239 -24.681 1.00 81.75 369 PHE A N 1
ATOM 2938 C CA . PHE A 1 369 ? 14.354 -11.497 -25.187 1.00 81.75 369 PHE A CA 1
ATOM 2939 C C . PHE A 1 369 ? 14.354 -11.449 -26.718 1.00 81.75 369 PHE A C 1
ATOM 2941 O O . PHE A 1 369 ? 15.297 -10.961 -27.354 1.00 81.75 369 PHE A O 1
ATOM 2948 N N . GLN A 1 370 ? 13.236 -11.856 -27.317 1.00 87.12 370 GLN A N 1
ATOM 2949 C CA . GLN A 1 370 ? 12.944 -11.591 -28.715 1.00 87.12 370 GLN A CA 1
ATOM 2950 C C . GLN A 1 370 ? 12.728 -10.089 -28.911 1.00 87.12 370 GLN A C 1
ATOM 2952 O O . GLN A 1 370 ? 11.777 -9.494 -28.407 1.00 87.12 370 GLN A O 1
ATOM 2957 N N . LYS A 1 371 ? 13.623 -9.471 -29.683 1.00 87.38 371 LYS A N 1
ATOM 2958 C CA . LYS A 1 371 ? 13.575 -8.033 -29.960 1.00 87.38 371 LYS A CA 1
ATOM 2959 C C . LYS A 1 371 ? 12.468 -7.719 -30.958 1.00 87.38 371 LYS A C 1
ATOM 2961 O O . LYS A 1 371 ? 12.448 -8.258 -32.064 1.00 87.38 371 LYS A O 1
ATOM 2966 N N . LEU A 1 372 ? 11.589 -6.799 -30.581 1.00 90.25 372 LEU A N 1
ATOM 2967 C CA . LEU A 1 372 ? 10.460 -6.356 -31.387 1.00 90.25 372 LEU A CA 1
ATOM 2968 C C . LEU A 1 372 ? 10.785 -5.066 -32.152 1.00 90.25 372 LEU A C 1
ATOM 2970 O O . LEU A 1 372 ? 11.549 -4.207 -31.705 1.00 90.25 372 LEU A O 1
ATOM 2974 N N . SER A 1 373 ? 10.182 -4.912 -33.332 1.00 92.38 373 SER A N 1
ATOM 2975 C CA . SER A 1 373 ? 10.197 -3.631 -34.048 1.00 92.38 373 SER A CA 1
ATOM 2976 C C . SER A 1 373 ? 9.249 -2.628 -33.379 1.00 92.38 373 SER A C 1
ATOM 2978 O O . SER A 1 373 ? 8.288 -3.034 -32.729 1.00 92.38 373 SER A O 1
ATOM 2980 N N . GLN A 1 374 ? 9.461 -1.324 -33.595 1.00 92.44 374 GLN A N 1
ATOM 2981 C CA . GLN A 1 374 ? 8.540 -0.286 -33.099 1.00 92.44 374 GLN A CA 1
ATOM 2982 C C . GLN A 1 374 ? 7.096 -0.552 -33.544 1.00 92.44 374 GLN A C 1
ATOM 2984 O O . GLN A 1 374 ? 6.192 -0.539 -32.720 1.00 92.44 374 GLN A O 1
ATOM 2989 N N . LYS A 1 375 ? 6.903 -0.908 -34.823 1.00 93.81 375 LYS A N 1
ATOM 2990 C CA . LYS A 1 375 ? 5.589 -1.252 -35.381 1.00 93.81 375 LYS A CA 1
ATOM 2991 C C . LYS A 1 375 ? 4.959 -2.470 -34.695 1.00 93.81 375 LYS A C 1
ATOM 2993 O O . LYS A 1 375 ? 3.752 -2.485 -34.497 1.00 93.81 375 LYS A O 1
ATOM 2998 N N . ALA A 1 376 ? 5.756 -3.484 -34.355 1.00 94.44 376 ALA A N 1
ATOM 2999 C CA . ALA A 1 376 ? 5.256 -4.674 -33.666 1.00 94.44 376 ALA A CA 1
ATOM 3000 C C . ALA A 1 376 ? 4.815 -4.353 -32.230 1.00 94.44 376 ALA A C 1
ATOM 3002 O O . ALA A 1 376 ? 3.758 -4.811 -31.816 1.00 94.44 376 ALA A O 1
ATOM 3003 N N . ILE A 1 377 ? 5.580 -3.526 -31.508 1.00 95.19 377 ILE A N 1
ATOM 3004 C CA . ILE A 1 377 ? 5.192 -3.053 -30.170 1.00 95.19 377 ILE A CA 1
ATOM 3005 C C . ILE A 1 377 ? 3.918 -2.214 -30.247 1.00 95.19 377 ILE A C 1
ATOM 3007 O O . ILE A 1 377 ? 2.992 -2.453 -29.483 1.00 95.19 377 ILE A O 1
ATOM 3011 N N . ASP A 1 378 ? 3.841 -1.275 -31.193 1.00 96.12 378 ASP A N 1
ATOM 3012 C CA . ASP A 1 378 ? 2.653 -0.434 -31.363 1.00 96.12 378 ASP A CA 1
ATOM 3013 C C . ASP A 1 378 ? 1.405 -1.267 -31.660 1.00 96.12 378 ASP A C 1
ATOM 3015 O O . ASP A 1 378 ? 0.349 -0.998 -31.092 1.00 96.12 378 ASP A O 1
ATOM 3019 N N . GLN A 1 379 ? 1.542 -2.289 -32.512 1.00 97.06 379 GLN A N 1
ATOM 3020 C CA . GLN A 1 379 ? 0.458 -3.212 -32.826 1.00 97.06 379 GLN A CA 1
ATOM 3021 C C . GLN A 1 379 ? 0.011 -3.987 -31.585 1.00 97.06 379 GLN A C 1
ATOM 3023 O O . GLN A 1 379 ? -1.170 -3.962 -31.267 1.00 97.06 379 GLN A O 1
ATOM 3028 N N . GLN A 1 380 ? 0.939 -4.608 -30.854 1.00 97.31 380 GLN A N 1
ATOM 3029 C CA . GLN A 1 380 ? 0.591 -5.406 -29.677 1.00 97.31 380 GLN A CA 1
ATOM 3030 C C . GLN A 1 380 ? -0.003 -4.558 -28.547 1.00 97.31 380 GLN A C 1
ATOM 3032 O O . GLN A 1 380 ? -0.957 -4.991 -27.916 1.00 97.31 380 GLN A O 1
ATOM 3037 N N . ILE A 1 381 ? 0.488 -3.334 -28.315 1.00 96.38 381 ILE A N 1
ATOM 3038 C CA . ILE A 1 381 ? -0.127 -2.411 -27.344 1.00 96.38 381 ILE A CA 1
ATOM 3039 C C . ILE A 1 381 ? -1.555 -2.060 -27.776 1.00 96.38 381 ILE A C 1
ATOM 3041 O O . ILE A 1 381 ? -2.463 -2.061 -26.955 1.00 96.38 381 ILE A O 1
ATOM 3045 N N . SER A 1 382 ? -1.782 -1.797 -29.065 1.00 95.81 382 SER A N 1
ATOM 3046 C CA . SER A 1 382 ? -3.136 -1.573 -29.583 1.00 95.81 382 SER A CA 1
ATOM 3047 C C . SER A 1 382 ? -4.034 -2.811 -29.473 1.00 95.81 382 SER A C 1
ATOM 3049 O O . SER A 1 382 ? -5.240 -2.669 -29.296 1.00 95.81 382 SER A O 1
ATOM 3051 N N . ASP A 1 383 ? -3.478 -4.016 -29.576 1.00 96.00 383 ASP A N 1
ATOM 3052 C CA . ASP A 1 383 ? -4.214 -5.266 -29.368 1.00 96.00 383 ASP A CA 1
ATOM 3053 C C . ASP A 1 383 ? -4.596 -5.431 -27.891 1.00 96.00 383 ASP A C 1
ATOM 3055 O O . ASP A 1 383 ? -5.750 -5.727 -27.595 1.00 96.00 383 ASP A O 1
ATOM 3059 N N . ILE A 1 384 ? -3.668 -5.133 -26.976 1.00 95.69 384 ILE A N 1
ATOM 3060 C CA . ILE A 1 384 ? -3.891 -5.108 -25.523 1.00 95.69 384 ILE A CA 1
ATOM 3061 C C . ILE A 1 384 ? -5.019 -4.139 -25.156 1.00 95.69 384 ILE A C 1
ATOM 3063 O O . ILE A 1 384 ? -5.945 -4.540 -24.455 1.00 95.69 384 ILE A O 1
ATOM 3067 N N . SER A 1 385 ? -4.994 -2.900 -25.663 1.00 91.94 385 SER A N 1
ATOM 3068 C CA . SER A 1 385 ? -6.070 -1.931 -25.405 1.00 91.94 385 SER A CA 1
ATOM 3069 C C . SER A 1 385 ? -7.429 -2.468 -25.867 1.00 91.94 385 SER A C 1
ATOM 3071 O O . SER A 1 385 ? -8.393 -2.424 -25.114 1.00 91.94 385 SER A O 1
ATOM 3073 N N . ARG A 1 386 ? -7.500 -3.084 -27.057 1.00 92.31 386 ARG A N 1
ATOM 3074 C CA . ARG A 1 386 ? -8.747 -3.684 -27.566 1.00 92.31 386 ARG A CA 1
ATOM 3075 C C . ARG A 1 386 ? -9.243 -4.856 -26.716 1.00 92.31 386 ARG A C 1
ATOM 3077 O O . ARG A 1 386 ? -10.447 -4.983 -26.510 1.00 92.31 386 ARG A O 1
ATOM 3084 N N . LEU A 1 387 ? -8.338 -5.716 -26.242 1.00 90.25 387 LEU A N 1
ATOM 3085 C CA . LEU A 1 387 ? -8.675 -6.810 -25.321 1.00 90.25 387 LEU A CA 1
ATOM 3086 C C . LEU A 1 387 ? -9.215 -6.270 -23.994 1.00 90.25 387 LEU A C 1
ATOM 3088 O O . LEU A 1 387 ? -10.120 -6.851 -23.400 1.00 90.25 387 LEU A O 1
ATOM 3092 N N . ASN A 1 388 ? -8.658 -5.160 -23.524 1.00 85.94 388 ASN A N 1
ATOM 3093 C CA . ASN A 1 388 ? -9.084 -4.516 -22.295 1.00 85.94 388 ASN A CA 1
ATOM 3094 C C . ASN A 1 388 ? -10.481 -3.882 -22.432 1.00 85.94 388 ASN A C 1
ATOM 3096 O O . ASN A 1 388 ? -11.350 -4.170 -21.612 1.00 85.94 388 ASN A O 1
ATOM 3100 N N . ASP A 1 389 ? -10.737 -3.148 -23.520 1.00 85.00 389 ASP A N 1
ATOM 3101 C CA . ASP A 1 389 ? -12.049 -2.549 -23.823 1.00 85.00 389 ASP A CA 1
ATOM 3102 C C . ASP A 1 389 ? -13.158 -3.611 -23.940 1.00 85.00 389 ASP A C 1
ATOM 3104 O O . ASP A 1 389 ? -14.276 -3.438 -23.444 1.00 85.00 389 ASP A O 1
ATOM 3108 N N . ALA A 1 390 ? -12.847 -4.742 -24.584 1.00 79.81 390 ALA A N 1
ATOM 3109 C CA . ALA A 1 390 ? -13.776 -5.859 -24.731 1.00 79.81 390 ALA A CA 1
ATOM 3110 C C . ALA A 1 390 ? -14.118 -6.508 -23.381 1.00 79.81 390 ALA A C 1
ATOM 3112 O O . ALA A 1 390 ? -15.274 -6.858 -23.146 1.00 79.81 390 ALA A O 1
ATOM 3113 N N . ALA A 1 391 ? -13.134 -6.637 -22.487 1.00 72.19 391 ALA A N 1
ATOM 3114 C CA . ALA A 1 391 ? -13.346 -7.167 -21.145 1.00 72.19 391 ALA A CA 1
ATOM 3115 C C . ALA A 1 391 ? -14.119 -6.188 -20.242 1.00 72.19 391 ALA A C 1
ATOM 3117 O O . ALA A 1 391 ? -14.902 -6.632 -19.406 1.00 72.19 391 ALA A O 1
ATOM 3118 N N . GLY A 1 392 ? -13.927 -4.876 -20.422 1.00 62.31 392 GLY A N 1
ATOM 3119 C CA . GLY A 1 392 ? -14.666 -3.833 -19.703 1.00 62.31 392 GLY A CA 1
ATOM 3120 C C . GLY A 1 392 ? -16.122 -3.673 -20.153 1.00 62.31 392 GLY A C 1
ATOM 3121 O O . GLY A 1 392 ? -16.959 -3.284 -19.353 1.00 62.31 392 GLY A O 1
ATOM 3122 N N . SER A 1 393 ? -16.447 -4.021 -21.403 1.00 52.66 393 SER A N 1
ATOM 3123 C CA . SER A 1 393 ? -17.819 -3.946 -21.943 1.00 52.66 393 SER A CA 1
ATOM 3124 C C . SER A 1 393 ? -18.706 -5.151 -21.580 1.00 52.66 393 SER A C 1
ATOM 3126 O O . SER A 1 393 ? -19.884 -5.171 -21.937 1.00 52.66 393 SER A O 1
ATOM 3128 N N . GLY A 1 394 ? -18.131 -6.190 -20.962 1.00 46.34 394 GLY A N 1
ATOM 3129 C CA . GLY A 1 394 ? -18.809 -7.443 -20.601 1.00 46.34 394 GLY A CA 1
ATOM 3130 C C . GLY A 1 394 ? -18.981 -7.679 -19.095 1.00 46.34 394 GLY A C 1
ATOM 3131 O O . GLY A 1 394 ? -19.530 -8.716 -18.722 1.00 46.34 394 GLY A O 1
ATOM 3132 N N . MET A 1 395 ? -18.499 -6.754 -18.260 1.00 39.81 395 MET A N 1
ATOM 3133 C CA . MET A 1 395 ? -18.890 -6.602 -16.851 1.00 39.81 395 MET A CA 1
ATOM 3134 C C . MET A 1 395 ? -19.991 -5.550 -16.765 1.00 39.81 395 MET A C 1
ATOM 3136 O O . MET A 1 395 ? -20.852 -5.707 -15.874 1.00 39.81 395 MET A O 1
#

Foldseek 3Di:
DQQLQLLVLLVVLVVLLVCCVVPPDPDDDDRPSVVSLLVSLLVSLVLLVVLLVPDDDDPVVSLVLSLVLNVLLLVLSLLSLCVNLVVDDPALLQVCVPVVVVVVLLVLQLQQQQQAAAPVCLDLVNLVVCLVVFVLVVLVVCVVPVVVPDDHRVNVCCVVVVDPSVVSRVSSNSLSRRCNRVVVLLVLQVVFDPLNRHRSSCSLSSVLVNLVSVLVSVLSSCVSLLSSLLSCLLVVVVSNSVVSLVVCCVVQVVVLVVSLVVLVVSCVVVVTDRQVSNLVSVCHSSVSSLLSNLLSLLLLLDPPNPPDDPVSNVVSVVVSVVSVVVSCVVGDDSVPDPDPSVVSSVVQNVCSVVVNHSDPDDPDDDDGRDRDDSVSSVVSSVSSVVVSVVVVVVD

Secondary structure (DSSP, 8-state):
-TTS-HHHHHHHHHHHHHHHHHSPPSS----SHHHHHHHHHHHHHHHHHHHHTT--S-HHHHHHHHHHHHHHHHHHHHHHHHHHHTTS---GGGGGGSHHHHHHHHHHHHHHHHHH--TTTTSHHHHHHHHHH-HHHHHHHHHHHTTTTS--HHHHHHHHTSS-HHHHHHHHHHHHHHHHHTHHHHHHHHHH-GGGG-GGGTHHHHHHHHHHHHHHHHHHTTHHHHHHHHHHHHTT-HHHHHHHHHHHHHHTHHHHHHHHHHHHHHHHHHT---HHHHHHHHHHHHHHHHHHHHHHHHHHHSTT-TT--HHHHHHHHHHHHHHHHHHHTT----SSS--HHHHHHHHHHHHHHTT-TT-S-SSS--S---PPPHHHHHHHHHHHHHHHHHHHTT-

Radius of gyration: 25.17 Å; chains: 1; bounding box: 68×40×78 Å